Protein AF-A0A0L0BI64-F1 (afdb_monomer)

Radius of gyration: 36.75 Å; Cα contacts (8 Å, |Δi|>4): 1168; chains: 1; bounding box: 82×41×104 Å

Solvent-accessible surface area (backbone atoms only — not comparable to full-atom values): 25877 Å² total; per-residue (Å²): 132,86,77,89,73,83,81,54,39,31,22,36,47,49,46,62,90,55,60,77,76,64,42,64,60,37,42,75,74,53,34,49,32,36,36,30,37,22,27,33,44,87,80,46,66,37,90,41,30,67,65,52,49,52,42,38,41,74,74,68,26,31,36,26,23,26,28,46,62,48,74,76,83,50,56,23,42,57,34,29,52,44,35,63,76,62,40,56,80,84,47,58,80,37,40,26,40,58,48,30,41,34,52,62,68,48,89,46,74,92,55,41,47,61,50,37,72,49,52,29,67,57,43,47,51,32,53,49,38,18,37,52,40,33,22,76,75,68,53,26,39,34,28,39,31,33,34,37,64,51,44,32,62,38,32,63,42,47,48,90,58,51,61,44,50,32,31,38,50,33,79,51,92,65,56,71,73,71,63,33,50,47,45,94,69,70,54,29,32,34,39,36,70,77,41,97,80,51,43,34,29,30,35,30,74,56,54,67,68,56,52,30,50,56,12,34,48,48,65,47,60,74,75,74,74,75,63,73,50,56,73,40,52,51,35,38,53,58,39,53,79,73,41,86,75,28,73,59,70,76,48,69,76,49,49,72,43,84,87,71,9,26,35,34,39,28,75,40,29,36,32,38,18,31,91,90,42,39,44,18,51,40,37,72,63,46,39,61,45,43,49,78,52,48,37,62,82,18,78,36,33,51,47,56,41,52,69,50,68,78,39,84,84,70,14,34,36,32,41,28,75,38,29,35,34,38,28,30,85,92,52,41,39,24,50,45,42,69,67,42,39,84,57,57,50,55,72,81,39,102,46,48,74,31,58,56,45,63,39,56,68,47,68,76,42,78,85,69,10,34,36,32,43,29,76,39,30,34,36,40,19,32,77,99,56,46,36,22,52,42,38,65,58,50,37,54,40,40,52,77,49,50,38,58,81,18,78,37,32,50,52,65,40,56,69,49,70,76,43,80,85,68,11,34,35,31,44,25,78,40,30,33,34,39,31,34,75,100,57,44,41,24,52,40,38,67,58,54,38,51,42,40,50,78,51,49,37,59,83,18,79,38,31,50,52,65,36,54,68,46,61,88,45,101,61,36,36,37,31,39,27,76,29,24,37,36,40,32,32,88,89,74,42,41,45,80,44,70,64,132

Secondary structure (DSSP, 8-state):
------SSEEEEEE-GGGSS--HHHHHHTTEEEEEEEEEETTTEE-TTHHHHHHHHHHTT-EEEEEEE--TTTS-HHHHHHHHHHHS-----SSSBPPPEEE------GGG-STTTT--HHHHHHHHHHHHHHHHHHHSSPPEEEE-HHHHHHHTTS--TTTTS-EEEE---SS-S-SPPTT-SS-SEEEEESS-SSSSEEEEESS-HHHHHHHHH-SS--S--------HHHHHHHHHHHT-TT--SBSS--EEEEGGGEEEEEETTEEEEEETTTEEEEEETTHHHHHHHTTGGGSTT-SBSS--EEEETTTEEEEEETTEEEEEETTTEEEEEEGGGGGG---BTBTTTTS-SBSS--EE--GGG-EEEEETTEEEEEETTTEEEEEEHHHHHHHHHTTGGGSTT-SB-S--EEEEGGGEEEEEETTEEEEEETTTEEEEE-HHHHHHHHHTTGGGSTT-SB-S--EEEETTEEEEEETTEEEEEETTTEEEEEE--

Foldseek 3Di:
DLDFDDPFQKAFEDACVVVDAPLVVVVVNRHQAYEYEQEEDLPDGGPSQVVVQVVNVVNHHQYEYEYEYPPQPDALLSSLVSRVVGDQPADLPLRGAAYEYEDFFDPDVVQPGRLSPDALVSSVNRLVNNQVNSCVSRVEGHEYEYEQVRQCVNNVLDLPCLLHAYEYEDADNFDSPDHGRNYPDHQKYFHFQCDDRHGTMIGGNYHSVVSSVNSNDSNRDPNRPPPPCPQQLVLQVVVVVVDPPQAAWPDHWTFDPPQTKIKTHGPFFIWIDDPVQTTETDGDLQRVQCVVQVNLVGQQHHWNYYWDFDAPQGKIKTHGPFFIWIAHPVQTIETDGDQQHVVDDDCVPPNVQQAAWNYYWAFDPPQTKIKTHGPFFIWIQHVPQTIETDGDLQRVQCVVQVHLVGQQHHWRYYWDFDPPQTKIKTHGPFFIWIQHPPQTIETDGDQQVVQCVVQVNLVGQQHHWNYYWDDVDPAWIKTHGPFFIWIAGPVPTTDTDGDD

Structure (mmCIF, N/CA/C/O backbone):
data_AF-A0A0L0BI64-F1
#
_entry.id   AF-A0A0L0BI64-F1
#
loop_
_atom_site.group_PDB
_atom_site.id
_atom_site.type_symbol
_atom_site.label_atom_id
_atom_site.label_alt_id
_atom_site.label_comp_id
_atom_site.label_asym_id
_atom_site.label_entity_id
_atom_site.label_seq_id
_atom_site.pdbx_PDB_ins_code
_atom_site.Cartn_x
_atom_site.Cartn_y
_atom_site.Cartn_z
_atom_site.occupancy
_atom_site.B_iso_or_equiv
_atom_site.auth_seq_id
_atom_site.auth_comp_id
_atom_site.auth_asym_id
_atom_site.auth_atom_id
_atom_site.pdbx_PDB_model_num
ATOM 1 N N . MET A 1 1 ? -21.680 4.664 -5.453 1.00 36.62 1 MET A N 1
ATOM 2 C CA . MET A 1 1 ? -20.294 4.571 -4.941 1.00 36.62 1 MET A CA 1
ATOM 3 C C . MET A 1 1 ? -20.288 3.484 -3.882 1.00 36.62 1 MET A C 1
ATOM 5 O O . MET A 1 1 ? -21.203 3.490 -3.074 1.00 36.62 1 MET A O 1
ATOM 9 N N . ASN A 1 2 ? -19.376 2.511 -3.928 1.00 47.56 2 ASN A N 1
ATOM 10 C CA . ASN A 1 2 ? -19.332 1.455 -2.912 1.00 47.56 2 ASN A CA 1
ATOM 11 C C . ASN A 1 2 ? -18.459 1.960 -1.749 1.00 47.56 2 ASN A C 1
ATOM 13 O O . ASN A 1 2 ? -17.249 2.081 -1.956 1.00 47.56 2 ASN A O 1
ATOM 17 N N . PRO A 1 3 ? -19.030 2.348 -0.593 1.00 68.81 3 PRO A N 1
ATOM 18 C CA . PRO A 1 3 ? -18.229 2.822 0.526 1.00 68.81 3 PRO A CA 1
ATOM 19 C C . PRO A 1 3 ? -17.326 1.684 1.002 1.00 68.81 3 PRO A C 1
ATOM 21 O O . PRO A 1 3 ? -17.729 0.519 1.019 1.00 68.81 3 PRO A O 1
ATOM 24 N N . TRP A 1 4 ? -16.085 2.022 1.340 1.00 83.06 4 TRP A N 1
ATOM 25 C CA . TRP A 1 4 ? -15.125 1.093 1.925 1.00 83.06 4 TRP A CA 1
ATOM 26 C C . TRP A 1 4 ? -15.742 0.381 3.146 1.00 83.06 4 TRP A C 1
ATOM 28 O O . TRP A 1 4 ? -16.450 1.005 3.936 1.00 83.06 4 TRP A O 1
ATOM 38 N N . LYS A 1 5 ? -15.498 -0.928 3.284 1.00 85.81 5 LYS A N 1
ATOM 39 C CA . LYS A 1 5 ? -15.986 -1.753 4.400 1.00 85.81 5 LYS A CA 1
ATOM 40 C C . LYS A 1 5 ? -14.838 -2.616 4.933 1.00 85.81 5 LYS A C 1
ATOM 42 O O . LYS A 1 5 ? -14.173 -3.268 4.122 1.00 85.81 5 LYS A O 1
ATOM 47 N N . PRO A 1 6 ? -14.607 -2.664 6.255 1.00 86.06 6 PRO A N 1
ATOM 48 C CA . PRO A 1 6 ? -13.620 -3.567 6.836 1.00 86.06 6 PRO A CA 1
ATOM 49 C C . PRO A 1 6 ? -14.039 -5.037 6.665 1.00 86.06 6 PRO A C 1
ATOM 51 O O . PRO A 1 6 ? -15.223 -5.364 6.576 1.00 86.06 6 PRO A O 1
ATOM 54 N N . SER A 1 7 ? -13.062 -5.947 6.638 1.00 86.38 7 SER A N 1
ATOM 55 C CA . SER A 1 7 ? -13.320 -7.392 6.669 1.00 86.38 7 SER A CA 1
ATOM 56 C C . SER A 1 7 ? -13.820 -7.820 8.047 1.00 86.38 7 SER A C 1
ATOM 58 O O . SER A 1 7 ? -13.245 -7.400 9.046 1.00 86.38 7 SER A O 1
ATOM 60 N N . GLY A 1 8 ? -14.808 -8.706 8.118 1.00 90.88 8 GLY A N 1
ATOM 61 C CA . GLY A 1 8 ? -15.363 -9.195 9.381 1.00 90.88 8 GLY A CA 1
ATOM 62 C C . GLY A 1 8 ? -16.883 -9.241 9.332 1.00 90.88 8 GLY A C 1
ATOM 63 O O . GLY A 1 8 ? -17.484 -9.173 8.258 1.00 90.88 8 GLY A O 1
ATOM 64 N N . VAL A 1 9 ? -17.508 -9.362 10.498 1.00 95.06 9 VAL A N 1
ATOM 65 C CA . VAL A 1 9 ? -18.962 -9.257 10.626 1.00 95.06 9 VAL A CA 1
ATOM 66 C C . VAL A 1 9 ? -19.310 -7.788 10.819 1.00 95.06 9 VAL A C 1
ATOM 68 O O . VAL A 1 9 ? -18.838 -7.167 11.765 1.00 95.06 9 VAL A O 1
ATOM 71 N N . LEU A 1 10 ? -20.125 -7.225 9.931 1.00 97.50 10 LEU A N 1
ATOM 72 C CA . LEU A 1 10 ? -20.571 -5.840 10.060 1.00 97.50 10 LEU A CA 1
ATOM 73 C C . LEU A 1 10 ? -21.761 -5.744 11.012 1.00 97.50 10 LEU A C 1
ATOM 75 O O . LEU A 1 10 ? -22.568 -6.672 11.121 1.00 97.50 10 LEU A O 1
ATOM 79 N N . GLY A 1 11 ? -21.900 -4.595 11.648 1.00 97.69 11 GLY A N 1
ATOM 80 C CA . GLY A 1 11 ? -23.051 -4.239 12.456 1.00 97.69 11 GLY A CA 1
ATOM 81 C C . GLY A 1 11 ? -23.305 -2.747 12.411 1.00 97.69 11 GLY A C 1
ATOM 82 O O . GLY A 1 11 ? -22.594 -2.005 11.739 1.00 97.69 11 GLY A O 1
ATOM 83 N N . VAL A 1 12 ? -24.335 -2.322 13.120 1.00 97.81 12 VAL A N 1
ATOM 84 C CA . VAL A 1 12 ? -24.735 -0.917 13.215 1.00 97.81 12 VAL A CA 1
ATOM 85 C C . VAL A 1 12 ? -25.054 -0.577 14.656 1.00 97.81 12 VAL A C 1
ATOM 87 O O . VAL A 1 12 ? -25.335 -1.472 15.454 1.00 97.81 12 VAL A O 1
ATOM 90 N N . ASP A 1 13 ? -25.021 0.693 15.004 1.00 97.06 13 ASP A N 1
ATOM 91 C CA . ASP A 1 13 ? -25.660 1.165 16.220 1.00 97.06 13 ASP A CA 1
ATOM 92 C C . ASP A 1 13 ? -26.582 2.342 15.910 1.00 97.06 13 ASP A C 1
ATOM 94 O O . ASP A 1 13 ? -26.421 3.036 14.908 1.00 97.06 13 ASP A O 1
ATOM 98 N N . VAL A 1 14 ? -27.676 2.433 16.665 1.00 97.25 14 VAL A N 1
ATOM 99 C CA . VAL A 1 14 ? -28.764 3.376 16.394 1.00 97.25 14 VAL A CA 1
ATOM 100 C C . VAL A 1 14 ? -29.338 3.939 17.684 1.00 97.25 14 VAL A C 1
ATOM 102 O O . VAL A 1 14 ? -29.322 3.309 18.745 1.00 97.25 14 VAL A O 1
ATOM 105 N N . SER A 1 15 ? -29.936 5.115 17.565 1.00 96.38 15 SER A N 1
ATOM 106 C CA . SER A 1 15 ? -30.610 5.812 18.652 1.00 96.38 15 SER A CA 1
ATOM 107 C C . SER A 1 15 ? -31.928 6.426 18.172 1.00 96.38 15 SER A C 1
ATOM 109 O O . SER A 1 15 ? -32.406 6.166 17.063 1.00 96.38 15 SER A O 1
ATOM 111 N N . SER A 1 16 ? -32.535 7.278 18.998 1.00 95.88 16 SER A N 1
ATOM 112 C CA . SER A 1 16 ? -33.702 8.069 18.600 1.00 95.88 16 SER A CA 1
ATOM 113 C C . SER A 1 16 ? -33.420 9.016 17.430 1.00 95.88 16 SER A C 1
ATOM 115 O O . SER A 1 16 ? -34.369 9.414 16.762 1.00 95.88 16 SER A O 1
ATOM 117 N N . HIS A 1 17 ? -32.157 9.326 17.112 1.00 93.62 17 HIS A N 1
ATOM 118 C CA . HIS A 1 17 ? -31.813 10.134 15.938 1.00 93.62 17 HIS A CA 1
ATOM 119 C C . HIS A 1 17 ? -32.255 9.489 14.617 1.00 93.62 17 HIS A C 1
ATOM 121 O O . HIS A 1 17 ? -32.575 10.201 13.670 1.00 93.62 17 HIS A O 1
ATOM 127 N N . GLN A 1 18 ? -32.322 8.155 14.552 1.00 94.06 18 GLN A N 1
ATOM 128 C CA . GLN A 1 18 ? -32.735 7.434 13.346 1.00 94.06 18 GLN A CA 1
ATOM 129 C C . GLN A 1 18 ? -34.232 7.094 13.319 1.00 94.06 18 GLN A C 1
ATOM 131 O O . GLN A 1 18 ? -34.663 6.480 12.353 1.00 94.06 18 GLN A O 1
ATOM 136 N N . LEU A 1 19 ? -35.028 7.485 14.328 1.00 93.31 19 LEU A N 1
ATOM 137 C CA . LEU A 1 19 ? -36.474 7.215 14.440 1.00 93.31 19 LEU A CA 1
ATOM 138 C C . LEU A 1 19 ? -36.849 5.784 13.975 1.00 93.31 19 LEU A C 1
ATOM 140 O O . LEU A 1 19 ? -36.698 4.821 14.729 1.00 93.31 19 LEU A O 1
ATOM 144 N N . THR A 1 20 ? -37.285 5.638 12.715 1.00 91.44 20 THR A N 1
ATOM 145 C CA . THR A 1 20 ? -37.534 4.355 12.039 1.00 91.44 20 THR A CA 1
ATOM 146 C C . THR A 1 20 ? -36.310 3.889 11.250 1.00 91.44 20 THR A C 1
ATOM 148 O O . THR A 1 20 ? -35.807 4.604 10.389 1.00 91.44 20 THR A O 1
ATOM 151 N N . VAL A 1 21 ? -35.886 2.643 11.476 1.00 95.44 21 VAL A N 1
ATOM 152 C CA . VAL A 1 21 ? -34.710 2.045 10.827 1.00 95.44 21 VAL A CA 1
ATOM 153 C C . VAL A 1 21 ? -35.130 1.005 9.787 1.00 95.44 21 VAL A C 1
ATOM 155 O O . VAL A 1 21 ? -35.870 0.071 10.103 1.00 95.44 21 VAL A O 1
ATOM 158 N N . ASP A 1 22 ? -34.611 1.113 8.560 1.00 96.12 22 ASP A N 1
ATOM 159 C CA . ASP A 1 22 ? -34.751 0.067 7.538 1.00 96.12 22 ASP A CA 1
ATOM 160 C C . ASP A 1 22 ? -33.762 -1.083 7.796 1.00 96.12 22 ASP A C 1
ATOM 162 O O . ASP A 1 22 ? -32.665 -1.182 7.231 1.00 96.12 22 ASP A O 1
ATOM 166 N N . TRP A 1 23 ? -34.169 -1.986 8.688 1.00 97.56 23 TRP A N 1
ATOM 167 C CA . TRP A 1 23 ? -33.379 -3.153 9.076 1.00 97.56 23 TRP A CA 1
ATOM 168 C C . TRP A 1 23 ? -33.101 -4.108 7.916 1.00 97.56 23 TRP A C 1
ATOM 170 O O . TRP A 1 23 ? -32.049 -4.755 7.878 1.00 97.56 23 TRP A O 1
ATOM 180 N N . ARG A 1 24 ? -34.015 -4.196 6.943 1.00 97.38 24 ARG A N 1
ATOM 181 C CA . ARG A 1 24 ? -33.834 -5.065 5.780 1.00 97.38 24 ARG A CA 1
ATOM 182 C C . ARG A 1 24 ? -32.748 -4.506 4.867 1.00 97.38 24 ARG A C 1
ATOM 184 O O . ARG A 1 24 ? -31.904 -5.276 4.405 1.00 97.38 24 ARG A O 1
ATOM 191 N N . ALA A 1 25 ? -32.715 -3.192 4.657 1.00 96.19 25 ALA A N 1
ATOM 192 C CA . ALA A 1 25 ? -31.645 -2.532 3.919 1.00 96.19 25 ALA A CA 1
ATOM 193 C C . ALA A 1 25 ? -30.288 -2.659 4.631 1.00 96.19 25 ALA A C 1
ATOM 195 O O . ALA A 1 25 ? -29.287 -2.953 3.969 1.00 96.19 25 ALA A O 1
ATOM 196 N N . ALA A 1 26 ? -30.241 -2.532 5.963 1.00 96.19 26 ALA A N 1
ATOM 197 C CA . ALA A 1 26 ? -29.023 -2.771 6.748 1.00 96.19 26 ALA A CA 1
ATOM 198 C C . ALA A 1 26 ? -28.508 -4.211 6.585 1.00 96.19 26 ALA A C 1
ATOM 200 O O . ALA A 1 26 ? -27.331 -4.429 6.279 1.00 96.19 26 ALA A O 1
ATOM 201 N N . TRP A 1 27 ? -29.402 -5.199 6.691 1.00 96.88 27 TRP A N 1
ATOM 202 C CA . TRP A 1 27 ? -29.076 -6.608 6.465 1.00 96.88 27 TRP A CA 1
ATOM 203 C C . TRP A 1 27 ? -28.531 -6.862 5.057 1.00 96.88 27 TRP A C 1
ATOM 205 O O . TRP A 1 27 ? -27.505 -7.532 4.890 1.00 96.88 27 TRP A O 1
ATOM 215 N N . ASN A 1 28 ? -29.200 -6.314 4.039 1.00 95.56 28 ASN A N 1
ATOM 216 C CA . ASN A 1 28 ? -28.791 -6.440 2.640 1.00 95.56 28 ASN A CA 1
ATOM 217 C C . ASN A 1 28 ? -27.431 -5.773 2.377 1.00 95.56 28 ASN A C 1
ATOM 219 O O . ASN A 1 28 ? -26.684 -6.230 1.517 1.00 95.56 28 ASN A O 1
ATOM 223 N N . ASN A 1 29 ? -27.068 -4.757 3.165 1.00 93.31 29 ASN A N 1
ATOM 224 C CA . ASN A 1 29 ? -25.752 -4.119 3.132 1.00 93.31 29 ASN A CA 1
ATOM 225 C C . ASN A 1 29 ? -24.669 -4.840 3.952 1.00 93.31 29 ASN A C 1
ATOM 227 O O . ASN A 1 29 ? -23.519 -4.388 3.962 1.00 93.31 29 ASN A O 1
ATOM 231 N N . GLY A 1 30 ? -25.004 -5.971 4.576 1.00 94.44 30 GLY A N 1
ATOM 232 C CA . GLY A 1 30 ? -24.058 -6.873 5.231 1.00 94.44 30 GLY A CA 1
ATOM 233 C C . GLY A 1 30 ? -24.084 -6.848 6.758 1.00 94.44 30 GLY A C 1
ATOM 234 O O . GLY A 1 30 ? -23.396 -7.669 7.360 1.00 94.44 30 GLY A O 1
ATOM 235 N N . ALA A 1 31 ? -24.877 -5.978 7.392 1.00 97.19 31 ALA A N 1
ATOM 236 C CA . ALA A 1 31 ? -24.976 -5.940 8.850 1.00 97.19 31 ALA A CA 1
ATOM 237 C C . ALA A 1 31 ? -25.599 -7.237 9.401 1.00 97.19 31 ALA A C 1
ATOM 239 O O . ALA A 1 31 ? -26.543 -7.788 8.826 1.00 97.19 31 ALA A O 1
ATOM 240 N N . ARG A 1 32 ? -25.052 -7.753 10.502 1.00 98.25 32 ARG A N 1
ATOM 241 C CA . ARG A 1 32 ? -25.503 -8.974 11.198 1.00 98.25 32 ARG A CA 1
ATOM 242 C C . ARG A 1 32 ? -25.664 -8.780 12.701 1.00 98.25 32 ARG A C 1
ATOM 244 O O . ARG A 1 32 ? -26.130 -9.699 13.373 1.00 98.25 32 ARG A O 1
ATOM 251 N N . PHE A 1 33 ? -25.306 -7.613 13.222 1.00 98.56 33 PHE A N 1
ATOM 252 C CA . PHE A 1 33 ? -25.612 -7.233 14.590 1.00 98.56 33 PHE A CA 1
ATOM 253 C C . PHE A 1 33 ? -25.991 -5.759 14.709 1.00 98.56 33 PHE A C 1
ATOM 255 O O . PHE A 1 33 ? -25.631 -4.956 13.846 1.00 98.56 33 PHE A O 1
ATOM 262 N N . ALA A 1 34 ? -26.706 -5.420 15.779 1.00 98.19 34 ALA A N 1
ATOM 263 C CA . ALA A 1 34 ? -27.099 -4.058 16.099 1.00 98.19 34 ALA A CA 1
ATOM 264 C C . ALA A 1 34 ? -26.930 -3.750 17.593 1.00 98.19 34 ALA A C 1
ATOM 266 O O . ALA A 1 34 ? -27.221 -4.599 18.436 1.00 98.19 34 ALA A O 1
ATOM 267 N N . TYR A 1 35 ? -26.527 -2.526 17.926 1.00 98.25 35 TYR A N 1
ATOM 268 C CA . TYR A 1 35 ? -26.706 -1.946 19.259 1.00 98.25 35 TYR A CA 1
ATOM 269 C C . TYR A 1 35 ? -27.746 -0.823 19.203 1.00 98.25 35 TYR A C 1
ATOM 271 O O . TYR A 1 35 ? -27.761 -0.028 18.273 1.00 98.25 35 TYR A O 1
ATOM 279 N N . VAL A 1 36 ? -28.651 -0.766 20.178 1.00 98.44 36 VAL A N 1
ATOM 280 C CA . VAL A 1 36 ? -29.724 0.242 20.216 1.00 98.44 36 VAL A CA 1
ATOM 281 C C . VAL A 1 36 ? -29.643 1.026 21.517 1.00 98.44 36 VAL A C 1
ATOM 283 O O . VAL A 1 36 ? -29.600 0.418 22.590 1.00 98.44 36 VAL A O 1
ATOM 286 N N . LYS A 1 37 ? -29.660 2.362 21.451 1.00 98.38 37 LYS A N 1
ATOM 287 C CA . LYS A 1 37 ? -29.669 3.208 22.654 1.00 98.38 37 LYS A CA 1
ATOM 288 C C . LYS A 1 37 ? -30.916 2.890 23.454 1.00 98.38 37 LYS A C 1
ATOM 290 O O . LYS A 1 37 ? -32.018 3.116 22.959 1.00 98.38 37 LYS A O 1
ATOM 295 N N . ALA A 1 38 ? -30.764 2.372 24.665 1.00 98.62 38 ALA A N 1
ATOM 296 C CA . ALA A 1 38 ? -31.893 2.142 25.560 1.00 98.62 38 ALA A CA 1
ATOM 297 C C . ALA A 1 38 ? -32.139 3.369 26.426 1.00 98.62 38 ALA A C 1
ATOM 299 O O . ALA A 1 38 ? -33.272 3.837 26.532 1.00 98.62 38 ALA A O 1
ATOM 300 N N . THR A 1 39 ? -31.075 3.898 27.024 1.00 98.81 39 THR A N 1
ATOM 301 C CA . THR A 1 39 ? -31.186 4.932 28.046 1.00 98.81 39 THR A CA 1
ATOM 302 C C . THR A 1 39 ? -30.020 5.912 28.028 1.00 98.81 39 THR A C 1
ATOM 304 O O . THR A 1 39 ? -28.964 5.647 27.453 1.00 98.81 39 THR A O 1
ATOM 307 N N . GLU A 1 40 ? -30.229 7.052 28.675 1.00 98.56 40 GLU A N 1
ATOM 308 C CA . GLU A 1 40 ? -29.214 8.063 28.953 1.00 98.56 40 GLU A CA 1
ATOM 309 C C . GLU A 1 40 ? -29.463 8.655 30.341 1.00 98.56 40 GLU A C 1
ATOM 311 O O . GLU A 1 40 ? -30.611 8.937 30.706 1.00 98.56 40 GLU A O 1
ATOM 316 N N . ALA A 1 41 ? -28.390 8.817 31.120 1.00 98.12 41 ALA A N 1
ATOM 317 C CA . ALA A 1 41 ? -28.475 9.246 32.513 1.00 98.12 41 ALA A CA 1
ATOM 318 C C . ALA A 1 41 ? -29.519 8.427 33.312 1.00 98.12 41 ALA A C 1
ATOM 320 O O . ALA A 1 41 ? -29.624 7.210 33.193 1.00 98.12 41 ALA A O 1
ATOM 321 N N . THR A 1 42 ? -30.312 9.077 34.159 1.00 97.81 42 THR A N 1
ATOM 322 C CA . THR A 1 42 ? -31.372 8.427 34.954 1.00 97.81 42 THR A CA 1
ATOM 323 C C . THR A 1 42 ? -32.775 8.884 34.560 1.00 97.81 42 THR A C 1
ATOM 325 O O . THR A 1 42 ? -33.740 8.606 35.272 1.00 97.81 42 THR A O 1
ATOM 328 N N . SER A 1 43 ? -32.901 9.595 33.438 1.00 96.12 43 SER A N 1
ATOM 329 C CA . SER A 1 43 ? -34.131 10.297 33.058 1.00 96.12 43 SER A CA 1
ATOM 330 C C . SER A 1 43 ? -34.616 9.996 31.644 1.00 96.12 43 SER A C 1
ATOM 332 O O . SER A 1 43 ? -35.814 10.119 31.391 1.00 96.12 43 SER A O 1
ATOM 334 N N . TYR A 1 44 ? -33.733 9.602 30.725 1.00 98.50 44 TYR A N 1
ATOM 335 C CA . TYR A 1 44 ? -34.099 9.390 29.330 1.00 98.50 44 TYR A CA 1
ATOM 336 C C . TYR A 1 44 ? -34.184 7.904 28.979 1.00 98.50 44 TYR A C 1
ATOM 338 O O . TYR A 1 44 ? -33.200 7.170 29.084 1.00 98.50 44 TYR A O 1
ATOM 346 N N . VAL A 1 45 ? -35.341 7.489 28.462 1.00 98.56 45 VAL A N 1
ATOM 347 C CA . VAL A 1 45 ? -35.540 6.208 27.770 1.00 98.56 45 VAL A CA 1
ATOM 348 C C . VAL A 1 45 ? -35.789 6.502 26.298 1.00 98.56 45 VAL A C 1
ATOM 350 O O . VAL A 1 45 ? -36.602 7.366 25.973 1.00 98.56 45 VAL A O 1
ATOM 353 N N . ASN A 1 46 ? -35.122 5.777 25.399 1.00 98.19 46 ASN A N 1
ATOM 354 C CA . ASN A 1 46 ? -35.348 5.934 23.966 1.00 98.19 46 ASN A CA 1
ATOM 355 C C . ASN A 1 46 ? -36.785 5.502 23.600 1.00 98.19 46 ASN A C 1
ATOM 357 O O . ASN A 1 46 ? -37.100 4.311 23.695 1.00 98.19 46 ASN A O 1
ATOM 361 N N . PRO A 1 47 ? -37.653 6.418 23.122 1.00 98.06 47 PRO A N 1
ATOM 362 C CA . PRO A 1 47 ? -39.042 6.089 22.795 1.00 98.06 47 PRO A CA 1
ATOM 363 C C . PRO A 1 47 ? -39.164 5.128 21.602 1.00 98.06 47 PRO A C 1
ATOM 365 O O . PRO A 1 47 ? -40.188 4.468 21.440 1.00 98.06 47 PRO A O 1
ATOM 368 N N . TYR A 1 48 ? -38.107 4.999 20.795 1.00 97.81 48 TYR A N 1
ATOM 369 C CA . TYR A 1 48 ? -38.023 4.078 19.661 1.00 97.81 48 TYR A CA 1
ATOM 370 C C . TYR A 1 48 ? -37.283 2.776 19.999 1.00 97.81 48 TYR A C 1
ATOM 372 O O . TYR A 1 48 ? -37.100 1.941 19.113 1.00 97.81 48 TYR A O 1
ATOM 380 N N . PHE A 1 49 ? -36.887 2.554 21.262 1.00 97.88 49 PHE A N 1
ATOM 381 C CA . PHE A 1 49 ? -36.074 1.397 21.648 1.00 97.88 49 PHE A CA 1
ATOM 382 C C . PHE A 1 49 ? -36.708 0.070 21.224 1.00 97.88 49 PHE A C 1
ATOM 384 O O . PHE A 1 49 ? -36.085 -0.719 20.522 1.00 97.88 49 PHE A O 1
ATOM 391 N N . ASN A 1 50 ? -37.965 -0.171 21.605 1.00 96.75 50 ASN A N 1
ATOM 392 C CA . ASN A 1 50 ? -38.647 -1.435 21.320 1.00 96.75 50 ASN A CA 1
ATOM 393 C C . ASN A 1 50 ? -38.748 -1.758 19.816 1.00 96.75 50 ASN A C 1
ATOM 395 O O . ASN A 1 50 ? -38.347 -2.865 19.439 1.00 96.75 50 ASN A O 1
ATOM 399 N N . PRO A 1 51 ? -39.250 -0.859 18.943 1.00 97.12 51 PRO A N 1
ATOM 400 C CA . PRO A 1 51 ? -39.295 -1.139 17.509 1.00 97.12 51 PRO A CA 1
ATOM 401 C C . PRO A 1 51 ? -37.901 -1.260 16.877 1.00 97.12 51 PRO A C 1
ATOM 403 O O . PRO A 1 51 ? -37.719 -2.095 15.995 1.00 97.12 51 PRO A O 1
ATOM 406 N N . GLN A 1 52 ? -36.899 -0.505 17.335 1.00 97.69 52 GLN A N 1
ATOM 407 C CA . GLN A 1 52 ? -35.523 -0.636 16.841 1.00 97.69 52 GLN A CA 1
ATOM 408 C C . GLN A 1 52 ? -34.902 -1.983 17.251 1.00 97.69 52 GLN A C 1
ATOM 410 O O . GLN A 1 52 ? -34.432 -2.748 16.408 1.00 97.69 52 GLN A O 1
ATOM 415 N N . TYR A 1 53 ? -34.978 -2.328 18.535 1.00 97.69 53 TYR A N 1
ATOM 416 C CA . TYR A 1 53 ? -34.401 -3.546 19.095 1.00 97.69 53 TYR A CA 1
ATOM 417 C C . TYR A 1 53 ? -35.029 -4.808 18.484 1.00 97.69 53 TYR A C 1
ATOM 419 O O . TYR A 1 53 ? -34.315 -5.652 17.939 1.00 97.69 53 TYR A O 1
ATOM 427 N N . ARG A 1 54 ? -36.368 -4.904 18.467 1.00 96.88 54 ARG A N 1
ATOM 428 C CA . ARG A 1 54 ? -37.088 -6.037 17.850 1.00 96.88 54 ARG A CA 1
ATOM 429 C C . ARG A 1 54 ? -36.990 -6.044 16.326 1.00 96.88 54 ARG A C 1
ATOM 431 O O . ARG A 1 54 ? -36.979 -7.112 15.720 1.00 96.88 54 ARG A O 1
ATOM 438 N N . GLY A 1 55 ? -36.907 -4.872 15.700 1.00 97.81 55 GLY A N 1
ATOM 439 C CA . GLY A 1 55 ? -36.744 -4.754 14.255 1.00 97.81 55 GLY A CA 1
ATOM 440 C C . GLY A 1 55 ? -35.450 -5.416 13.779 1.00 97.81 55 GLY A C 1
ATOM 441 O O . GLY A 1 55 ? -35.493 -6.245 12.868 1.00 97.81 55 GLY A O 1
ATOM 442 N N . SER A 1 56 ? -34.331 -5.151 14.464 1.00 97.56 56 SER A N 1
ATOM 443 C CA . SER A 1 56 ? -33.041 -5.794 14.174 1.00 97.56 56 SER A CA 1
ATOM 444 C C . SER A 1 56 ? -33.095 -7.321 14.339 1.00 97.56 56 SER A C 1
ATOM 446 O O . SER A 1 56 ? -32.624 -8.067 13.477 1.00 97.56 56 SER A O 1
ATOM 448 N N . GLU A 1 57 ? -33.757 -7.804 15.394 1.00 96.94 57 GLU A N 1
ATOM 449 C CA . GLU A 1 57 ? -33.957 -9.234 15.637 1.00 96.94 57 GLU A CA 1
ATOM 450 C C . GLU A 1 57 ? -34.790 -9.899 14.536 1.00 96.94 57 GLU A C 1
ATOM 452 O O . GLU A 1 57 ? -34.455 -10.995 14.088 1.00 96.94 57 GLU A O 1
ATOM 457 N N . SER A 1 58 ? -35.856 -9.239 14.072 1.00 97.94 58 SER A N 1
ATOM 458 C CA . SER A 1 58 ? -36.792 -9.819 13.100 1.00 97.94 58 SER A CA 1
ATOM 459 C C . SER A 1 58 ? -36.165 -10.091 11.730 1.00 97.94 58 SER A C 1
ATOM 461 O O . SER A 1 58 ? -36.595 -11.006 11.030 1.00 97.94 58 SER A O 1
ATOM 463 N N . VAL A 1 59 ? -35.108 -9.357 11.364 1.00 97.94 59 VAL A N 1
ATOM 464 C CA . VAL A 1 59 ? -34.310 -9.629 10.155 1.00 97.94 59 VAL A CA 1
ATOM 465 C C . VAL A 1 59 ? -33.144 -10.594 10.406 1.00 97.94 59 VAL A C 1
ATOM 467 O O . VAL A 1 59 ? -32.397 -10.891 9.478 1.00 97.94 59 VAL A O 1
ATOM 470 N N . GLY A 1 60 ? -32.996 -11.105 11.633 1.00 97.12 60 GLY A N 1
ATOM 471 C CA . GLY A 1 60 ? -32.025 -12.132 12.012 1.00 97.12 60 GLY A CA 1
ATOM 472 C C . GLY A 1 60 ? -30.730 -11.617 12.642 1.00 97.12 60 GLY A C 1
ATOM 473 O O . GLY A 1 60 ? -29.786 -12.399 12.774 1.00 97.12 60 GLY A O 1
ATOM 474 N N . MET A 1 61 ? -30.637 -10.331 13.003 1.00 98.19 61 MET A N 1
ATOM 475 C CA . MET A 1 61 ? -29.424 -9.789 13.624 1.00 98.19 61 MET A CA 1
ATOM 476 C C . MET A 1 61 ? -29.293 -10.199 15.093 1.00 98.19 61 MET A C 1
ATOM 478 O O . MET A 1 61 ? -30.279 -10.353 15.816 1.00 98.19 61 MET A O 1
ATOM 482 N N . LEU A 1 62 ? -28.045 -10.311 15.549 1.00 98.12 62 LEU A N 1
ATOM 483 C CA . LEU A 1 62 ? -27.730 -10.236 16.975 1.00 98.12 62 LEU A CA 1
ATOM 484 C C . LEU A 1 62 ? -28.014 -8.809 17.455 1.00 98.12 62 LEU A C 1
ATOM 486 O O . LEU A 1 62 ? -27.808 -7.857 16.708 1.00 98.12 62 LEU A O 1
ATOM 490 N N . ARG A 1 63 ? -28.481 -8.640 18.688 1.00 97.25 63 ARG A N 1
ATOM 491 C CA . ARG A 1 63 ? -28.892 -7.329 19.194 1.00 97.25 63 ARG A CA 1
ATOM 492 C C . ARG A 1 63 ? -28.408 -7.076 20.611 1.00 97.25 63 ARG A C 1
ATOM 494 O O . ARG A 1 63 ? -28.443 -7.969 21.456 1.00 97.25 63 ARG A O 1
ATOM 501 N N . GLY A 1 64 ? -27.961 -5.855 20.854 1.00 97.12 64 GLY A N 1
ATOM 502 C CA . GLY A 1 64 ? -27.528 -5.340 22.143 1.00 97.12 64 GLY A CA 1
ATOM 503 C C . GLY A 1 64 ? -28.178 -3.994 22.435 1.00 97.12 64 GLY A C 1
ATOM 504 O O . GLY A 1 64 ? -28.764 -3.361 21.557 1.00 97.12 64 GLY A O 1
ATOM 505 N N . ALA A 1 65 ? -28.112 -3.576 23.691 1.00 98.38 65 ALA A N 1
ATOM 506 C CA . ALA A 1 65 ? -28.607 -2.278 24.118 1.00 98.38 65 ALA A CA 1
ATOM 507 C C . ALA A 1 65 ? -27.492 -1.505 24.816 1.00 98.38 65 ALA A C 1
ATOM 509 O O . ALA A 1 65 ? -26.697 -2.104 25.547 1.00 98.38 65 ALA A O 1
ATOM 510 N N . TYR A 1 66 ? -27.439 -0.197 24.573 1.00 98.62 66 TYR A N 1
ATOM 511 C CA . TYR A 1 66 ? -26.410 0.667 25.137 1.00 98.62 66 TYR A CA 1
ATOM 512 C C . TYR A 1 66 ? -26.978 1.804 25.979 1.00 98.62 66 TYR A C 1
ATOM 514 O O . TYR A 1 66 ? -28.138 2.204 25.823 1.00 98.62 66 TYR A O 1
ATOM 522 N N . HIS A 1 67 ? -26.144 2.283 26.896 1.00 98.81 67 HIS A N 1
ATOM 523 C CA . HIS A 1 67 ? -26.433 3.376 27.808 1.00 98.81 67 HIS A CA 1
ATOM 524 C C . HIS A 1 67 ? -25.445 4.513 27.605 1.00 98.81 67 HIS A C 1
ATOM 526 O O . HIS A 1 67 ? -24.260 4.308 27.853 1.00 98.81 67 HIS A O 1
ATOM 532 N N . PHE A 1 68 ? -25.938 5.690 27.222 1.00 98.69 68 PHE A N 1
ATOM 533 C CA . PHE A 1 68 ? -25.112 6.894 27.148 1.00 98.69 68 PHE A CA 1
ATOM 534 C C . PHE A 1 68 ? -24.900 7.457 28.551 1.00 98.69 68 PHE A C 1
ATOM 536 O O . PHE A 1 68 ? -25.851 7.899 29.208 1.00 98.69 68 PHE A O 1
ATOM 543 N N . ALA A 1 69 ? -23.660 7.393 29.022 1.00 98.62 69 ALA A N 1
ATOM 544 C CA . ALA A 1 69 ? -23.306 7.777 30.373 1.00 98.62 69 ALA A CA 1
ATOM 545 C C . ALA A 1 69 ? -23.289 9.295 30.539 1.00 98.62 69 ALA A C 1
ATOM 547 O O . ALA A 1 69 ? -22.672 10.006 29.754 1.00 98.62 69 ALA A O 1
ATOM 548 N N . ILE A 1 70 ? -23.860 9.773 31.645 1.00 98.44 70 ILE A N 1
ATOM 549 C CA . ILE A 1 70 ? -23.656 11.143 32.140 1.00 98.44 70 ILE A CA 1
ATOM 550 C C . ILE A 1 70 ? -23.074 11.048 33.556 1.00 98.44 70 ILE A C 1
ATOM 552 O O . ILE A 1 70 ? -23.819 11.061 34.539 1.00 98.44 70 ILE A O 1
ATOM 556 N N . PRO A 1 71 ? -21.754 10.865 33.713 1.00 98.31 71 PRO A N 1
ATOM 557 C CA . PRO A 1 71 ? -21.187 10.422 34.986 1.00 98.31 71 PRO A CA 1
ATOM 558 C C . PRO A 1 71 ? -21.344 11.396 36.164 1.00 98.31 71 PRO A C 1
ATOM 560 O O . PRO A 1 71 ? -21.329 10.976 37.319 1.00 98.31 71 PRO A O 1
ATOM 563 N N . ASN A 1 72 ? -21.523 12.694 35.906 1.00 97.19 72 ASN A N 1
ATOM 564 C CA . ASN A 1 72 ? -21.598 13.712 36.956 1.00 97.19 72 ASN A CA 1
ATOM 565 C C . ASN A 1 72 ? -23.011 13.997 37.496 1.00 97.19 72 ASN A C 1
ATOM 567 O O . ASN A 1 72 ? -23.133 14.799 38.420 1.00 97.19 72 ASN A O 1
ATOM 571 N N . VAL A 1 73 ? -24.065 13.360 36.968 1.00 97.38 73 VAL A N 1
ATOM 572 C CA . VAL A 1 73 ? -25.450 13.586 37.445 1.00 97.38 73 VAL A CA 1
ATOM 573 C C . VAL A 1 73 ? -25.971 12.499 38.389 1.00 97.38 73 VAL A C 1
ATOM 575 O O . VAL A 1 73 ? -26.986 12.698 39.050 1.00 97.38 73 VAL A O 1
ATOM 578 N N . SER A 1 74 ? -25.309 11.342 38.467 1.00 98.38 74 SER A N 1
ATOM 579 C CA . SER A 1 74 ? -25.687 10.231 39.355 1.00 98.38 74 SER A CA 1
ATOM 580 C C . SER A 1 74 ? -24.529 9.244 39.518 1.00 98.38 74 SER A C 1
ATOM 582 O O . SER A 1 74 ? -23.543 9.331 38.793 1.00 98.38 74 SER A O 1
ATOM 584 N N . THR A 1 75 ? -24.643 8.249 40.402 1.00 98.19 75 THR A N 1
ATOM 585 C CA . THR A 1 75 ? -23.636 7.175 40.492 1.00 98.19 75 THR A CA 1
ATOM 586 C C . THR A 1 75 ? -23.702 6.215 39.300 1.00 98.19 75 THR A C 1
ATOM 588 O O . THR A 1 75 ? -24.718 6.141 38.596 1.00 98.19 75 THR A O 1
ATOM 591 N N . GLY A 1 76 ? -22.628 5.442 39.102 1.00 98.44 76 GLY A N 1
ATOM 592 C CA . GLY A 1 76 ? -22.570 4.402 38.077 1.00 98.44 76 GLY A CA 1
ATOM 593 C C . GLY A 1 76 ? -23.619 3.320 38.317 1.00 98.44 76 GLY A C 1
ATOM 594 O O . GLY A 1 76 ? -24.307 2.910 37.386 1.00 98.44 76 GLY A O 1
ATOM 595 N N . ALA A 1 77 ? -23.834 2.922 39.574 1.00 96.25 77 ALA A N 1
ATOM 596 C CA . ALA A 1 77 ? -24.871 1.966 39.943 1.00 96.25 77 ALA A CA 1
ATOM 597 C C . ALA A 1 77 ? -26.285 2.451 39.589 1.00 96.25 77 ALA A C 1
ATOM 599 O O . ALA A 1 77 ? -27.109 1.660 39.126 1.00 96.25 77 ALA A O 1
ATOM 600 N N . GLN A 1 78 ? -26.593 3.738 39.781 1.00 98.38 78 GLN A N 1
ATOM 601 C CA . GLN A 1 78 ? -27.906 4.290 39.426 1.00 98.38 78 GLN A CA 1
ATOM 602 C C . GLN A 1 78 ? -28.158 4.199 37.915 1.00 98.38 78 GLN A C 1
ATOM 604 O O . GLN A 1 78 ? -29.212 3.716 37.503 1.00 98.38 78 GLN A O 1
ATOM 609 N N . GLN A 1 79 ? -27.174 4.577 37.096 1.00 98.75 79 GLN A N 1
ATOM 610 C CA . GLN A 1 79 ? -27.265 4.499 35.634 1.00 98.75 79 GLN A CA 1
ATOM 611 C C . GLN A 1 79 ? -27.276 3.059 35.110 1.00 98.75 79 GLN A C 1
ATOM 613 O O . GLN A 1 79 ? -28.083 2.725 34.243 1.00 98.75 79 GLN A O 1
ATOM 618 N N . ALA A 1 80 ? -26.483 2.164 35.704 1.00 98.56 80 ALA A N 1
ATOM 619 C CA . ALA A 1 80 ? -26.521 0.738 35.392 1.00 98.56 80 ALA A CA 1
ATOM 620 C C . ALA A 1 80 ? -27.910 0.148 35.659 1.00 98.56 80 ALA A C 1
ATOM 622 O O . ALA A 1 80 ? -28.497 -0.483 34.783 1.00 98.56 80 ALA A O 1
ATOM 623 N N . ASN A 1 81 ? -28.485 0.398 36.839 1.00 97.81 81 ASN A N 1
ATOM 624 C CA . ASN A 1 81 ? -29.841 -0.054 37.153 1.00 97.81 81 ASN A CA 1
ATOM 625 C C . ASN A 1 81 ? -30.872 0.517 36.172 1.00 97.81 81 ASN A C 1
ATOM 627 O O . ASN A 1 81 ? -31.791 -0.198 35.774 1.00 97.81 81 ASN A O 1
ATOM 631 N N . TYR A 1 82 ? -30.702 1.771 35.754 1.00 98.56 82 TYR A N 1
ATOM 632 C CA . TYR A 1 82 ? -31.584 2.413 34.791 1.00 98.56 82 TYR A CA 1
ATOM 633 C C . TYR A 1 82 ? -31.513 1.757 33.404 1.00 98.56 82 TYR A C 1
ATOM 635 O O . TYR A 1 82 ? -32.558 1.475 32.822 1.00 98.56 82 TYR A O 1
ATOM 643 N N . LEU A 1 83 ? -30.319 1.418 32.901 1.00 98.56 83 LEU A N 1
ATOM 644 C CA . LEU A 1 83 ? -30.158 0.601 31.690 1.00 98.56 83 LEU A CA 1
ATOM 645 C C . LEU A 1 83 ? -30.841 -0.761 31.833 1.00 98.56 83 LEU A C 1
ATOM 647 O O . LEU A 1 83 ? -31.667 -1.127 30.997 1.00 98.56 83 LEU A O 1
ATOM 651 N N . ILE A 1 84 ? -30.510 -1.510 32.888 1.00 97.44 84 ILE A N 1
ATOM 652 C CA . ILE A 1 84 ? -30.984 -2.889 33.034 1.00 97.44 84 ILE A CA 1
ATOM 653 C C . ILE A 1 84 ? -32.512 -2.953 33.153 1.00 97.44 84 ILE A C 1
ATOM 655 O O . ILE A 1 84 ? -33.118 -3.887 32.634 1.00 97.44 84 ILE A O 1
ATOM 659 N N . ASN A 1 85 ? -33.137 -1.963 33.794 1.00 97.00 85 ASN A N 1
ATOM 660 C CA . ASN A 1 85 ? -34.587 -1.919 33.974 1.00 97.00 85 ASN A CA 1
ATOM 661 C C . ASN A 1 85 ? -35.357 -1.486 32.713 1.00 97.00 85 ASN A C 1
ATOM 663 O O . ASN A 1 85 ? -36.558 -1.732 32.643 1.00 97.00 85 ASN A O 1
ATOM 667 N N . ASN A 1 86 ? -34.702 -0.849 31.737 1.00 96.81 86 ASN A N 1
ATOM 668 C CA . ASN A 1 86 ? -35.373 -0.226 30.588 1.00 96.81 86 ASN A CA 1
ATOM 669 C C . ASN A 1 86 ? -34.927 -0.779 29.223 1.00 96.81 86 ASN A C 1
ATOM 671 O O . ASN A 1 86 ? -35.344 -0.257 28.191 1.00 96.81 86 ASN A O 1
ATOM 675 N N . GLY A 1 87 ? -34.103 -1.830 29.172 1.00 91.88 87 GLY A N 1
ATOM 676 C CA . GLY A 1 87 ? -33.690 -2.401 27.892 1.00 91.88 87 GLY A CA 1
ATOM 677 C C . GLY A 1 87 ? -32.988 -3.753 27.958 1.00 91.88 87 GLY A C 1
ATOM 678 O O . GLY A 1 87 ? -32.725 -4.308 29.021 1.00 91.88 87 GLY A O 1
ATOM 679 N N . GLY A 1 88 ? -32.700 -4.284 26.769 1.00 87.31 88 GLY A N 1
ATOM 680 C CA . GLY A 1 88 ? -31.720 -5.344 26.518 1.00 87.31 88 GLY A CA 1
ATOM 681 C C . GLY A 1 88 ? -32.143 -6.796 26.737 1.00 87.31 88 GLY A C 1
ATOM 682 O O . GLY A 1 88 ? -31.512 -7.661 26.143 1.00 87.31 88 GLY A O 1
ATOM 683 N N . GLY A 1 89 ? -33.181 -7.096 27.529 1.00 87.25 89 GLY A N 1
ATOM 684 C CA . GLY A 1 89 ? -33.713 -8.470 27.651 1.00 87.25 89 GLY A CA 1
ATOM 685 C C . GLY A 1 89 ? -32.638 -9.525 27.967 1.00 87.25 89 GLY A C 1
ATOM 686 O O . GLY A 1 89 ? -32.599 -10.589 27.349 1.00 87.25 89 GLY A O 1
ATOM 687 N N . TRP A 1 90 ? -31.716 -9.172 28.866 1.00 89.94 90 TRP A N 1
ATOM 688 C CA . TRP A 1 90 ? -30.395 -9.784 29.017 1.00 89.94 90 TRP A CA 1
ATOM 689 C C . TRP A 1 90 ? -30.449 -11.299 29.216 1.00 89.94 90 TRP A C 1
ATOM 691 O O . TRP A 1 90 ? -30.899 -11.791 30.247 1.00 89.94 90 TRP A O 1
ATOM 701 N N . SER A 1 91 ? -29.948 -12.041 28.229 1.00 88.94 91 SER A N 1
ATOM 702 C CA . SER A 1 91 ? -29.884 -13.501 28.266 1.00 88.94 91 SER A CA 1
ATOM 703 C C . SER A 1 91 ? -28.673 -14.028 27.479 1.00 88.94 91 SER A C 1
ATOM 705 O O . SER A 1 91 ? -28.170 -13.337 26.597 1.00 88.94 91 SER A O 1
ATOM 707 N N . PRO A 1 92 ? -28.175 -15.241 27.762 1.00 86.06 92 PRO A N 1
ATOM 708 C CA . PRO A 1 92 ? -27.138 -15.904 26.964 1.00 86.06 92 PRO A CA 1
ATOM 709 C C . PRO A 1 92 ? -27.709 -16.738 25.808 1.00 86.06 92 PRO A C 1
ATOM 711 O O . PRO A 1 92 ? -27.215 -17.822 25.499 1.00 86.06 92 PRO A O 1
ATOM 714 N N . ASP A 1 93 ? -28.757 -16.257 25.145 1.00 90.44 93 ASP A N 1
ATOM 715 C CA . ASP A 1 93 ? -29.450 -16.959 24.051 1.00 90.44 93 ASP A CA 1
ATOM 716 C C . ASP A 1 93 ? -28.624 -17.065 22.747 1.00 90.44 93 ASP A C 1
ATOM 718 O O . ASP A 1 93 ? -29.068 -17.647 21.754 1.00 90.44 93 ASP A O 1
ATOM 722 N N . GLY A 1 94 ? -27.414 -16.496 22.721 1.00 90.25 94 GLY A N 1
ATOM 723 C CA . GLY A 1 94 ? -26.570 -16.403 21.528 1.00 90.25 94 GLY A CA 1
ATOM 724 C C . GLY A 1 94 ? -27.047 -15.376 20.503 1.00 90.25 94 GLY A C 1
ATOM 725 O O . GLY A 1 94 ? -26.492 -15.317 19.404 1.00 90.25 94 GLY A O 1
ATOM 726 N N . LYS A 1 95 ? -28.052 -14.569 20.860 1.00 93.38 95 LYS A N 1
ATOM 727 C CA . LYS A 1 95 ? -28.580 -13.450 20.072 1.00 93.38 95 LYS A CA 1
ATOM 728 C C . LYS A 1 95 ? -28.468 -12.114 20.807 1.00 93.38 95 LYS A C 1
ATOM 730 O O . LYS A 1 95 ? -28.424 -11.071 20.160 1.00 93.38 95 LYS A O 1
ATOM 735 N N . THR A 1 96 ? -28.395 -12.146 22.135 1.00 95.31 96 THR A N 1
ATOM 736 C CA . THR A 1 96 ? -28.326 -10.984 23.021 1.00 95.31 96 THR A CA 1
ATOM 737 C C . THR A 1 96 ? -26.881 -10.660 23.339 1.00 95.31 96 THR A C 1
ATOM 739 O O . THR A 1 96 ? -26.192 -11.399 24.050 1.00 95.31 96 THR A O 1
ATOM 742 N N . LEU A 1 97 ? -26.413 -9.540 22.804 1.00 95.56 97 LEU A N 1
ATOM 743 C CA . LEU A 1 97 ? -25.081 -9.031 23.092 1.00 95.56 97 LEU A CA 1
ATOM 744 C C . LEU A 1 97 ? -25.021 -8.449 24.518 1.00 95.56 97 LEU A C 1
ATOM 746 O O . LEU A 1 97 ? -26.065 -8.070 25.062 1.00 95.56 97 LEU A O 1
ATOM 750 N N . PRO A 1 98 ? -23.830 -8.383 25.145 1.00 93.88 98 PRO A N 1
ATOM 751 C CA . PRO A 1 98 ? -23.675 -7.784 26.467 1.00 93.88 98 PRO A CA 1
ATOM 752 C C . PRO A 1 98 ? -24.172 -6.332 26.510 1.00 93.88 98 PRO A C 1
ATOM 754 O O . PRO A 1 98 ? -24.121 -5.649 25.479 1.00 93.88 98 PRO A O 1
ATOM 757 N N . PRO A 1 99 ? -24.603 -5.840 27.688 1.00 96.50 99 PRO A N 1
ATOM 758 C CA . PRO A 1 99 ? -24.853 -4.417 27.899 1.00 96.50 99 PRO A CA 1
ATOM 759 C C . PRO A 1 99 ? -23.654 -3.584 27.439 1.00 96.50 99 PRO A C 1
ATOM 761 O O . PRO A 1 99 ? -22.514 -3.966 27.691 1.00 96.50 99 PRO A O 1
ATOM 764 N N . LEU A 1 100 ? -23.898 -2.465 26.763 1.00 98.06 100 LEU A N 1
ATOM 765 C CA . LEU A 1 100 ? -22.842 -1.559 26.316 1.00 98.06 100 LEU A CA 1
ATOM 766 C C . LEU A 1 100 ? -22.896 -0.269 27.136 1.00 98.06 100 LEU A C 1
ATOM 768 O O . LEU A 1 100 ? -23.923 0.410 27.173 1.00 98.06 100 LEU A O 1
ATOM 772 N N . LEU A 1 101 ? -21.800 0.042 27.821 1.00 98.75 101 LEU A N 1
ATOM 773 C CA . LEU A 1 101 ? -21.582 1.340 28.440 1.00 98.75 101 LEU A CA 1
ATOM 774 C C . LEU A 1 101 ? -20.974 2.266 27.395 1.00 98.75 101 LEU A C 1
ATOM 776 O O . LEU A 1 101 ? -19.842 2.043 26.984 1.00 98.75 101 LEU A O 1
ATOM 780 N N . ASP A 1 102 ? -21.704 3.296 27.005 1.00 98.75 102 ASP A N 1
ATOM 781 C CA . ASP A 1 102 ? -21.210 4.356 26.141 1.00 98.75 102 ASP A CA 1
ATOM 782 C C . ASP A 1 102 ? -20.683 5.497 27.012 1.00 98.75 102 ASP A C 1
ATOM 784 O O . ASP A 1 102 ? -21.432 6.130 27.762 1.00 98.75 102 ASP A O 1
ATOM 788 N N . VAL A 1 103 ? -19.359 5.667 26.995 1.00 98.19 103 VAL A N 1
ATOM 789 C CA . VAL A 1 103 ? -18.644 6.634 27.817 1.00 98.19 103 VAL A CA 1
ATOM 790 C C . VAL A 1 103 ? -17.666 7.440 26.956 1.00 98.19 103 VAL A C 1
ATOM 792 O O . VAL A 1 103 ? -16.580 6.992 26.565 1.00 98.19 103 VAL A O 1
ATOM 795 N N . GLU A 1 104 ? -18.075 8.672 26.671 1.00 96.88 104 GLU A N 1
ATOM 796 C CA . GLU A 1 104 ? -17.398 9.556 25.729 1.00 96.88 104 GLU A CA 1
ATOM 797 C C . GLU A 1 104 ? -17.506 11.046 26.103 1.00 96.88 104 GLU A C 1
ATOM 799 O O . GLU A 1 104 ? -17.921 11.402 27.213 1.00 96.88 104 GLU A O 1
ATOM 804 N N . TYR A 1 105 ? -17.051 11.922 25.196 1.00 98.12 105 TYR A N 1
ATOM 805 C CA . TYR A 1 105 ? -16.970 13.368 25.408 1.00 98.12 105 TYR A CA 1
ATOM 806 C C . TYR A 1 105 ? -18.317 13.934 25.845 1.00 98.12 105 TYR A C 1
ATOM 808 O O . TYR A 1 105 ? -19.333 13.671 25.214 1.00 98.12 105 TYR A O 1
ATOM 816 N N . ASN A 1 106 ? -18.307 14.763 26.891 1.00 97.75 106 ASN A N 1
ATOM 817 C CA . ASN A 1 106 ? -19.511 15.451 27.344 1.00 97.75 106 ASN A CA 1
ATOM 818 C C . ASN A 1 106 ? -20.103 16.332 26.223 1.00 97.75 106 ASN A C 1
ATOM 820 O O . ASN A 1 106 ? -19.468 17.328 25.855 1.00 97.75 106 ASN A O 1
ATOM 824 N N . PRO A 1 107 ? -21.319 16.037 25.722 1.00 96.56 107 PRO A N 1
ATOM 825 C CA . PRO A 1 107 ? -21.957 16.846 24.691 1.00 96.56 107 PRO A CA 1
ATOM 826 C C . PRO A 1 107 ? -22.744 18.028 25.280 1.00 96.56 107 PRO A C 1
ATOM 828 O O . PRO A 1 107 ? -23.283 18.838 24.529 1.00 96.56 107 PRO A O 1
ATOM 831 N N . TYR A 1 108 ? -22.830 18.141 26.611 1.00 96.88 108 TYR A N 1
ATOM 832 C CA . TYR A 1 108 ? -23.634 19.135 27.318 1.00 96.88 108 TYR A CA 1
ATOM 833 C C . TYR A 1 108 ? -22.747 20.158 28.036 1.00 96.88 108 TYR A C 1
ATOM 835 O O . TYR A 1 108 ? -22.289 19.902 29.153 1.00 96.88 108 TYR A O 1
ATOM 843 N N . PRO A 1 109 ? -22.549 21.365 27.470 1.00 94.88 109 PRO A N 1
ATOM 844 C CA . PRO A 1 109 ? -21.726 22.400 28.097 1.00 94.88 109 PRO A CA 1
ATOM 845 C C . PRO A 1 109 ? -22.184 22.785 29.514 1.00 94.88 109 PRO A C 1
ATOM 847 O O . PRO A 1 109 ? -21.369 23.160 30.354 1.00 94.88 109 PRO A O 1
ATOM 850 N N . SER A 1 110 ? -23.483 22.654 29.806 1.00 96.81 110 SER A N 1
ATOM 851 C CA . SER A 1 110 ? -24.059 22.889 31.139 1.00 96.81 110 SER A CA 1
ATOM 852 C C . SER A 1 110 ? -23.626 21.862 32.191 1.00 96.81 110 SER A C 1
ATOM 854 O O . SER A 1 110 ? -23.740 22.133 33.383 1.00 96.81 110 SER A O 1
ATOM 856 N N . LEU A 1 111 ? -23.114 20.704 31.769 1.00 96.31 111 LEU A N 1
ATOM 857 C CA . LEU A 1 111 ? -22.639 19.622 32.631 1.00 96.31 111 LEU A CA 1
ATOM 858 C C . LEU A 1 111 ? -21.104 19.581 32.723 1.00 96.31 111 LEU A C 1
ATOM 860 O O . LEU A 1 111 ? -20.534 18.580 33.144 1.00 96.31 111 LEU A O 1
ATOM 864 N N . GLY A 1 112 ? -20.420 20.675 32.382 1.00 96.94 112 GLY A N 1
ATOM 865 C CA . GLY A 1 112 ? -18.983 20.837 32.601 1.00 96.94 112 GLY A CA 1
ATOM 866 C C . GLY A 1 112 ? -18.120 20.592 31.365 1.00 96.94 112 GLY A C 1
ATOM 867 O O . GLY A 1 112 ? -18.582 20.677 30.231 1.00 96.94 112 GLY A O 1
ATOM 868 N N . ASN A 1 113 ? -16.831 20.334 31.587 1.00 97.62 113 ASN A N 1
ATOM 869 C CA . ASN A 1 113 ? -15.849 20.119 30.522 1.00 97.62 113 ASN A CA 1
ATOM 870 C C . ASN A 1 113 ? -16.033 18.764 29.807 1.00 97.62 113 ASN A C 1
ATOM 872 O O . ASN A 1 113 ? -16.937 17.994 30.130 1.00 97.62 113 ASN A O 1
ATOM 876 N N . SER A 1 114 ? -15.136 18.441 28.870 1.00 97.44 114 SER A N 1
ATOM 877 C CA . SER A 1 114 ? -15.135 17.184 28.101 1.00 97.44 114 SER A CA 1
ATOM 878 C C . SER A 1 114 ? -15.148 15.900 28.946 1.00 97.44 114 SER A C 1
ATOM 880 O O . SER A 1 114 ? -15.567 14.853 28.455 1.00 97.44 114 SER A O 1
ATOM 882 N N . CYS A 1 115 ? -14.712 15.982 30.207 1.00 98.19 115 CYS A N 1
ATOM 883 C CA . CYS A 1 115 ? -14.715 14.903 31.195 1.00 98.19 115 CYS A CA 1
ATOM 884 C C . CYS A 1 115 ? -15.740 15.153 32.322 1.00 98.19 115 CYS A C 1
ATOM 886 O O . CYS A 1 115 ? -15.534 14.708 33.451 1.00 98.19 115 CYS A O 1
ATOM 888 N N . TYR A 1 116 ? -16.822 15.893 32.051 1.00 98.25 116 TYR A N 1
ATOM 889 C CA . TYR A 1 116 ? -17.922 16.160 32.990 1.00 98.25 116 TYR A CA 1
ATOM 890 C C . TYR A 1 116 ? -17.501 16.891 34.284 1.00 98.25 116 TYR A C 1
ATOM 892 O O . TYR A 1 116 ? -18.150 16.761 35.323 1.00 98.25 116 TYR A O 1
ATOM 900 N N . ASN A 1 117 ? -16.390 17.644 34.245 1.00 97.94 117 ASN A N 1
ATOM 901 C CA . ASN A 1 117 ? -15.708 18.228 35.414 1.00 97.94 117 ASN A CA 1
ATOM 902 C C . ASN A 1 117 ? -15.258 17.202 36.475 1.00 97.94 117 ASN A C 1
ATOM 904 O O . ASN A 1 117 ? -15.032 17.559 37.632 1.00 97.94 117 ASN A O 1
ATOM 908 N N . MET A 1 118 ? -15.099 15.933 36.101 1.00 98.19 118 MET A N 1
ATOM 909 C CA . MET A 1 118 ? -14.620 14.884 36.998 1.00 98.19 118 MET A CA 1
ATOM 910 C C . MET A 1 118 ? -13.106 14.709 36.882 1.00 98.19 118 MET A C 1
ATOM 912 O O . MET A 1 118 ? -12.526 14.797 35.800 1.00 98.19 118 MET A O 1
ATOM 916 N N . SER A 1 119 ? -12.456 14.408 38.005 1.00 98.38 119 SER A N 1
ATOM 917 C CA . SER A 1 119 ? -11.083 13.896 37.987 1.00 98.38 119 SER A CA 1
ATOM 918 C C . SER A 1 119 ? -11.028 12.482 37.399 1.00 98.38 119 SER A C 1
ATOM 920 O O . SER A 1 119 ? -12.001 11.727 37.465 1.00 98.38 119 SER A O 1
ATOM 922 N N . ALA A 1 120 ? -9.847 12.082 36.920 1.00 98.25 120 ALA A N 1
ATOM 923 C CA . ALA A 1 120 ? -9.594 10.726 36.431 1.00 98.25 120 ALA A CA 1
ATOM 924 C C . ALA A 1 120 ? -10.006 9.641 37.441 1.00 98.25 120 ALA A C 1
ATOM 926 O O . ALA A 1 120 ? -10.671 8.671 37.083 1.00 98.25 120 ALA A O 1
ATOM 927 N N . THR A 1 121 ? -9.682 9.828 38.724 1.00 96.31 121 THR A N 1
ATOM 928 C CA . THR A 1 121 ? -10.049 8.888 39.793 1.00 96.31 121 THR A CA 1
ATOM 929 C C . THR A 1 121 ? -11.562 8.783 39.975 1.00 96.31 121 THR A C 1
ATOM 931 O O . THR A 1 121 ? -12.085 7.680 40.125 1.00 96.31 121 THR A O 1
ATOM 934 N N . GLN A 1 122 ? -12.283 9.909 39.947 1.00 97.69 122 GLN A N 1
ATOM 935 C CA . GLN A 1 122 ? -13.747 9.898 40.038 1.00 97.69 122 GLN A CA 1
ATOM 936 C C . GLN A 1 122 ? -14.365 9.172 38.842 1.00 97.69 122 GLN A C 1
ATOM 938 O O . GLN A 1 122 ? -15.243 8.336 39.041 1.00 97.69 122 GLN A O 1
ATOM 943 N N . MET A 1 123 ? -13.874 9.437 37.628 1.00 98.75 123 MET A N 1
ATOM 944 C CA . MET A 1 123 ? -14.352 8.783 36.409 1.00 98.75 123 MET A CA 1
ATOM 945 C C . MET A 1 123 ? -14.128 7.265 36.460 1.00 98.75 123 MET A C 1
ATOM 947 O O . MET A 1 123 ? -15.056 6.488 36.254 1.00 98.75 123 MET A O 1
ATOM 951 N N . VAL A 1 124 ? -12.920 6.823 36.829 1.00 98.44 124 VAL A N 1
ATOM 952 C CA . VAL A 1 124 ? -12.592 5.394 36.984 1.00 98.44 124 VAL A CA 1
ATOM 953 C C . VAL A 1 124 ? -13.479 4.724 38.035 1.00 98.44 124 VAL A C 1
ATOM 955 O O . VAL A 1 124 ? -13.988 3.629 37.799 1.00 98.44 124 VAL A O 1
ATOM 958 N N . ASN A 1 125 ? -13.704 5.366 39.184 1.00 90.50 125 ASN A N 1
ATOM 959 C CA . ASN A 1 125 ? -14.578 4.816 40.222 1.00 90.50 125 ASN A CA 1
ATOM 960 C C . ASN A 1 125 ? -16.034 4.717 39.755 1.00 90.50 125 ASN A C 1
ATOM 962 O O . ASN A 1 125 ? -16.698 3.726 40.056 1.00 90.50 125 ASN A O 1
ATOM 966 N N . TRP A 1 126 ? -16.511 5.700 38.991 1.00 98.75 126 TRP A N 1
ATOM 967 C CA . TRP A 1 126 ? -17.855 5.695 38.427 1.00 98.75 126 TRP A CA 1
ATOM 968 C C . TRP A 1 126 ? -18.058 4.544 37.433 1.00 98.75 126 TRP A C 1
ATOM 970 O O . TRP A 1 126 ? -19.009 3.776 37.572 1.00 98.75 126 TRP A O 1
ATOM 980 N N . ILE A 1 127 ? -17.122 4.357 36.491 1.00 98.75 127 ILE A N 1
ATOM 981 C CA . ILE A 1 127 ? -17.171 3.257 35.509 1.00 98.75 127 ILE A CA 1
ATOM 982 C C . ILE A 1 127 ? -17.133 1.906 36.237 1.00 98.75 127 ILE A C 1
ATOM 984 O O . ILE A 1 127 ? -17.893 0.997 35.912 1.00 98.75 127 ILE A O 1
ATOM 988 N N . LYS A 1 128 ? -16.312 1.777 37.287 1.00 95.88 128 LYS A N 1
ATOM 989 C CA . LYS A 1 128 ? -16.229 0.553 38.099 1.00 95.88 128 LYS A CA 1
ATOM 990 C C . LYS A 1 128 ? -17.539 0.238 38.824 1.00 95.88 128 LYS A C 1
ATOM 992 O O . LYS A 1 128 ? -17.923 -0.930 38.895 1.00 95.88 128 LYS A O 1
ATOM 997 N N . ASP A 1 129 ? -18.215 1.257 39.345 1.00 96.56 129 ASP A N 1
ATOM 998 C CA . ASP A 1 129 ? -19.517 1.128 40.003 1.00 96.56 129 ASP A CA 1
ATOM 999 C C . ASP A 1 129 ? -20.619 0.707 39.014 1.00 96.56 129 ASP A C 1
ATOM 1001 O O . ASP A 1 129 ? -21.387 -0.222 39.288 1.00 96.56 129 ASP A O 1
ATOM 1005 N N . PHE A 1 130 ? -20.631 1.306 37.816 1.00 98.56 130 PHE A N 1
ATOM 1006 C CA . PHE A 1 130 ? -21.514 0.900 36.719 1.00 98.56 130 PHE A CA 1
ATOM 1007 C C . PHE A 1 130 ? -21.270 -0.563 36.329 1.00 98.56 130 PHE A C 1
ATOM 1009 O O . PHE A 1 130 ? -22.188 -1.384 36.393 1.00 98.56 130 PHE A O 1
ATOM 1016 N N . SER A 1 131 ? -20.026 -0.918 35.995 1.00 96.50 131 SER A N 1
ATOM 1017 C CA . SER A 1 131 ? -19.659 -2.263 35.545 1.00 96.50 131 SER A CA 1
ATOM 1018 C C . SER A 1 131 ? -19.970 -3.344 36.570 1.00 96.50 131 SER A C 1
ATOM 1020 O O . SER A 1 131 ? -20.562 -4.368 36.226 1.00 96.50 131 SER A O 1
ATOM 1022 N N . ARG A 1 132 ? -19.633 -3.112 37.846 1.00 91.62 132 ARG A N 1
ATOM 1023 C CA . ARG A 1 132 ? -19.961 -4.045 38.932 1.00 91.62 132 ARG A CA 1
ATOM 1024 C C . ARG A 1 132 ? -21.470 -4.227 39.064 1.00 91.62 132 ARG A C 1
ATOM 1026 O O . ARG A 1 132 ? -21.930 -5.347 39.270 1.00 91.62 132 ARG A O 1
ATOM 1033 N N . THR A 1 133 ? -22.241 -3.150 38.949 1.00 94.06 133 THR A N 1
ATOM 1034 C CA . THR A 1 133 ? -23.702 -3.218 39.052 1.00 94.06 133 THR A CA 1
ATOM 1035 C C . THR A 1 133 ? -24.306 -3.989 37.883 1.00 94.06 133 THR A C 1
ATOM 1037 O O . THR A 1 133 ? -25.143 -4.862 38.106 1.00 94.06 133 THR A O 1
ATOM 1040 N N . VAL A 1 134 ? -23.843 -3.748 36.653 1.00 95.19 134 VAL A N 1
ATOM 1041 C CA . VAL A 1 134 ? -24.258 -4.525 35.476 1.00 95.19 134 VAL A CA 1
ATOM 1042 C C . VAL A 1 134 ? -23.929 -6.009 35.649 1.00 95.19 134 VAL A C 1
ATOM 1044 O O . VAL A 1 134 ? -24.813 -6.848 35.459 1.00 95.19 134 VAL A O 1
ATOM 1047 N N . TYR A 1 135 ? -22.708 -6.335 36.080 1.00 91.19 135 TYR A N 1
ATOM 1048 C CA . TYR A 1 135 ? -22.293 -7.716 36.332 1.00 91.19 135 TYR A CA 1
ATOM 1049 C C . TYR A 1 135 ? -23.170 -8.391 37.385 1.00 91.19 135 TYR A C 1
ATOM 1051 O O . TYR A 1 135 ? -23.709 -9.465 37.145 1.00 91.19 135 TYR A O 1
ATOM 1059 N N . ASN A 1 136 ? -23.411 -7.734 38.519 1.00 87.62 136 ASN A N 1
ATOM 1060 C CA . ASN A 1 136 ? -24.255 -8.283 39.582 1.00 87.62 136 ASN A CA 1
ATOM 1061 C C . ASN A 1 136 ? -25.712 -8.491 39.138 1.00 87.62 136 ASN A C 1
ATOM 1063 O O . ASN A 1 136 ? -26.380 -9.401 39.623 1.00 87.62 136 ASN A O 1
ATOM 1067 N N . ARG A 1 137 ? -26.223 -7.646 38.235 1.00 91.56 137 ARG A N 1
ATOM 1068 C CA . ARG A 1 137 ? -27.614 -7.692 37.758 1.00 91.56 137 ARG A CA 1
ATOM 1069 C C . ARG A 1 137 ? -27.839 -8.671 36.607 1.00 91.56 137 ARG A C 1
ATOM 1071 O O . ARG A 1 137 ? -28.962 -9.134 36.439 1.00 91.56 137 ARG A O 1
ATOM 1078 N N . THR A 1 138 ? -26.817 -8.935 35.796 1.00 90.06 138 THR A N 1
ATOM 1079 C CA . THR A 1 138 ? -26.958 -9.688 34.533 1.00 90.06 138 THR A CA 1
ATOM 1080 C C . THR A 1 138 ? -26.055 -10.913 34.439 1.00 90.06 138 THR A C 1
ATOM 1082 O O . THR A 1 138 ? -26.220 -11.725 33.534 1.00 90.06 138 THR A O 1
ATOM 1085 N N . GLY A 1 139 ? -25.082 -11.032 35.340 1.00 86.12 139 GLY A N 1
ATOM 1086 C CA . GLY A 1 139 ? -23.976 -11.978 35.259 1.00 86.12 139 GLY A CA 1
ATOM 1087 C C . GLY A 1 139 ? -22.847 -11.546 34.322 1.00 86.12 139 GLY A C 1
ATOM 1088 O O . GLY A 1 139 ? -21.798 -12.169 34.381 1.00 86.12 139 GLY A O 1
ATOM 1089 N N . ARG A 1 140 ? -23.027 -10.499 33.499 1.00 87.56 140 ARG A N 1
ATOM 1090 C CA . ARG A 1 140 ? -22.140 -10.131 32.379 1.00 87.56 140 ARG A CA 1
ATOM 1091 C C . ARG A 1 140 ? -21.418 -8.814 32.641 1.00 87.56 140 ARG A C 1
ATOM 1093 O O . ARG A 1 140 ? -22.051 -7.858 33.081 1.00 87.56 140 ARG A O 1
ATOM 1100 N N . LEU A 1 141 ? -20.125 -8.717 32.321 1.00 91.00 141 LEU A N 1
ATOM 1101 C CA . LEU A 1 141 ? -19.479 -7.399 32.238 1.00 91.00 141 LEU A CA 1
ATOM 1102 C C . LEU A 1 141 ? -20.084 -6.614 31.066 1.00 91.00 141 LEU A C 1
ATOM 1104 O O . LEU A 1 141 ? -20.366 -7.213 30.018 1.00 91.00 141 LEU A O 1
ATOM 1108 N N . PRO A 1 142 ? -20.277 -5.292 31.210 1.00 94.81 142 PRO A N 1
ATOM 1109 C CA . PRO A 1 142 ? -20.609 -4.478 30.062 1.00 94.81 142 PRO A CA 1
ATOM 1110 C C . PRO A 1 142 ? -19.413 -4.408 29.108 1.00 94.81 142 PRO A C 1
ATOM 1112 O O . PRO A 1 142 ? -18.261 -4.343 29.537 1.00 94.81 142 PRO A O 1
ATOM 1115 N N . MET A 1 143 ? -19.692 -4.374 27.809 1.00 96.56 143 MET A N 1
ATOM 1116 C CA . MET A 1 143 ? -18.726 -3.859 26.843 1.00 96.56 143 MET A CA 1
ATOM 1117 C C . MET A 1 143 ? -18.615 -2.343 27.036 1.00 96.56 143 MET A C 1
ATOM 1119 O O . MET A 1 143 ? -19.600 -1.699 27.398 1.00 96.56 143 MET A O 1
ATOM 1123 N N . ILE A 1 144 ? -17.432 -1.773 26.825 1.00 98.38 144 ILE A N 1
ATOM 1124 C CA . ILE A 1 144 ? -17.195 -0.333 26.969 1.00 98.38 144 ILE A CA 1
ATOM 1125 C C . ILE A 1 144 ? -17.017 0.274 25.582 1.00 98.38 144 ILE A C 1
ATOM 1127 O O . ILE A 1 144 ? -16.086 -0.095 24.868 1.00 98.38 144 ILE A O 1
ATOM 1131 N N . TYR A 1 145 ? -17.895 1.206 25.222 1.00 98.56 145 TYR A N 1
ATOM 1132 C CA . TYR A 1 145 ? -17.723 2.095 24.087 1.00 98.56 145 TYR A CA 1
ATOM 1133 C C . TYR A 1 145 ? -16.973 3.356 24.502 1.00 98.56 145 TYR A C 1
ATOM 1135 O O . TYR A 1 145 ? -17.315 3.980 25.506 1.00 98.56 145 TYR A O 1
ATOM 1143 N N . THR A 1 146 ? -15.933 3.711 23.745 1.00 98.38 146 THR A N 1
ATOM 1144 C CA . THR A 1 146 ? -15.155 4.936 23.967 1.00 98.38 146 THR A CA 1
ATOM 1145 C C . THR A 1 146 ? -14.256 5.270 22.769 1.00 98.38 146 THR A C 1
ATOM 1147 O O . THR A 1 146 ? -14.128 4.482 21.829 1.00 98.38 146 THR A O 1
ATOM 1150 N N . THR A 1 147 ? -13.549 6.402 22.833 1.00 97.56 147 THR A N 1
ATOM 1151 C CA . THR A 1 147 ? -12.389 6.695 21.975 1.00 97.56 147 THR A CA 1
ATOM 1152 C C . THR A 1 147 ? -11.086 6.552 22.767 1.00 97.56 147 THR A C 1
ATOM 1154 O O . THR A 1 147 ? -11.041 6.749 23.984 1.00 97.56 147 THR A O 1
ATOM 1157 N N . ALA A 1 148 ? -9.978 6.247 22.085 1.00 95.56 148 ALA A N 1
ATOM 1158 C CA . ALA A 1 148 ? -8.674 6.148 22.747 1.00 95.56 148 ALA A CA 1
ATOM 1159 C C . ALA A 1 148 ? -8.213 7.477 23.364 1.00 95.56 148 ALA A C 1
ATOM 1161 O O . ALA A 1 148 ? -7.530 7.470 24.389 1.00 95.56 148 ALA A O 1
ATOM 1162 N N . ASP A 1 149 ? -8.569 8.604 22.750 1.00 96.50 149 ASP A N 1
ATOM 1163 C CA . ASP A 1 149 ? -8.227 9.930 23.260 1.00 96.50 149 ASP A CA 1
ATOM 1164 C C . ASP A 1 149 ? -9.031 10.274 24.518 1.00 96.50 149 ASP A C 1
ATOM 1166 O O . ASP A 1 149 ? -8.433 10.563 25.560 1.00 96.50 149 ASP A O 1
ATOM 1170 N N . TRP A 1 150 ? -10.362 10.137 24.462 1.00 98.00 150 TRP A N 1
ATOM 1171 C CA . TRP A 1 150 ? -11.224 10.396 25.614 1.00 98.00 150 TRP A CA 1
ATOM 1172 C C . TRP A 1 150 ? -10.829 9.528 26.802 1.00 98.00 150 TRP A C 1
ATOM 1174 O O . TRP A 1 150 ? -10.621 10.041 27.900 1.00 98.00 150 TRP A O 1
ATOM 1184 N N . TRP A 1 151 ? -10.639 8.223 26.586 1.00 98.38 151 TRP A N 1
ATOM 1185 C CA . TRP A 1 151 ? -10.292 7.309 27.667 1.00 98.38 151 TRP A CA 1
ATOM 1186 C C . TRP A 1 151 ? -8.976 7.690 28.335 1.00 98.38 151 TRP A C 1
ATOM 1188 O O . TRP A 1 151 ? -8.901 7.805 29.559 1.00 98.38 151 TRP A O 1
ATOM 1198 N N . ASN A 1 152 ? -7.921 7.911 27.547 1.00 95.81 152 ASN A N 1
ATOM 1199 C CA . ASN A 1 152 ? -6.606 8.224 28.097 1.00 95.81 152 ASN A CA 1
ATOM 1200 C C . ASN A 1 152 ? -6.603 9.568 28.837 1.00 95.81 152 ASN A C 1
ATOM 1202 O O . ASN A 1 152 ? -5.926 9.682 29.860 1.00 95.81 152 ASN A O 1
ATOM 1206 N N . THR A 1 153 ? -7.392 10.533 28.364 1.00 96.44 153 THR A N 1
ATOM 1207 C CA . THR A 1 153 ? -7.548 11.854 28.977 1.00 96.44 153 THR A CA 1
ATOM 1208 C C . THR A 1 153 ? -8.399 11.793 30.246 1.00 96.44 153 THR A C 1
ATOM 1210 O O . THR A 1 153 ? -7.925 12.127 31.331 1.00 96.44 153 THR A O 1
ATOM 1213 N N . CYS A 1 154 ? -9.639 11.317 30.146 1.00 98.19 154 CYS A N 1
ATOM 1214 C CA . CYS A 1 154 ? -10.633 11.402 31.213 1.00 98.19 154 CYS A CA 1
ATOM 1215 C C . CYS A 1 154 ? -10.509 10.302 32.275 1.00 98.19 154 CYS A C 1
ATOM 1217 O O . CYS A 1 154 ? -11.067 10.451 33.358 1.00 98.19 154 CYS A O 1
ATOM 1219 N N . THR A 1 155 ? -9.760 9.223 32.016 1.00 98.12 155 THR A N 1
ATOM 1220 C CA . THR A 1 155 ? -9.472 8.175 33.019 1.00 98.12 155 THR A CA 1
ATOM 1221 C C . THR A 1 155 ? -8.025 8.187 33.512 1.00 98.12 155 THR A C 1
ATOM 1223 O O . THR A 1 155 ? -7.657 7.363 34.349 1.00 98.12 155 THR A O 1
ATOM 1226 N N . GLY A 1 156 ? -7.183 9.096 33.002 1.00 95.69 156 GLY A N 1
ATOM 1227 C CA . GLY A 1 156 ? -5.751 9.110 33.312 1.00 95.69 156 GLY A CA 1
ATOM 1228 C C . GLY A 1 156 ? -5.026 7.865 32.796 1.00 95.69 156 GLY A C 1
ATOM 1229 O O . GLY A 1 156 ? -4.136 7.343 33.463 1.00 95.69 156 GLY A O 1
ATOM 1230 N N . SER A 1 157 ? -5.424 7.367 31.619 1.00 95.19 157 SER A N 1
ATOM 1231 C CA . SER A 1 157 ? -4.886 6.137 31.016 1.00 95.19 157 SER A CA 1
ATOM 1232 C C . SER A 1 157 ? -5.028 4.905 31.925 1.00 95.19 157 SER A C 1
ATOM 1234 O O . SER A 1 157 ? -4.116 4.076 32.023 1.00 95.19 157 SER A O 1
ATOM 1236 N N . SER A 1 158 ? -6.174 4.781 32.601 1.00 93.50 158 SER A N 1
ATOM 1237 C CA . SER A 1 158 ? -6.444 3.669 33.512 1.00 93.50 158 SER A CA 1
ATOM 1238 C C . SER A 1 158 ? -6.410 2.327 32.786 1.00 93.50 158 SER A C 1
ATOM 1240 O O . SER A 1 158 ? -7.011 2.168 31.729 1.00 93.50 158 SER A O 1
ATOM 1242 N N . ARG A 1 159 ? -5.748 1.337 33.396 1.00 93.75 159 ARG A N 1
ATOM 1243 C CA . ARG A 1 159 ? -5.698 -0.059 32.922 1.00 93.75 159 ARG A CA 1
ATOM 1244 C C . ARG A 1 159 ? -6.654 -0.985 33.680 1.00 93.75 159 ARG A C 1
ATOM 1246 O O . ARG A 1 159 ? -6.575 -2.198 33.533 1.00 93.75 159 ARG A O 1
ATOM 1253 N N . ALA A 1 160 ? -7.521 -0.424 34.524 1.00 88.44 160 ALA A N 1
ATOM 1254 C CA . ALA A 1 160 ? -8.345 -1.184 35.465 1.00 88.44 160 ALA A CA 1
ATOM 1255 C C . ALA A 1 160 ? -9.458 -2.027 34.812 1.00 88.44 160 ALA A C 1
ATOM 1257 O O . ALA A 1 160 ? -10.080 -2.816 35.513 1.00 88.44 160 ALA A O 1
ATOM 1258 N N . PHE A 1 161 ? -9.700 -1.849 33.511 1.00 93.19 161 PHE A N 1
ATOM 1259 C CA . PHE A 1 161 ? -10.810 -2.450 32.764 1.00 93.19 161 PHE A CA 1
ATOM 1260 C C . PHE A 1 161 ? -10.330 -3.351 31.617 1.00 93.19 161 PHE A C 1
ATOM 1262 O O . PHE A 1 161 ? -11.068 -3.602 30.673 1.00 93.19 161 PHE A O 1
ATOM 1269 N N . ALA A 1 162 ? -9.085 -3.836 31.683 1.00 87.38 162 ALA A N 1
ATOM 1270 C CA . ALA A 1 162 ? -8.488 -4.711 30.666 1.00 87.38 162 ALA A CA 1
ATOM 1271 C C . ALA A 1 162 ? -9.243 -6.044 30.456 1.00 87.38 162 ALA A C 1
ATOM 1273 O O . ALA A 1 162 ? -8.996 -6.749 29.481 1.00 87.38 162 ALA A O 1
ATOM 1274 N N . ASP A 1 163 ? -10.128 -6.403 31.385 1.00 83.62 163 ASP A N 1
ATOM 1275 C CA . ASP A 1 163 ? -11.023 -7.558 31.347 1.00 83.62 163 ASP A CA 1
ATOM 1276 C C . ASP A 1 163 ? -12.354 -7.287 30.623 1.00 83.62 163 ASP A C 1
ATOM 1278 O O . ASP A 1 163 ? -13.042 -8.239 30.251 1.00 83.62 163 ASP A O 1
ATOM 1282 N N . HIS A 1 164 ? -12.710 -6.019 30.392 1.00 92.31 164 HIS A N 1
ATOM 1283 C CA . HIS A 1 164 ? -13.943 -5.639 29.706 1.00 92.31 164 HIS A CA 1
ATOM 1284 C C . HIS A 1 164 ? -13.781 -5.754 28.186 1.00 92.31 164 HIS A C 1
ATOM 1286 O O . HIS A 1 164 ? -12.732 -5.377 27.659 1.00 92.31 164 HIS A O 1
ATOM 1292 N N . PRO A 1 165 ? -14.817 -6.192 27.451 1.00 94.12 165 PRO A N 1
ATOM 1293 C CA . PRO A 1 165 ? -14.824 -6.072 26.000 1.00 94.12 165 PRO A CA 1
ATOM 1294 C C . PRO A 1 165 ? -14.778 -4.600 25.572 1.00 94.12 165 PRO A C 1
ATOM 1296 O O . PRO A 1 165 ? -15.360 -3.738 26.241 1.00 94.12 165 PRO A O 1
ATOM 1299 N N . LEU A 1 166 ? -14.126 -4.312 24.446 1.00 96.75 166 LEU A N 1
ATOM 1300 C CA . LEU A 1 166 ? -13.949 -2.951 23.937 1.00 96.75 166 LEU A CA 1
ATOM 1301 C C . LEU A 1 166 ? -14.705 -2.728 22.625 1.00 96.75 166 LEU A C 1
ATOM 1303 O O . LEU A 1 166 ? -14.460 -3.406 21.625 1.00 96.75 166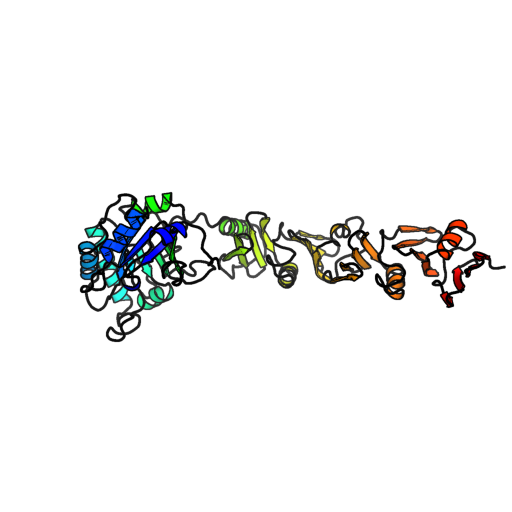 LEU A O 1
ATOM 1307 N N . HIS A 1 167 ? -15.544 -1.694 22.616 1.00 97.94 167 HIS A N 1
ATOM 1308 C CA . HIS A 1 167 ? -16.123 -1.089 21.422 1.00 97.94 167 HIS A CA 1
ATOM 1309 C C . HIS A 1 167 ? -15.412 0.239 21.144 1.00 97.94 167 HIS A C 1
ATOM 1311 O O . HIS A 1 167 ? -15.691 1.264 21.748 1.00 97.94 167 HIS A O 1
ATOM 1317 N N . ILE A 1 168 ? -14.428 0.233 20.254 1.00 97.69 168 ILE A N 1
ATOM 1318 C CA . ILE A 1 168 ? -13.607 1.418 19.987 1.00 97.69 168 ILE A CA 1
ATOM 1319 C C . ILE A 1 168 ? -14.193 2.238 18.839 1.00 97.69 168 ILE A C 1
ATOM 1321 O O . ILE A 1 168 ? -14.426 1.703 17.754 1.00 97.69 168 ILE A O 1
ATOM 1325 N N . ALA A 1 169 ? -14.372 3.541 19.045 1.00 97.06 169 ALA A N 1
ATOM 1326 C CA . ALA A 1 169 ? -14.655 4.482 17.968 1.00 97.06 169 ALA A CA 1
ATOM 1327 C C . ALA A 1 169 ? -13.355 5.035 17.373 1.00 97.06 169 ALA A C 1
ATOM 1329 O O . ALA A 1 169 ? -12.499 5.593 18.069 1.00 97.06 169 ALA A O 1
ATOM 1330 N N . SER A 1 170 ? -13.187 4.844 16.062 1.00 93.50 170 SER A N 1
ATOM 1331 C CA . SER A 1 170 ? -12.083 5.418 15.292 1.00 93.50 170 SER A CA 1
ATOM 1332 C C . SER A 1 170 ? -12.462 5.495 13.813 1.00 93.50 170 SER A C 1
ATOM 1334 O O . SER A 1 170 ? -12.410 4.493 13.100 1.00 93.50 170 SER A O 1
ATOM 1336 N N . TYR A 1 171 ? -12.842 6.680 13.337 1.00 91.38 171 TYR A N 1
ATOM 1337 C CA . TYR A 1 171 ? -13.379 6.854 11.985 1.00 91.38 171 TYR A CA 1
ATOM 1338 C C . TYR A 1 171 ? -12.273 6.941 10.938 1.00 91.38 171 TYR A C 1
ATOM 1340 O O . TYR A 1 171 ? -11.746 8.011 10.634 1.00 91.38 171 TYR A O 1
ATOM 1348 N N . ASN A 1 172 ? -11.879 5.791 10.399 1.00 81.94 172 ASN A N 1
ATOM 1349 C CA . ASN A 1 172 ? -10.856 5.708 9.367 1.00 81.94 172 ASN A CA 1
ATOM 1350 C C . ASN A 1 172 ? -10.995 4.420 8.535 1.00 81.94 172 ASN A C 1
ATOM 1352 O O . ASN A 1 172 ? -11.744 3.510 8.878 1.00 81.94 172 ASN A O 1
ATOM 1356 N N . ASN A 1 173 ? -10.236 4.340 7.440 1.00 82.94 173 ASN A N 1
ATOM 1357 C CA . ASN A 1 173 ? -10.232 3.204 6.514 1.00 82.94 173 ASN A CA 1
ATOM 1358 C C . ASN A 1 173 ? -8.956 2.336 6.578 1.00 82.94 173 ASN A C 1
ATOM 1360 O O . ASN A 1 173 ? -8.689 1.566 5.654 1.00 82.94 173 ASN A O 1
ATOM 1364 N N . SER A 1 174 ? -8.152 2.468 7.639 1.00 76.69 174 SER A N 1
ATOM 1365 C CA . SER A 1 174 ? -6.847 1.801 7.792 1.00 76.69 174 SER A CA 1
ATOM 1366 C C . SER A 1 174 ? -6.743 0.884 9.021 1.00 76.69 174 SER A C 1
ATOM 1368 O O . SER A 1 174 ? -5.812 0.082 9.106 1.00 76.69 174 SER A O 1
ATOM 1370 N N . GLY A 1 175 ? -7.711 0.935 9.939 1.00 83.94 175 GLY A N 1
ATOM 1371 C CA . GLY A 1 175 ? -7.838 0.047 11.099 1.00 83.94 175 GLY A CA 1
ATOM 1372 C C . GLY A 1 175 ? -8.247 0.801 12.366 1.00 83.94 175 GLY A C 1
ATOM 1373 O O . GLY A 1 175 ? -8.193 2.020 12.417 1.00 83.94 175 GLY A O 1
ATOM 1374 N N . ALA A 1 176 ? -8.577 0.095 13.446 1.00 85.31 176 ALA A N 1
ATOM 1375 C CA . ALA A 1 176 ? -9.079 0.708 14.687 1.00 85.31 176 ALA A CA 1
ATOM 1376 C C . ALA A 1 176 ? -8.091 1.633 15.444 1.00 85.31 176 ALA A C 1
ATOM 1378 O O . ALA A 1 176 ? -8.411 2.146 16.514 1.00 85.31 176 ALA A O 1
ATOM 1379 N N . GLY A 1 177 ? -6.887 1.857 14.911 1.00 87.06 177 GLY A N 1
ATOM 1380 C CA . GLY A 1 177 ? -5.910 2.786 15.470 1.00 87.06 177 GLY A CA 1
ATOM 1381 C C . GLY A 1 177 ? -5.288 2.314 16.786 1.00 87.06 177 GLY A C 1
ATOM 1382 O O . GLY A 1 177 ? -5.151 1.120 17.055 1.00 87.06 177 GLY A O 1
ATOM 1383 N N . ARG A 1 178 ? -4.837 3.278 17.595 1.00 87.25 178 ARG A N 1
ATOM 1384 C CA . ARG A 1 178 ? -4.245 3.017 18.913 1.00 87.25 178 ARG A CA 1
ATOM 1385 C C . ARG A 1 178 ? -5.349 2.654 19.903 1.00 87.25 178 ARG A C 1
ATOM 1387 O O . ARG A 1 178 ? -6.328 3.380 20.006 1.00 87.25 178 ARG A O 1
ATOM 1394 N N . MET A 1 179 ? -5.151 1.587 20.673 1.00 93.62 179 MET A N 1
ATOM 1395 C CA . MET A 1 179 ? -6.089 1.201 21.729 1.00 93.62 179 MET A CA 1
ATOM 1396 C C . MET A 1 179 ? -5.983 2.121 22.958 1.00 93.62 179 MET A C 1
ATOM 1398 O O . MET A 1 179 ? -4.888 2.622 23.257 1.00 93.62 179 MET A O 1
ATOM 1402 N N . PRO A 1 180 ? -7.091 2.335 23.693 1.00 93.12 180 PRO A N 1
ATOM 1403 C CA . PRO A 1 180 ? -7.041 2.941 25.015 1.00 93.12 180 PRO A CA 1
ATOM 1404 C C . PRO A 1 180 ? -6.124 2.149 25.955 1.00 93.12 180 PRO A C 1
ATOM 1406 O O . PRO A 1 180 ? -5.943 0.937 25.803 1.00 93.12 180 PRO A O 1
ATOM 1409 N N . ALA A 1 181 ? -5.534 2.820 26.944 1.00 82.56 181 ALA A N 1
ATOM 1410 C CA . ALA A 1 181 ? -4.717 2.137 27.940 1.00 82.56 181 ALA A CA 1
ATOM 1411 C C . ALA A 1 181 ? -5.511 1.017 28.637 1.00 82.56 181 ALA A C 1
ATOM 1413 O O . ALA A 1 181 ? -6.655 1.211 29.027 1.00 82.56 181 ALA A O 1
ATOM 1414 N N . GLY A 1 182 ? -4.889 -0.155 28.789 1.00 84.44 182 GLY A N 1
ATOM 1415 C CA . GLY A 1 182 ? -5.521 -1.349 29.362 1.00 84.44 182 GLY A CA 1
ATOM 1416 C C . GLY A 1 182 ? -5.854 -2.412 28.320 1.00 84.44 182 GLY A C 1
ATOM 1417 O O . GLY A 1 182 ? -5.706 -3.592 28.616 1.00 84.44 182 GLY A O 1
ATOM 1418 N N . TRP A 1 183 ? -6.172 -2.011 27.087 1.00 91.56 183 TRP A N 1
ATOM 1419 C CA . TRP A 1 183 ? -6.476 -2.942 26.001 1.00 91.56 183 TRP A CA 1
ATOM 1420 C C . TRP A 1 183 ? -5.312 -3.123 25.033 1.00 91.56 183 TRP A C 1
ATOM 1422 O O . TRP A 1 183 ? -4.566 -2.195 24.718 1.00 91.56 183 TRP A O 1
ATOM 1432 N N . THR A 1 184 ? -5.180 -4.346 24.528 1.00 86.38 184 THR A N 1
ATOM 1433 C CA . THR A 1 184 ? -4.238 -4.717 23.460 1.00 86.38 184 THR A CA 1
ATOM 1434 C C . THR A 1 184 ? -4.934 -4.957 22.117 1.00 86.38 184 THR A C 1
ATOM 1436 O O . THR A 1 184 ? -4.257 -5.110 21.103 1.00 86.38 184 THR A O 1
ATOM 1439 N N . GLY A 1 185 ? -6.268 -4.953 22.098 1.00 87.62 185 GLY A N 1
ATOM 1440 C CA . GLY A 1 185 ? -7.120 -5.124 20.923 1.00 87.62 185 GLY A CA 1
ATOM 1441 C C . GLY A 1 185 ? -8.542 -4.631 21.199 1.00 87.62 185 GLY A C 1
ATOM 1442 O O . GLY A 1 185 ? -8.796 -4.060 22.257 1.00 87.62 185 GLY A O 1
ATOM 1443 N N . TYR A 1 186 ? -9.449 -4.856 20.251 1.00 92.88 186 TYR A N 1
ATOM 1444 C CA . TYR A 1 186 ? -10.862 -4.481 20.337 1.00 92.88 186 TYR A CA 1
ATOM 1445 C C . TYR A 1 186 ? -11.764 -5.669 19.994 1.00 92.88 186 TYR A C 1
ATOM 1447 O O . TYR A 1 186 ? -11.348 -6.586 19.281 1.00 92.88 186 TYR A O 1
ATOM 1455 N N . ASP A 1 187 ? -13.010 -5.612 20.454 1.00 94.19 187 ASP A N 1
ATOM 1456 C CA . ASP A 1 187 ? -14.061 -6.579 20.131 1.00 94.19 187 ASP A CA 1
ATOM 1457 C C . ASP A 1 187 ? -14.972 -6.036 19.029 1.00 94.19 187 ASP A C 1
ATOM 1459 O O . ASP A 1 187 ? -15.298 -6.738 18.072 1.00 94.19 187 ASP A O 1
ATOM 1463 N N . VAL A 1 188 ? -15.332 -4.755 19.127 1.00 97.12 188 VAL A N 1
ATOM 1464 C CA . VAL A 1 188 ? -16.100 -4.036 18.110 1.00 97.12 188 VAL A CA 1
ATOM 1465 C C . VAL A 1 188 ? -15.370 -2.750 17.737 1.00 97.12 188 VAL A C 1
ATOM 1467 O O . VAL A 1 188 ? -14.897 -2.017 18.598 1.00 97.12 188 VAL A O 1
ATOM 1470 N N . TRP A 1 189 ? -15.269 -2.466 16.446 1.00 97.56 189 TRP A N 1
ATOM 1471 C CA . TRP A 1 189 ? -14.742 -1.208 15.932 1.00 97.56 189 TRP A CA 1
ATOM 1472 C C . TRP A 1 189 ? -15.845 -0.431 15.218 1.00 97.56 189 TRP A C 1
ATOM 1474 O O . TRP A 1 189 ? -16.353 -0.894 14.197 1.00 97.56 189 TRP A O 1
ATOM 1484 N N . GLN A 1 190 ? -16.188 0.754 15.725 1.00 97.44 190 GLN A N 1
ATOM 1485 C CA . GLN A 1 190 ? -17.015 1.722 15.008 1.00 97.44 190 GLN A CA 1
ATOM 1486 C C . GLN A 1 190 ? -16.123 2.506 14.042 1.00 97.44 190 GLN A C 1
ATOM 1488 O O . GLN A 1 190 ? -15.284 3.320 14.446 1.00 97.44 190 GLN A O 1
ATOM 1493 N N . TYR A 1 191 ? -16.248 2.191 12.754 1.00 94.31 191 TYR A N 1
ATOM 1494 C CA . TYR A 1 191 ? -15.318 2.648 11.719 1.00 94.31 191 TYR A CA 1
ATOM 1495 C C . TYR A 1 191 ? -15.845 3.842 10.917 1.00 94.31 191 TYR A C 1
ATOM 1497 O O . TYR A 1 191 ? -15.074 4.484 10.203 1.00 94.31 191 TYR A O 1
ATOM 1505 N N . THR A 1 192 ? -17.143 4.147 11.005 1.00 92.56 192 THR A N 1
ATOM 1506 C CA . THR A 1 192 ? -17.750 5.313 10.353 1.00 92.56 192 THR A CA 1
ATOM 1507 C C . THR A 1 192 ? -19.076 5.700 11.003 1.00 92.56 192 THR A C 1
ATOM 1509 O O . THR A 1 192 ? -19.841 4.825 11.394 1.00 92.56 192 THR A O 1
ATOM 1512 N N . GLU A 1 193 ? -19.345 7.004 11.027 1.00 91.00 193 GLU A N 1
ATOM 1513 C CA . GLU A 1 193 ? -20.627 7.637 11.387 1.00 91.00 193 GLU A CA 1
ATOM 1514 C C . GLU A 1 193 ? -21.522 7.940 10.158 1.00 91.00 193 GLU A C 1
ATOM 1516 O O . GLU A 1 193 ? -22.591 8.551 10.246 1.00 91.00 193 GLU A O 1
ATOM 1521 N N . HIS A 1 194 ? -21.071 7.545 8.961 1.00 86.94 194 HIS A N 1
ATOM 1522 C CA . HIS A 1 194 ? -21.717 7.842 7.677 1.00 86.94 194 HIS A CA 1
ATOM 1523 C C . HIS A 1 194 ? -21.907 6.585 6.827 1.00 86.94 194 HIS A C 1
ATOM 1525 O O . HIS A 1 194 ? -21.502 6.506 5.662 1.00 86.94 194 HIS A O 1
ATOM 1531 N N . GLY A 1 195 ? -22.507 5.562 7.419 1.00 82.38 195 GLY A N 1
ATOM 1532 C CA . GLY A 1 195 ? -22.780 4.325 6.719 1.00 82.38 195 GLY A CA 1
ATOM 1533 C C . GLY A 1 195 ? -23.905 4.407 5.681 1.00 82.38 195 GLY A C 1
ATOM 1534 O O . GLY A 1 195 ? -24.678 5.361 5.626 1.00 82.38 195 GLY A O 1
ATOM 1535 N N . PRO A 1 196 ? -24.025 3.378 4.823 1.00 81.69 196 PRO A N 1
ATOM 1536 C CA . PRO A 1 196 ? -24.862 3.428 3.623 1.00 81.69 196 PRO A CA 1
ATOM 1537 C C . PRO A 1 196 ? -26.376 3.479 3.870 1.00 81.69 196 PRO A C 1
ATOM 1539 O O . PRO A 1 196 ? -27.105 3.840 2.950 1.00 81.69 196 PRO A O 1
ATOM 1542 N N . VAL A 1 197 ? -26.863 3.068 5.049 1.00 86.06 197 VAL A N 1
ATOM 1543 C CA . VAL A 1 197 ? -28.314 3.046 5.359 1.00 86.06 197 VAL A CA 1
ATOM 1544 C C . VAL A 1 197 ? -28.688 3.600 6.737 1.00 86.06 197 VAL A C 1
ATOM 1546 O O . VAL A 1 197 ? -29.832 3.979 6.948 1.00 86.06 197 VAL A O 1
ATOM 1549 N N . VAL A 1 198 ? -27.735 3.645 7.665 1.00 84.81 198 VAL A N 1
ATOM 1550 C CA . VAL A 1 198 ? -27.834 4.259 8.998 1.00 84.81 198 VAL A CA 1
ATOM 1551 C C . VAL A 1 198 ? -26.466 4.849 9.325 1.00 84.81 198 VAL A C 1
ATOM 1553 O O . VAL A 1 198 ? -25.484 4.388 8.738 1.00 84.81 198 VAL A O 1
ATOM 1556 N N . GLY A 1 199 ? -26.424 5.852 10.209 1.00 80.81 199 GLY A N 1
ATOM 1557 C CA . GLY A 1 199 ? -25.212 6.613 10.535 1.00 80.81 199 GLY A CA 1
ATOM 15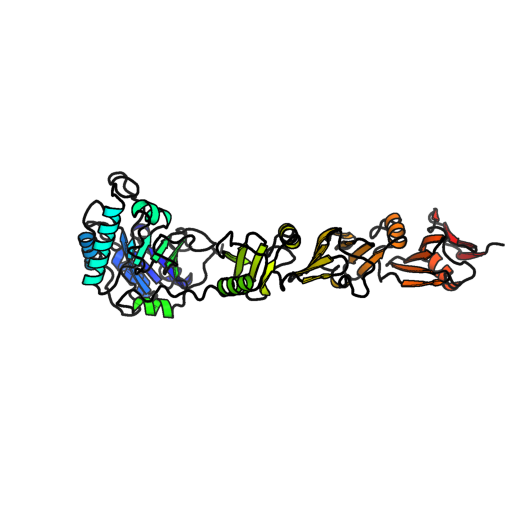58 C C . GLY A 1 199 ? -24.059 5.712 10.963 1.00 80.81 199 GLY A C 1
ATOM 1559 O O . GLY A 1 199 ? -23.137 5.478 10.182 1.00 80.81 199 GLY A O 1
ATOM 1560 N N . ASP A 1 200 ? -24.156 5.130 12.152 1.00 93.31 200 ASP A N 1
ATOM 1561 C CA . ASP A 1 200 ? -23.012 4.475 12.780 1.00 93.31 200 ASP A CA 1
ATOM 1562 C C . ASP A 1 200 ? -22.868 3.007 12.369 1.00 93.31 200 ASP A C 1
ATOM 1564 O O . ASP A 1 200 ? -23.802 2.199 12.456 1.00 93.31 200 ASP A O 1
ATOM 1568 N N . TRP A 1 201 ? -21.678 2.660 11.867 1.00 96.06 201 TRP A N 1
ATOM 1569 C CA . TRP A 1 201 ? -21.339 1.311 11.420 1.00 96.06 201 TRP A CA 1
ATOM 1570 C C . TRP A 1 201 ? -20.142 0.739 12.152 1.00 96.06 201 TRP A C 1
ATOM 1572 O O . TRP A 1 201 ? -19.095 1.364 12.338 1.00 96.06 201 TRP A O 1
ATOM 1582 N N . ASN A 1 202 ? -20.312 -0.535 12.472 1.00 97.31 202 ASN A N 1
ATOM 1583 C CA . ASN A 1 202 ? -19.449 -1.311 13.327 1.00 97.31 202 ASN A CA 1
ATOM 1584 C C . ASN A 1 202 ? -18.896 -2.526 12.601 1.00 97.31 202 ASN A C 1
ATOM 1586 O O . ASN A 1 202 ? -19.492 -3.058 11.660 1.00 97.31 202 ASN A O 1
ATOM 1590 N N . GLN A 1 203 ? -17.775 -3.019 13.102 1.00 96.25 203 GLN A N 1
ATOM 1591 C CA . GLN A 1 203 ? -17.178 -4.261 12.667 1.00 96.25 203 GLN A CA 1
ATOM 1592 C C . GLN A 1 203 ? -16.735 -5.091 13.867 1.00 96.25 203 GLN A C 1
ATOM 1594 O O . GLN A 1 203 ? -16.093 -4.609 14.791 1.00 96.25 203 GLN A O 1
ATOM 1599 N N . TRP A 1 204 ? -17.096 -6.366 13.821 1.00 95.31 204 TRP A N 1
ATOM 1600 C CA . TRP A 1 204 ? -16.552 -7.423 14.653 1.00 95.31 204 TRP A CA 1
ATOM 1601 C C . TRP A 1 204 ? -15.499 -8.186 13.829 1.00 95.31 204 TRP A C 1
ATOM 1603 O O . TRP A 1 204 ? -15.817 -8.657 12.727 1.00 95.31 204 TRP A O 1
ATOM 1613 N N . PRO A 1 205 ? -14.252 -8.333 14.313 1.00 88.12 205 PRO A N 1
ATOM 1614 C CA . PRO A 1 205 ? -13.136 -8.789 13.486 1.00 88.12 205 PRO A CA 1
ATOM 1615 C C . PRO A 1 205 ? -13.076 -10.295 13.246 1.00 88.12 205 PRO A C 1
ATOM 1617 O O . PRO A 1 205 ? -12.341 -10.738 12.363 1.00 88.12 205 PRO A O 1
ATOM 1620 N N . ALA A 1 206 ? -13.846 -11.088 13.990 1.00 85.69 206 ALA A N 1
ATOM 1621 C CA . ALA A 1 206 ? -13.866 -12.541 13.855 1.00 85.69 206 ALA A CA 1
ATOM 1622 C C . ALA A 1 206 ? -15.110 -13.045 13.094 1.00 85.69 206 ALA A C 1
ATOM 1624 O O . ALA A 1 206 ? -15.826 -12.292 12.436 1.00 85.69 206 ALA A O 1
ATOM 1625 N N . SER A 1 207 ? -15.356 -14.356 13.141 1.00 86.62 207 SER A N 1
ATOM 1626 C CA . SER A 1 207 ? -16.489 -14.986 12.454 1.00 86.62 207 SER A CA 1
ATOM 1627 C C . SER A 1 207 ? -17.826 -14.721 13.157 1.00 86.62 207 SER A C 1
ATOM 1629 O O . SER A 1 207 ? -17.873 -14.413 14.349 1.00 86.62 207 SER A O 1
ATOM 1631 N N . ILE A 1 208 ? -18.935 -14.929 12.438 1.00 89.50 208 ILE A N 1
ATOM 1632 C CA . ILE A 1 208 ? -20.288 -14.857 13.018 1.00 89.50 208 ILE A CA 1
ATOM 1633 C C . ILE A 1 208 ? -20.491 -15.873 14.151 1.00 89.50 208 ILE A C 1
ATOM 1635 O O . ILE A 1 208 ? -21.153 -15.565 15.136 1.00 89.50 208 ILE A O 1
ATOM 1639 N N . ASN A 1 209 ? -19.857 -17.047 14.068 1.00 86.56 209 ASN A N 1
ATOM 1640 C CA . ASN A 1 209 ? -19.898 -18.046 15.137 1.00 86.56 209 ASN A CA 1
ATOM 1641 C C . ASN A 1 209 ? -19.190 -17.541 16.400 1.00 86.56 209 ASN A C 1
ATOM 1643 O O . ASN A 1 209 ? -19.675 -17.784 17.503 1.00 86.56 209 ASN A O 1
ATOM 1647 N N . ALA A 1 210 ? -18.077 -16.814 16.250 1.00 88.38 210 ALA A N 1
ATOM 1648 C CA . ALA A 1 210 ? -17.393 -16.184 17.377 1.00 88.38 210 ALA A CA 1
ATOM 1649 C C . ALA A 1 210 ? -18.251 -15.073 18.002 1.00 88.38 210 ALA A C 1
ATOM 1651 O O . ALA A 1 210 ? -18.353 -15.009 19.223 1.00 88.38 210 ALA A O 1
ATOM 1652 N N . LEU A 1 211 ? -18.940 -14.266 17.187 1.00 92.62 211 LEU A N 1
ATOM 1653 C CA . LEU A 1 211 ? -19.869 -13.249 17.690 1.00 92.62 211 LEU A CA 1
ATOM 1654 C C . LEU A 1 211 ? -21.067 -13.876 18.430 1.00 92.62 211 LEU A C 1
ATOM 1656 O O . LEU A 1 211 ? -21.463 -13.412 19.495 1.00 92.62 211 LEU A O 1
ATOM 1660 N N . GLN A 1 212 ? -21.624 -14.975 17.919 1.00 92.56 212 GLN A N 1
ATOM 1661 C CA . GLN A 1 212 ? -22.663 -15.734 18.625 1.00 92.56 212 GLN A CA 1
ATOM 1662 C C . GLN A 1 212 ? -22.142 -16.360 19.922 1.00 92.56 212 GLN A C 1
ATOM 1664 O O . GLN A 1 212 ? -22.864 -16.401 20.914 1.00 92.56 212 GLN A O 1
ATOM 1669 N N . ALA A 1 213 ? -20.894 -16.837 19.947 1.00 89.38 213 ALA A N 1
ATOM 1670 C CA . ALA A 1 213 ? -20.268 -17.334 21.170 1.00 89.38 213 ALA A CA 1
ATOM 1671 C C . ALA A 1 213 ? -20.094 -16.210 22.203 1.00 89.38 213 ALA A C 1
ATOM 1673 O O . ALA A 1 213 ? -20.394 -16.413 23.377 1.00 89.38 213 ALA A O 1
ATOM 1674 N N . PHE A 1 214 ? -19.700 -15.013 21.762 1.00 90.69 214 PHE A N 1
ATOM 1675 C CA . PHE A 1 214 ? -19.653 -13.813 22.595 1.00 90.69 214 PHE A CA 1
ATOM 1676 C C . PHE A 1 214 ? -21.035 -13.464 23.171 1.00 90.69 214 PHE A C 1
ATOM 1678 O O . PHE A 1 214 ? -21.169 -13.232 24.372 1.00 90.69 214 PHE A O 1
ATOM 1685 N N . ALA A 1 215 ? -22.091 -13.550 22.357 1.00 92.31 215 ALA A N 1
ATOM 1686 C CA . ALA A 1 215 ? -23.467 -13.361 22.813 1.00 92.31 215 ALA A CA 1
ATOM 1687 C C . ALA A 1 215 ? -23.930 -14.420 23.840 1.00 92.31 215 ALA A C 1
ATOM 1689 O O . ALA A 1 215 ? -24.748 -14.103 24.699 1.00 92.31 215 ALA A O 1
ATOM 1690 N N . ARG A 1 216 ? -23.405 -15.655 23.798 1.00 88.75 216 ARG A N 1
ATOM 1691 C CA . ARG A 1 216 ? -23.685 -16.707 24.802 1.00 88.75 216 ARG A CA 1
ATOM 1692 C C . ARG A 1 216 ? -22.857 -16.575 26.077 1.00 88.75 216 ARG A C 1
ATOM 1694 O O . ARG A 1 216 ? -23.206 -17.184 27.084 1.00 88.75 216 ARG A O 1
ATOM 1701 N N . ASN A 1 217 ? -21.734 -15.861 26.038 1.00 76.88 217 ASN A N 1
ATOM 1702 C CA . ASN A 1 217 ? -20.824 -15.848 27.170 1.00 76.88 217 ASN A CA 1
ATOM 1703 C C . ASN A 1 217 ? -21.397 -15.004 28.314 1.00 76.88 217 ASN A C 1
ATOM 1705 O O . ASN A 1 217 ? -21.538 -13.783 28.203 1.00 76.88 217 ASN A O 1
ATOM 1709 N N . ASN A 1 218 ? -21.698 -15.685 29.420 1.00 61.72 218 ASN A N 1
ATOM 1710 C CA . ASN A 1 218 ? -22.193 -15.062 30.635 1.00 61.72 218 ASN A CA 1
ATOM 1711 C C . ASN A 1 218 ? -21.109 -14.305 31.398 1.00 61.72 218 ASN A C 1
ATOM 1713 O O . ASN A 1 218 ? -21.455 -13.345 32.049 1.00 61.72 218 ASN A O 1
ATOM 1717 N N . ALA A 1 219 ? -19.829 -14.675 31.319 1.00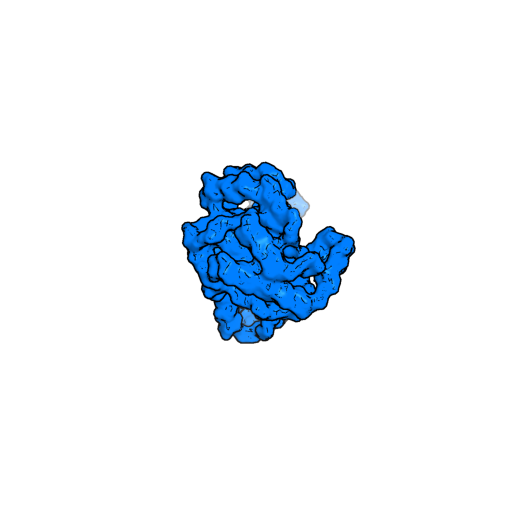 56.94 219 ALA A N 1
ATOM 1718 C CA . ALA A 1 219 ? -18.806 -14.119 32.207 1.00 56.94 219 ALA A CA 1
ATOM 1719 C C . ALA A 1 219 ? -18.102 -12.861 31.675 1.00 56.94 219 ALA A C 1
ATOM 1721 O O . ALA A 1 219 ? -17.475 -12.177 32.472 1.00 56.94 219 ALA A O 1
ATOM 1722 N N . ALA A 1 220 ? -18.167 -12.583 30.362 1.00 51.59 220 ALA A N 1
ATOM 1723 C CA . ALA A 1 220 ? -17.350 -11.572 29.668 1.00 51.59 220 ALA A CA 1
ATOM 1724 C C . ALA A 1 220 ? -15.949 -11.435 30.302 1.00 51.59 220 ALA A C 1
ATOM 1726 O O . ALA A 1 220 ? -15.650 -10.473 30.982 1.00 51.59 220 ALA A O 1
ATOM 1727 N N . SER A 1 221 ? -15.127 -12.479 30.240 1.00 45.78 221 SER A N 1
ATOM 1728 C CA . SER A 1 221 ? -13.978 -12.434 29.334 1.00 45.78 221 SER A CA 1
ATOM 1729 C C . SER A 1 221 ? -13.547 -13.866 28.975 1.00 45.78 221 SER A C 1
ATOM 1731 O O . SER A 1 221 ? -13.030 -14.582 29.832 1.00 45.78 221 SER A O 1
ATOM 1733 N N . PRO A 1 222 ? -13.691 -14.353 27.730 1.00 43.78 222 PRO A N 1
ATOM 1734 C CA . PRO A 1 222 ? -12.514 -14.926 27.102 1.00 43.78 222 PRO A CA 1
ATOM 1735 C C . PRO A 1 222 ? -11.583 -13.740 26.833 1.00 43.78 222 PRO A C 1
ATOM 1737 O O . PRO A 1 222 ? -12.065 -12.697 26.394 1.00 43.78 222 PRO A O 1
ATOM 1740 N N . ALA A 1 223 ? -10.278 -13.874 27.085 1.00 44.72 223 ALA A N 1
ATOM 1741 C CA . ALA A 1 223 ? -9.307 -12.895 26.593 1.00 44.72 223 ALA A CA 1
ATOM 1742 C C . ALA A 1 223 ? -9.725 -12.461 25.176 1.00 44.72 223 ALA A C 1
ATOM 1744 O O . ALA A 1 223 ? -10.128 -13.368 24.423 1.00 44.72 223 ALA A O 1
ATOM 1745 N N . PRO A 1 224 ? -9.691 -11.148 24.832 1.00 43.59 224 PRO A N 1
ATOM 1746 C CA . PRO A 1 224 ? -10.034 -10.698 23.485 1.00 43.59 224 PRO A CA 1
ATOM 1747 C C . PRO A 1 224 ? -9.352 -11.688 22.563 1.00 43.59 224 PRO A C 1
ATOM 1749 O O . PRO A 1 224 ? -8.170 -11.965 22.835 1.00 43.59 224 PRO A O 1
ATOM 1752 N N . PRO A 1 225 ? -10.085 -12.346 21.632 1.00 40.41 225 PRO A N 1
ATOM 1753 C CA . PRO A 1 225 ? -9.494 -13.390 20.819 1.00 40.41 225 PRO A CA 1
ATOM 1754 C C . PRO A 1 225 ? -8.177 -12.800 20.386 1.00 40.41 225 PRO A C 1
ATOM 1756 O O . PRO A 1 225 ? -8.171 -11.691 19.843 1.00 40.41 225 PRO A O 1
ATOM 1759 N N . THR A 1 226 ? -7.062 -13.434 20.778 1.00 39.47 226 THR A N 1
ATOM 1760 C CA . THR A 1 226 ? -5.787 -13.046 20.206 1.00 39.47 226 THR A CA 1
ATOM 1761 C C . THR A 1 226 ? -6.094 -13.208 18.745 1.00 39.47 226 THR A C 1
ATOM 1763 O O . THR A 1 226 ? -6.301 -14.331 18.284 1.00 39.47 226 THR A O 1
ATOM 1766 N N . THR A 1 227 ? -6.330 -12.088 18.051 1.00 39.44 227 THR A N 1
ATOM 1767 C CA . THR A 1 227 ? -6.459 -12.095 16.609 1.00 39.44 227 THR A CA 1
ATOM 1768 C C . THR A 1 227 ? -5.266 -12.944 16.244 1.00 39.44 227 THR A C 1
ATOM 1770 O O . THR A 1 227 ? -4.166 -12.567 16.679 1.00 39.44 227 THR A O 1
ATOM 1773 N N . PRO A 1 228 ? -5.433 -14.118 15.595 1.00 41.59 228 PRO A N 1
ATOM 1774 C CA . PRO A 1 228 ? -4.295 -14.732 14.951 1.00 41.59 228 PRO A CA 1
ATOM 1775 C C . PRO A 1 228 ? -3.762 -13.565 14.160 1.00 41.59 228 PRO A C 1
ATOM 1777 O O . PRO A 1 228 ? -4.518 -13.002 13.355 1.00 41.59 228 PRO A O 1
ATOM 1780 N N . ALA A 1 229 ? -2.605 -13.053 14.593 1.00 50.81 229 ALA A N 1
ATOM 1781 C CA . ALA A 1 229 ? -2.150 -11.758 14.139 1.00 50.81 229 ALA A CA 1
ATOM 1782 C C . ALA A 1 229 ? -2.260 -11.870 12.628 1.00 50.81 229 ALA A C 1
ATOM 1784 O O . ALA A 1 229 ? -1.871 -12.936 12.129 1.00 50.81 229 ALA A O 1
ATOM 1785 N N . SER A 1 230 ? -2.954 -10.921 11.961 1.00 57.84 230 SER A N 1
ATOM 1786 C CA . SER A 1 230 ? -3.352 -11.108 10.552 1.00 57.84 230 SER A CA 1
ATOM 1787 C C . SER A 1 230 ? -2.183 -11.780 9.839 1.00 57.84 230 SER A C 1
ATOM 1789 O O . SER A 1 230 ? -1.061 -11.413 10.183 1.00 57.84 230 SER A O 1
ATOM 1791 N N . PRO A 1 231 ? -2.342 -12.793 8.973 1.00 72.12 231 PRO A N 1
ATOM 1792 C CA . PRO A 1 231 ? -1.206 -13.626 8.566 1.00 72.12 231 PRO A CA 1
ATOM 1793 C C . PRO A 1 231 ? 0.069 -12.834 8.190 1.00 72.12 231 PRO A C 1
ATOM 1795 O O . PRO A 1 231 ? 1.179 -13.301 8.436 1.00 72.12 231 PRO A O 1
ATOM 1798 N N . GLY A 1 232 ? -0.086 -11.585 7.728 1.00 74.25 232 GLY A N 1
ATOM 1799 C CA . GLY A 1 232 ? 0.973 -10.580 7.646 1.00 74.25 232 GLY A CA 1
ATOM 1800 C C . GLY A 1 232 ? 1.671 -10.141 8.933 1.00 74.25 232 GLY A C 1
ATOM 1801 O O . GLY A 1 232 ? 2.890 -10.119 8.929 1.00 74.25 232 GLY A O 1
ATOM 1802 N N . VAL A 1 233 ? 0.990 -9.814 10.029 1.00 75.31 233 VAL A N 1
ATOM 1803 C CA . VAL A 1 233 ? 1.608 -9.490 11.328 1.00 75.31 233 VAL A CA 1
ATOM 1804 C C . VAL A 1 233 ? 2.520 -10.623 11.815 1.00 75.31 233 VAL A C 1
ATOM 1806 O O . VAL A 1 233 ? 3.689 -10.374 12.114 1.00 75.31 233 VAL A O 1
ATOM 1809 N N . SER A 1 234 ? 2.038 -11.873 11.844 1.00 79.88 234 SER A N 1
ATOM 1810 C CA . SER A 1 234 ? 2.864 -13.020 12.259 1.00 79.88 234 SER A CA 1
ATOM 1811 C C . SER A 1 234 ? 4.017 -13.277 11.289 1.00 79.88 234 SER A C 1
ATOM 1813 O O . SER A 1 234 ? 5.146 -13.521 11.719 1.00 79.88 234 SER A O 1
ATOM 1815 N N . ALA A 1 235 ? 3.769 -13.186 9.979 1.00 87.38 235 ALA A N 1
ATOM 1816 C CA . ALA A 1 235 ? 4.812 -13.369 8.978 1.00 87.38 235 ALA A CA 1
ATOM 1817 C C . ALA A 1 235 ? 5.878 -12.264 9.042 1.00 87.38 235 ALA A C 1
ATOM 1819 O O . ALA A 1 235 ? 7.064 -12.560 8.907 1.00 87.38 235 ALA A O 1
ATOM 1820 N N . ILE A 1 236 ? 5.478 -11.013 9.290 1.00 89.81 236 ILE A N 1
ATOM 1821 C CA . ILE A 1 236 ? 6.382 -9.873 9.460 1.00 89.81 236 ILE A CA 1
ATOM 1822 C C . ILE A 1 236 ? 7.263 -10.080 10.690 1.00 89.81 236 ILE A C 1
ATOM 1824 O O . ILE A 1 236 ? 8.480 -9.959 10.576 1.00 89.81 236 ILE A O 1
ATOM 1828 N N . ALA A 1 237 ? 6.690 -10.472 11.832 1.00 85.75 237 ALA A N 1
ATOM 1829 C CA . ALA A 1 237 ? 7.466 -10.775 13.034 1.00 85.75 237 ALA A CA 1
ATOM 1830 C C . ALA A 1 237 ? 8.470 -11.922 12.793 1.00 85.75 237 ALA A C 1
ATOM 1832 O O . ALA A 1 237 ? 9.653 -11.814 13.130 1.00 85.75 237 ALA A O 1
ATOM 1833 N N . ALA A 1 238 ? 8.033 -12.998 12.129 1.00 88.19 238 ALA A N 1
ATOM 1834 C CA . ALA A 1 238 ? 8.893 -14.129 11.791 1.00 88.19 238 ALA A CA 1
ATOM 1835 C C . ALA A 1 238 ? 10.008 -13.755 10.797 1.00 88.19 238 ALA A C 1
ATOM 1837 O O . ALA A 1 238 ? 11.126 -14.262 10.903 1.00 88.19 238 ALA A O 1
ATOM 1838 N N . ALA A 1 239 ? 9.735 -12.891 9.818 1.00 94.56 239 ALA A N 1
ATOM 1839 C CA . ALA A 1 239 ? 10.746 -12.379 8.895 1.00 94.56 239 ALA A CA 1
ATOM 1840 C C . ALA A 1 239 ? 11.732 -11.434 9.602 1.00 94.56 239 ALA A C 1
ATOM 1842 O O . ALA A 1 239 ? 12.938 -11.542 9.376 1.00 94.56 239 ALA A O 1
ATOM 1843 N N . ALA A 1 240 ? 11.254 -10.579 10.511 1.00 93.12 240 ALA A N 1
ATOM 1844 C CA . ALA A 1 240 ? 12.092 -9.668 11.290 1.00 93.12 240 ALA A CA 1
ATOM 1845 C C . ALA A 1 240 ? 13.128 -10.426 12.125 1.00 93.12 240 ALA A C 1
ATOM 1847 O O . ALA A 1 240 ? 14.312 -10.105 12.063 1.00 93.12 240 ALA A O 1
ATOM 1848 N N . SER A 1 241 ? 12.709 -11.495 12.813 1.00 91.50 241 SER A N 1
ATOM 1849 C CA . SER A 1 241 ? 13.609 -12.330 13.628 1.00 91.50 241 SER A CA 1
ATOM 1850 C C . SER A 1 241 ? 14.750 -12.982 12.833 1.00 91.50 241 SER A C 1
ATOM 1852 O O . SER A 1 241 ? 15.798 -13.291 13.392 1.00 91.50 241 SER A O 1
ATOM 1854 N N . ARG A 1 242 ? 14.565 -13.165 11.519 1.00 92.62 242 ARG A N 1
ATOM 1855 C CA . ARG A 1 242 ? 15.530 -13.800 10.608 1.00 92.62 242 ARG A CA 1
ATOM 1856 C C . ARG A 1 242 ? 16.289 -12.804 9.737 1.00 92.62 242 ARG A C 1
ATOM 1858 O O . ARG A 1 242 ? 17.062 -13.227 8.884 1.00 92.62 242 ARG A O 1
ATOM 1865 N N . THR A 1 243 ? 16.069 -11.501 9.917 1.00 91.31 243 THR A N 1
ATOM 1866 C CA . THR A 1 243 ? 16.675 -10.468 9.071 1.00 91.31 243 THR A CA 1
ATOM 1867 C C . THR A 1 243 ? 17.642 -9.604 9.881 1.00 91.31 243 THR A C 1
ATOM 1869 O O . THR A 1 243 ? 17.229 -8.619 10.499 1.00 91.31 243 THR A O 1
ATOM 1872 N N . PRO A 1 244 ? 18.953 -9.904 9.841 1.00 88.69 244 PRO A N 1
ATOM 1873 C CA . PRO A 1 244 ? 19.965 -9.068 10.470 1.00 88.69 244 PRO A CA 1
ATOM 1874 C C . PRO A 1 244 ? 19.973 -7.639 9.911 1.00 88.69 244 PRO A C 1
ATOM 1876 O O . PRO A 1 244 ? 19.725 -7.408 8.720 1.00 88.69 244 PRO A O 1
ATOM 1879 N N . GLY A 1 245 ? 20.301 -6.675 10.773 1.00 87.00 245 GLY A N 1
ATOM 1880 C CA . GLY A 1 245 ? 20.516 -5.279 10.382 1.00 87.00 245 GLY A CA 1
ATOM 1881 C C . GLY A 1 245 ? 19.251 -4.443 10.153 1.00 87.00 245 GLY A C 1
ATOM 1882 O O . GLY A 1 245 ? 19.366 -3.331 9.652 1.00 87.00 245 GLY A O 1
ATOM 1883 N N . LEU A 1 246 ? 18.055 -4.933 10.508 1.00 90.25 246 LEU A N 1
ATOM 1884 C CA . LEU A 1 246 ? 16.836 -4.108 10.489 1.00 90.25 246 LEU A CA 1
ATOM 1885 C C . LEU A 1 246 ? 16.770 -3.104 11.653 1.00 90.25 246 LEU A C 1
ATOM 1887 O O . LEU A 1 246 ? 16.226 -2.019 11.478 1.00 90.25 246 LEU A O 1
ATOM 1891 N N . GLY A 1 247 ? 17.332 -3.429 12.819 1.00 90.69 247 GLY A N 1
ATOM 1892 C CA . GLY A 1 247 ? 17.247 -2.574 14.010 1.00 90.69 247 GLY A CA 1
ATOM 1893 C C . GLY A 1 247 ? 15.843 -2.530 14.627 1.00 90.69 247 GLY A C 1
ATOM 1894 O O . GLY A 1 247 ? 15.015 -3.407 14.376 1.00 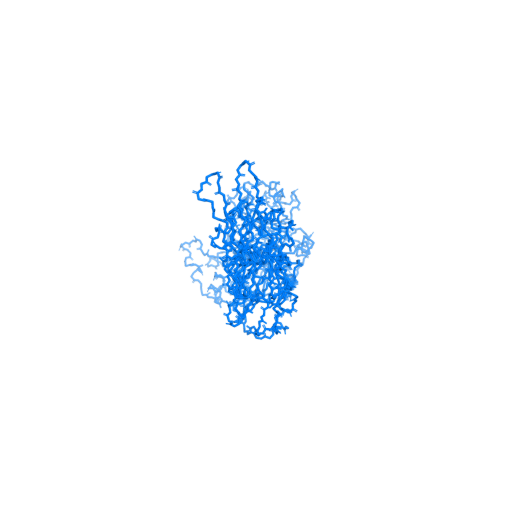90.69 247 GLY A O 1
ATOM 1895 N N . ALA A 1 248 ? 15.577 -1.519 15.459 1.00 86.25 248 ALA A N 1
ATOM 1896 C CA . ALA A 1 248 ? 14.298 -1.380 16.156 1.00 86.25 248 ALA A CA 1
ATOM 1897 C C . ALA A 1 248 ? 13.149 -1.020 15.199 1.00 86.25 248 ALA A C 1
ATOM 1899 O O . ALA A 1 248 ? 13.345 -0.346 14.183 1.00 86.25 248 ALA A O 1
ATOM 1900 N N . THR A 1 249 ? 11.929 -1.437 15.542 1.00 85.19 249 THR A N 1
ATOM 1901 C CA . THR A 1 249 ? 10.711 -1.059 14.814 1.00 85.19 249 THR A CA 1
ATOM 1902 C C . THR A 1 249 ? 10.455 0.439 14.958 1.00 85.19 249 THR A C 1
ATOM 1904 O O . THR A 1 249 ? 10.477 0.961 16.070 1.00 85.19 249 THR A O 1
ATOM 1907 N N . THR A 1 250 ? 10.153 1.125 13.859 1.00 84.00 250 THR A N 1
ATOM 1908 C CA . THR A 1 250 ? 9.767 2.548 13.862 1.00 84.00 250 THR A CA 1
ATOM 1909 C C . THR A 1 250 ? 8.261 2.746 13.702 1.00 84.00 250 THR A C 1
ATOM 1911 O O . THR A 1 250 ? 7.754 3.841 13.930 1.00 84.00 250 THR A O 1
ATOM 1914 N N . THR A 1 251 ? 7.527 1.688 13.343 1.00 72.69 251 THR A N 1
ATOM 1915 C CA . THR A 1 251 ? 6.060 1.660 13.296 1.00 72.69 251 THR A CA 1
ATOM 1916 C C . THR A 1 251 ? 5.519 0.358 13.889 1.00 72.69 251 THR A C 1
ATOM 1918 O O . THR A 1 251 ? 6.221 -0.656 13.945 1.00 72.69 251 THR A O 1
ATOM 1921 N N . GLY A 1 252 ? 4.233 0.353 14.253 1.00 76.50 252 GLY A N 1
ATOM 1922 C CA . GLY A 1 252 ? 3.464 -0.893 14.327 1.00 76.50 252 GLY A CA 1
ATOM 1923 C C . GLY A 1 252 ? 3.304 -1.537 12.941 1.00 76.50 252 GLY A C 1
ATOM 1924 O O . GLY A 1 252 ? 3.682 -0.940 11.924 1.00 76.50 252 GLY A O 1
ATOM 1925 N N . VAL A 1 253 ? 2.748 -2.750 12.895 1.00 81.81 253 VAL A N 1
ATOM 1926 C CA . VAL A 1 253 ? 2.336 -3.360 11.622 1.00 81.81 253 VAL A CA 1
ATOM 1927 C C . VAL A 1 253 ? 1.109 -2.619 11.099 1.00 81.81 253 VAL A C 1
ATOM 1929 O O . VAL A 1 253 ? 0.113 -2.486 11.806 1.00 81.81 253 VAL A O 1
ATOM 1932 N N . VAL A 1 254 ? 1.182 -2.151 9.859 1.00 78.62 254 VAL A N 1
ATOM 1933 C CA . VAL A 1 254 ? 0.092 -1.474 9.155 1.00 78.62 254 VAL A CA 1
ATOM 1934 C C . VAL A 1 254 ? -0.417 -2.409 8.067 1.00 78.62 254 VAL A C 1
ATOM 1936 O O . VAL A 1 254 ? 0.356 -2.839 7.213 1.00 78.62 254 VAL A O 1
ATOM 1939 N N . CYS A 1 255 ? -1.704 -2.736 8.100 1.00 78.12 255 CYS A N 1
ATOM 1940 C CA . CYS A 1 255 ? -2.373 -3.598 7.125 1.00 78.12 255 CYS A CA 1
ATOM 1941 C C . CYS A 1 255 ? -3.414 -2.808 6.320 1.00 78.12 255 CYS A C 1
ATOM 1943 O O . CYS A 1 255 ? -3.700 -1.658 6.635 1.00 78.12 255 CYS A O 1
ATOM 1945 N N . GLY A 1 256 ? -3.967 -3.421 5.271 1.00 72.81 256 GLY A N 1
ATOM 1946 C CA . GLY A 1 256 ? -4.908 -2.751 4.363 1.00 72.81 256 GLY A CA 1
ATOM 1947 C C . GLY A 1 256 ? -4.236 -2.139 3.133 1.00 72.81 256 GLY A C 1
ATOM 1948 O O . GLY A 1 256 ? -4.837 -1.321 2.442 1.00 72.81 256 GLY A O 1
ATOM 1949 N N . LEU A 1 257 ? -2.999 -2.550 2.838 1.00 81.62 257 LEU A N 1
ATOM 1950 C CA . LEU A 1 257 ? -2.362 -2.244 1.562 1.00 81.62 257 LEU A CA 1
ATOM 1951 C C . LEU A 1 257 ? -3.088 -2.948 0.402 1.00 81.62 257 LEU A C 1
ATOM 1953 O O . LEU A 1 257 ? -3.916 -3.844 0.602 1.00 81.62 257 LEU A O 1
ATOM 1957 N N . VAL A 1 258 ? -2.729 -2.580 -0.831 1.00 78.75 258 VAL A N 1
ATOM 1958 C CA . VAL A 1 258 ? -3.238 -3.218 -2.052 1.00 78.75 258 VAL A CA 1
ATOM 1959 C C . VAL A 1 258 ? -3.137 -4.749 -1.967 1.00 78.75 258 VAL A C 1
ATOM 1961 O O . VAL A 1 258 ? -2.158 -5.303 -1.472 1.00 78.75 258 VAL A O 1
ATOM 1964 N N . ARG A 1 259 ? -4.186 -5.451 -2.416 1.00 82.06 259 ARG A N 1
ATOM 1965 C CA . ARG A 1 259 ? -4.317 -6.921 -2.303 1.00 82.06 259 ARG A CA 1
ATOM 1966 C C . ARG A 1 259 ? -4.183 -7.458 -0.868 1.00 82.06 259 ARG A C 1
ATOM 1968 O O . ARG A 1 259 ? -3.697 -8.567 -0.656 1.00 82.06 259 ARG A O 1
ATOM 1975 N N . GLY A 1 260 ? -4.640 -6.677 0.111 1.00 77.06 260 GLY A N 1
ATOM 1976 C CA . GLY A 1 260 ? -4.729 -7.093 1.511 1.00 77.06 260 GLY A CA 1
ATOM 1977 C C . GLY A 1 260 ? -3.377 -7.222 2.206 1.00 77.06 260 GLY A C 1
ATOM 1978 O O . GLY A 1 260 ? -3.271 -7.948 3.192 1.00 77.06 260 GLY A O 1
ATOM 1979 N N . GLY A 1 261 ? -2.335 -6.570 1.689 1.00 85.19 261 GLY A N 1
ATOM 1980 C CA . GLY A 1 261 ? -1.009 -6.668 2.276 1.00 85.19 261 GLY A CA 1
ATOM 1981 C C . GLY A 1 261 ? -0.824 -5.845 3.552 1.00 85.19 261 GLY A C 1
ATOM 1982 O O . GLY A 1 261 ? -1.659 -5.020 3.941 1.00 85.19 261 GLY A O 1
ATOM 1983 N N . CYS A 1 262 ? 0.323 -6.066 4.184 1.00 85.81 262 CYS A N 1
ATOM 1984 C CA . CYS A 1 262 ? 0.760 -5.394 5.399 1.00 85.81 262 CYS A CA 1
ATOM 1985 C C . CYS A 1 262 ? 2.224 -4.961 5.287 1.00 85.81 262 CYS A C 1
ATOM 1987 O O . CYS A 1 262 ? 2.987 -5.518 4.494 1.00 85.81 262 CYS A O 1
ATOM 1989 N N . TYR A 1 263 ? 2.639 -4.002 6.110 1.00 93.56 263 TYR A N 1
ATOM 1990 C CA . TYR A 1 263 ? 4.038 -3.625 6.257 1.00 93.56 263 TYR A CA 1
ATOM 1991 C C . TYR A 1 263 ? 4.407 -3.262 7.691 1.00 93.56 263 TYR A C 1
ATOM 1993 O O . TYR A 1 263 ? 3.556 -2.875 8.489 1.00 93.56 263 TYR A O 1
ATOM 2001 N N . GLN A 1 264 ? 5.700 -3.320 7.996 1.00 93.81 264 GLN A N 1
ATOM 2002 C CA . GLN A 1 264 ? 6.273 -2.716 9.196 1.00 93.81 264 GLN A CA 1
ATOM 2003 C C . GLN A 1 264 ? 7.618 -2.078 8.875 1.00 93.81 264 GLN A C 1
ATOM 2005 O O . GLN A 1 264 ? 8.437 -2.675 8.175 1.00 93.81 264 GLN A O 1
ATOM 2010 N N . LYS A 1 265 ? 7.848 -0.865 9.385 1.00 91.38 265 LYS A N 1
ATOM 2011 C CA . LYS A 1 265 ? 9.121 -0.160 9.230 1.00 91.38 265 LYS A CA 1
ATOM 2012 C C . LYS A 1 265 ? 10.041 -0.429 10.418 1.00 91.38 265 LYS A C 1
ATOM 2014 O O . LYS A 1 265 ? 9.606 -0.503 11.568 1.00 91.38 265 LYS A O 1
ATOM 2019 N N . PHE A 1 266 ? 11.324 -0.507 10.109 1.00 94.19 266 PHE A N 1
ATOM 2020 C CA . PHE A 1 266 ? 12.440 -0.645 11.031 1.00 94.19 266 PHE A CA 1
ATOM 2021 C C . PHE A 1 266 ? 13.470 0.453 10.730 1.00 94.19 266 PHE A C 1
ATOM 2023 O O . PHE A 1 266 ? 13.390 1.129 9.702 1.00 94.19 266 PHE A O 1
ATOM 2030 N N . GLN A 1 267 ? 14.441 0.659 11.617 1.00 92.56 267 GLN A N 1
ATOM 2031 C CA . GLN A 1 267 ? 15.505 1.653 11.416 1.00 92.56 267 GLN A CA 1
ATOM 2032 C C . GLN A 1 267 ? 16.301 1.413 10.118 1.00 92.56 267 GLN A C 1
ATOM 2034 O O . GLN A 1 267 ? 16.617 2.359 9.402 1.00 92.56 267 GLN A O 1
ATOM 2039 N N . GLY A 1 268 ? 16.589 0.149 9.800 1.00 90.06 268 GLY A N 1
ATOM 2040 C CA . GLY A 1 268 ? 17.407 -0.284 8.663 1.00 90.06 268 GLY A CA 1
ATOM 2041 C C . GLY A 1 268 ? 16.628 -0.762 7.433 1.00 90.06 268 GLY A C 1
ATOM 2042 O O . GLY A 1 268 ? 17.243 -1.211 6.466 1.00 90.06 268 GLY A O 1
ATOM 2043 N N . GLY A 1 269 ? 15.292 -0.699 7.439 1.00 93.69 269 GLY A N 1
ATOM 2044 C CA . GLY A 1 269 ? 14.479 -1.159 6.309 1.00 93.69 269 GLY A CA 1
ATOM 2045 C C . GLY A 1 269 ? 12.989 -1.281 6.609 1.00 93.69 269 GLY A C 1
ATOM 2046 O O . GLY A 1 269 ? 12.491 -0.748 7.596 1.00 93.69 269 GLY A O 1
ATOM 2047 N N . ASP A 1 270 ? 12.260 -1.993 5.761 1.00 94.69 270 ASP A N 1
ATOM 2048 C CA . ASP A 1 270 ? 10.878 -2.396 6.020 1.00 94.69 270 ASP A CA 1
ATOM 2049 C C . ASP A 1 270 ? 10.633 -3.842 5.598 1.00 94.69 270 ASP A C 1
ATOM 2051 O O . ASP A 1 270 ? 11.353 -4.395 4.772 1.00 94.69 270 ASP A O 1
ATOM 2055 N N . ILE A 1 271 ? 9.625 -4.466 6.199 1.00 97.19 271 ILE A N 1
ATOM 2056 C CA . ILE A 1 271 ? 9.139 -5.782 5.788 1.00 97.19 271 ILE A CA 1
ATOM 2057 C C . ILE A 1 271 ? 7.747 -5.604 5.213 1.00 97.19 271 ILE A C 1
ATOM 2059 O O . ILE A 1 271 ? 6.896 -4.965 5.835 1.00 97.19 271 ILE A O 1
ATOM 2063 N N . ARG A 1 272 ? 7.523 -6.196 4.042 1.00 95.94 272 ARG A N 1
ATOM 2064 C CA . ARG A 1 272 ? 6.253 -6.167 3.315 1.00 95.94 272 ARG A CA 1
ATOM 2065 C C . ARG A 1 272 ? 5.700 -7.563 3.205 1.00 95.94 272 ARG A C 1
ATOM 2067 O O . ARG A 1 272 ? 6.446 -8.496 2.936 1.00 95.94 272 ARG A O 1
ATOM 2074 N N . TRP A 1 273 ? 4.397 -7.691 3.382 1.00 94.88 273 TRP A N 1
ATOM 2075 C CA . TRP A 1 273 ? 3.702 -8.959 3.278 1.00 94.88 273 TRP A CA 1
ATOM 2076 C C . TRP A 1 273 ? 2.465 -8.841 2.400 1.00 94.88 273 TRP A C 1
ATOM 2078 O O . TRP A 1 273 ? 1.699 -7.889 2.522 1.00 94.88 273 TRP A O 1
ATOM 2088 N N . THR A 1 274 ? 2.239 -9.857 1.578 1.00 93.31 274 THR A N 1
ATOM 2089 C CA . THR A 1 274 ? 0.921 -10.227 1.054 1.00 93.31 274 THR A CA 1
ATOM 2090 C C . THR A 1 274 ? 0.811 -11.752 1.076 1.00 93.31 274 THR A C 1
ATOM 2092 O O . THR A 1 274 ? 1.826 -12.453 1.134 1.00 93.31 274 THR A O 1
ATOM 2095 N N . SER A 1 275 ? -0.407 -12.289 1.024 1.00 86.38 275 SER A N 1
ATOM 2096 C CA . SER A 1 275 ? -0.640 -13.737 0.990 1.00 86.38 275 SER A CA 1
ATOM 2097 C C . SER A 1 275 ? 0.044 -14.423 -0.199 1.00 86.38 275 SER A C 1
ATOM 2099 O O . SER A 1 275 ? 0.408 -15.589 -0.093 1.00 86.38 275 SER A O 1
ATOM 2101 N N . ALA A 1 276 ? 0.265 -13.697 -1.301 1.00 91.06 276 ALA A N 1
ATOM 2102 C CA . ALA A 1 276 ? 0.908 -14.221 -2.503 1.00 91.06 276 ALA A CA 1
ATOM 2103 C C . ALA A 1 276 ? 2.443 -14.317 -2.403 1.00 91.06 276 ALA A C 1
ATOM 2105 O O . ALA A 1 276 ? 3.030 -15.245 -2.954 1.00 91.06 276 ALA A O 1
ATOM 2106 N N . THR A 1 277 ? 3.105 -13.374 -1.725 1.00 94.75 277 THR A N 1
ATOM 2107 C CA . THR A 1 277 ? 4.578 -13.264 -1.728 1.00 94.75 277 THR A CA 1
ATOM 2108 C C . THR A 1 277 ? 5.228 -13.587 -0.384 1.00 94.75 277 THR A C 1
ATOM 2110 O O . THR A 1 277 ? 6.450 -13.742 -0.305 1.00 94.75 277 THR A O 1
ATOM 2113 N N . GLY A 1 278 ? 4.431 -13.713 0.681 1.00 95.25 278 GLY A N 1
ATOM 2114 C CA . GLY A 1 278 ? 4.942 -13.835 2.041 1.00 95.25 278 GLY A CA 1
ATOM 2115 C C . GLY A 1 278 ? 5.603 -12.543 2.531 1.00 95.25 278 GLY A C 1
ATOM 2116 O O . GLY A 1 278 ? 5.502 -11.494 1.903 1.00 95.25 278 GLY A O 1
ATOM 2117 N N . ALA A 1 279 ? 6.250 -12.609 3.697 1.00 95.94 279 ALA A N 1
ATOM 2118 C CA . ALA A 1 279 ? 6.896 -11.452 4.311 1.00 95.94 279 ALA A CA 1
ATOM 2119 C C . ALA A 1 279 ? 8.337 -11.333 3.814 1.00 95.94 279 ALA A C 1
ATOM 2121 O O . ALA A 1 279 ? 9.154 -12.212 4.090 1.00 95.94 279 ALA A O 1
ATOM 2122 N N . GLN A 1 280 ? 8.644 -10.247 3.112 1.00 97.62 280 GLN A N 1
ATOM 2123 C CA . GLN A 1 280 ? 9.959 -10.003 2.532 1.00 97.62 280 GLN A CA 1
ATOM 2124 C C . GLN A 1 280 ? 10.563 -8.710 3.092 1.00 97.62 280 GLN A C 1
ATOM 2126 O O . GLN A 1 280 ? 9.899 -7.668 3.059 1.00 97.62 280 GLN A O 1
ATOM 2131 N N . PRO A 1 281 ? 11.800 -8.756 3.616 1.00 96.38 281 PRO A N 1
ATOM 2132 C CA . PRO A 1 281 ? 12.531 -7.567 4.020 1.00 96.38 281 PRO A CA 1
ATOM 2133 C C . PRO A 1 281 ? 13.120 -6.837 2.807 1.00 96.38 281 PRO A C 1
ATOM 2135 O O . PRO A 1 281 ? 13.639 -7.462 1.883 1.00 96.38 281 PRO A O 1
ATOM 2138 N N . THR A 1 282 ? 13.113 -5.511 2.864 1.00 95.06 282 THR A N 1
ATOM 2139 C CA . THR A 1 282 ? 13.720 -4.607 1.881 1.00 95.06 282 THR A CA 1
ATOM 2140 C C . THR A 1 282 ? 14.515 -3.536 2.634 1.00 95.06 282 THR A C 1
ATOM 2142 O O . THR A 1 282 ? 14.011 -2.920 3.578 1.00 95.06 282 THR A O 1
ATOM 2145 N N . LYS A 1 283 ? 15.792 -3.351 2.284 1.00 92.94 283 LYS A N 1
ATOM 2146 C CA . LYS A 1 283 ? 16.783 -2.580 3.052 1.00 92.94 283 LYS A CA 1
ATOM 2147 C C . LYS A 1 283 ? 17.667 -1.737 2.115 1.00 92.94 283 LYS A C 1
ATOM 2149 O O . LYS A 1 283 ? 17.421 -1.610 0.916 1.00 92.94 283 LYS A O 1
ATOM 2154 N N . GLY A 1 284 ? 18.670 -1.075 2.694 1.00 89.56 284 GLY A N 1
ATOM 2155 C CA . GLY A 1 284 ? 19.751 -0.418 1.953 1.00 89.56 284 GLY A CA 1
ATOM 2156 C C . GLY A 1 284 ? 19.287 0.541 0.850 1.00 89.56 284 GLY A C 1
ATOM 2157 O O . GLY A 1 284 ? 18.270 1.220 0.983 1.00 89.56 284 GLY A O 1
ATOM 2158 N N . GLY A 1 285 ? 20.053 0.606 -0.244 1.00 91.19 285 GLY A N 1
ATOM 2159 C CA . GLY A 1 285 ? 19.752 1.464 -1.396 1.00 91.19 285 GLY A CA 1
ATOM 2160 C C . GLY A 1 285 ? 18.579 0.984 -2.261 1.00 91.19 285 GLY A C 1
ATOM 2161 O O . GLY A 1 285 ? 18.003 1.788 -2.990 1.00 91.19 285 GLY A O 1
ATOM 2162 N N . ILE A 1 286 ? 18.183 -0.289 -2.165 1.00 94.88 286 ILE A N 1
ATOM 2163 C CA . ILE A 1 286 ? 17.074 -0.862 -2.946 1.00 94.88 286 ILE A CA 1
ATOM 2164 C C . ILE A 1 286 ? 15.729 -0.327 -2.450 1.00 94.88 286 ILE A C 1
ATOM 2166 O O . ILE A 1 286 ? 14.890 0.070 -3.256 1.00 94.88 286 ILE A O 1
ATOM 2170 N N . ARG A 1 287 ? 15.540 -0.237 -1.131 1.00 93.88 287 ARG A N 1
ATOM 2171 C CA . ARG A 1 287 ? 14.318 0.293 -0.517 1.00 93.88 287 ARG A CA 1
ATOM 2172 C C . ARG A 1 287 ? 13.888 1.682 -1.018 1.00 93.88 287 ARG A C 1
ATOM 2174 O O . ARG A 1 287 ? 12.730 1.823 -1.417 1.00 93.88 287 ARG A O 1
ATOM 2181 N N . PRO A 1 288 ? 14.736 2.730 -0.981 1.00 93.25 288 PRO A N 1
ATOM 2182 C CA . PRO A 1 288 ? 14.345 4.044 -1.477 1.00 93.25 288 PRO A CA 1
ATOM 2183 C C . PRO A 1 288 ? 14.085 4.031 -2.988 1.00 93.25 288 PRO A C 1
ATOM 2185 O O . PRO A 1 288 ? 13.138 4.680 -3.423 1.00 93.25 288 PRO A O 1
ATOM 2188 N N . ALA A 1 289 ? 14.836 3.248 -3.774 1.00 94.25 289 ALA A N 1
ATOM 2189 C CA . ALA A 1 289 ? 14.573 3.090 -5.206 1.00 94.25 289 ALA A CA 1
ATOM 2190 C C . ALA A 1 289 ? 13.226 2.406 -5.482 1.00 94.25 289 ALA A C 1
ATOM 2192 O O . ALA A 1 289 ? 12.503 2.815 -6.380 1.00 94.25 289 ALA A O 1
ATOM 2193 N N . TRP A 1 290 ? 12.823 1.417 -4.684 1.00 95.00 290 TRP A N 1
ATOM 2194 C CA . TRP A 1 290 ? 11.475 0.856 -4.788 1.00 95.00 290 TRP A CA 1
ATOM 2195 C C . TRP A 1 290 ? 10.400 1.900 -4.452 1.00 95.00 290 TRP A C 1
ATOM 2197 O O . TRP A 1 290 ? 9.373 1.985 -5.129 1.00 95.00 290 TRP A O 1
ATOM 2207 N N . GLY A 1 291 ? 10.672 2.766 -3.472 1.00 93.38 291 GLY A N 1
ATOM 2208 C CA . GLY A 1 291 ? 9.800 3.886 -3.122 1.00 93.38 291 GLY A CA 1
ATOM 2209 C C . GLY A 1 291 ? 9.542 4.858 -4.272 1.00 93.38 291 GLY A C 1
ATOM 2210 O O . GLY A 1 291 ? 8.397 5.265 -4.462 1.00 93.38 291 GLY A O 1
ATOM 2211 N N . THR A 1 292 ? 10.548 5.169 -5.100 1.00 92.25 292 THR A N 1
ATOM 2212 C CA . THR A 1 292 ? 10.359 6.047 -6.275 1.00 92.25 292 THR A CA 1
ATOM 2213 C C . THR A 1 292 ? 9.484 5.416 -7.358 1.00 92.25 292 THR A C 1
ATOM 2215 O O . THR A 1 292 ? 8.913 6.133 -8.175 1.00 92.25 292 THR A O 1
ATOM 2218 N N . THR A 1 293 ? 9.317 4.089 -7.343 1.00 89.25 293 THR A N 1
ATOM 2219 C CA . THR A 1 293 ? 8.400 3.381 -8.250 1.00 89.25 293 THR A CA 1
ATOM 2220 C C . THR A 1 293 ? 6.958 3.307 -7.739 1.00 89.25 293 THR A C 1
ATOM 2222 O O . THR A 1 293 ? 6.099 2.800 -8.456 1.00 89.25 293 THR A O 1
ATOM 2225 N N . GLY A 1 294 ? 6.673 3.811 -6.530 1.00 92.56 294 GLY A N 1
ATOM 2226 C CA . GLY A 1 294 ? 5.344 3.759 -5.907 1.00 92.56 294 GLY A CA 1
ATOM 2227 C C . GLY A 1 294 ? 5.113 2.559 -4.979 1.00 92.56 294 GLY A C 1
ATOM 2228 O O . GLY A 1 294 ? 3.961 2.251 -4.665 1.00 92.56 294 GLY A O 1
ATOM 2229 N N . TYR A 1 295 ? 6.181 1.888 -4.528 1.00 94.06 295 TYR A N 1
ATOM 2230 C CA . TYR A 1 295 ? 6.109 0.693 -3.678 1.00 94.06 295 TYR A CA 1
ATOM 2231 C C . TYR A 1 295 ? 5.190 -0.397 -4.273 1.00 94.06 295 TYR A C 1
ATOM 2233 O O . TYR A 1 295 ? 5.224 -0.653 -5.477 1.00 94.06 295 TYR A O 1
ATOM 2241 N N . GLU A 1 296 ? 4.355 -1.044 -3.453 1.00 94.06 296 GLU A N 1
ATOM 2242 C CA . GLU A 1 296 ? 3.408 -2.077 -3.883 1.00 94.06 296 GLU A CA 1
ATOM 2243 C C . GLU A 1 296 ? 2.314 -1.582 -4.839 1.00 94.06 296 GLU A C 1
ATOM 2245 O O . GLU A 1 296 ? 1.702 -2.395 -5.529 1.00 94.06 296 GLU A O 1
ATOM 2250 N N . ASN A 1 297 ? 2.070 -0.267 -4.890 1.00 90.56 297 ASN A N 1
ATOM 2251 C CA . ASN A 1 297 ? 1.125 0.344 -5.831 1.00 90.56 297 ASN A CA 1
ATOM 2252 C C . ASN A 1 297 ? 1.767 0.591 -7.206 1.00 90.56 297 ASN A C 1
ATOM 2254 O O . ASN A 1 297 ? 1.073 0.883 -8.180 1.00 90.56 297 ASN A O 1
ATOM 2258 N N . GLY A 1 298 ? 3.095 0.496 -7.276 1.00 89.81 298 GLY A N 1
ATOM 2259 C CA . GLY A 1 298 ? 3.885 0.651 -8.483 1.00 89.81 298 GLY A CA 1
ATOM 2260 C C . GLY A 1 298 ? 3.860 -0.570 -9.394 1.00 89.81 298 GLY A C 1
ATOM 2261 O O . GLY A 1 298 ? 3.429 -1.659 -9.021 1.00 89.81 298 GLY A O 1
ATOM 2262 N N . ARG A 1 299 ? 4.432 -0.412 -10.593 1.00 88.19 299 ARG A N 1
ATOM 2263 C CA . ARG A 1 299 ? 4.551 -1.493 -11.591 1.00 88.19 299 ARG A CA 1
ATOM 2264 C C . ARG A 1 299 ? 5.333 -2.714 -11.103 1.00 88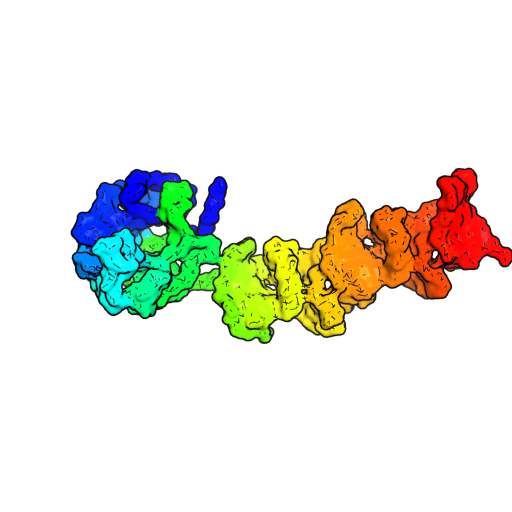.19 299 ARG A C 1
ATOM 2266 O O . ARG A 1 299 ? 5.156 -3.794 -11.654 1.00 88.19 299 ARG A O 1
ATOM 2273 N N . LEU A 1 300 ? 6.206 -2.545 -10.109 1.00 91.88 300 LEU A N 1
ATOM 2274 C CA . LEU A 1 300 ? 6.972 -3.648 -9.532 1.00 91.88 300 LEU A CA 1
ATOM 2275 C C . LEU A 1 300 ? 6.127 -4.534 -8.608 1.00 91.88 300 LEU A C 1
ATOM 2277 O O . LEU A 1 300 ? 6.389 -5.732 -8.547 1.00 91.88 300 LEU A O 1
ATOM 2281 N N . GLY A 1 301 ? 5.112 -3.991 -7.931 1.00 94.75 301 GLY A N 1
ATOM 2282 C CA . GLY A 1 301 ? 4.324 -4.739 -6.951 1.00 94.75 301 GLY A CA 1
ATOM 2283 C C . GLY A 1 301 ? 5.118 -5.098 -5.690 1.00 94.75 301 GLY A C 1
ATOM 2284 O O . GLY A 1 301 ? 6.043 -4.383 -5.298 1.00 94.75 301 GLY A O 1
ATOM 2285 N N . TYR A 1 302 ? 4.735 -6.193 -5.031 1.00 96.75 302 TYR A N 1
ATOM 2286 C CA . TYR A 1 302 ? 5.383 -6.653 -3.802 1.00 96.75 302 TYR A CA 1
ATOM 2287 C C . TYR A 1 302 ? 6.739 -7.315 -4.084 1.00 96.75 302 TYR A C 1
ATOM 2289 O O . TYR A 1 302 ? 6.909 -7.982 -5.112 1.00 96.75 302 TYR A O 1
ATOM 2297 N N . PRO A 1 303 ? 7.700 -7.204 -3.148 1.00 97.25 303 PRO A N 1
ATOM 2298 C CA . PRO A 1 303 ? 8.870 -8.069 -3.148 1.00 97.25 303 PRO A CA 1
ATOM 2299 C C . PRO A 1 303 ? 8.437 -9.536 -3.031 1.00 97.25 303 PRO A C 1
ATOM 2301 O O . PRO A 1 303 ? 7.534 -9.883 -2.268 1.00 97.25 303 PRO A O 1
ATOM 2304 N N . THR A 1 304 ? 9.100 -10.399 -3.795 1.00 96.06 304 THR A N 1
ATOM 2305 C CA . THR A 1 304 ? 8.845 -11.852 -3.843 1.00 96.06 304 THR A CA 1
ATOM 2306 C C . THR A 1 304 ? 9.907 -12.660 -3.104 1.00 96.06 304 THR A C 1
ATOM 2308 O O . THR A 1 304 ? 9.666 -13.812 -2.748 1.00 96.06 304 THR A O 1
ATOM 2311 N N . ARG A 1 305 ? 11.079 -12.058 -2.865 1.00 93.69 305 ARG A N 1
ATOM 2312 C CA . ARG A 1 305 ? 12.200 -12.605 -2.091 1.00 93.69 305 ARG A CA 1
ATOM 2313 C C . ARG A 1 305 ? 12.921 -11.478 -1.350 1.00 93.69 305 ARG A C 1
ATOM 2315 O O . ARG A 1 305 ? 12.765 -10.304 -1.698 1.00 93.69 305 ARG A O 1
ATOM 2322 N N . ALA A 1 306 ? 13.702 -11.840 -0.338 1.00 93.00 306 ALA A N 1
ATOM 2323 C CA . ALA A 1 306 ? 14.627 -10.934 0.330 1.00 93.00 306 ALA A CA 1
ATOM 2324 C C . ALA A 1 306 ? 15.730 -10.461 -0.636 1.00 93.00 306 ALA A C 1
ATOM 2326 O O . ALA A 1 306 ? 15.931 -11.049 -1.697 1.00 93.00 306 ALA A O 1
ATOM 2327 N N . GLU A 1 307 ? 16.441 -9.400 -0.258 1.00 92.31 307 GLU A N 1
ATOM 2328 C CA . GLU A 1 307 ? 17.643 -8.959 -0.973 1.00 92.31 307 GLU A CA 1
ATOM 2329 C C . GLU A 1 307 ? 18.714 -10.054 -1.012 1.00 92.31 307 GLU A C 1
ATOM 2331 O O . GLU A 1 307 ? 19.075 -10.630 0.016 1.00 92.31 307 GLU A O 1
ATOM 2336 N N . GLU A 1 308 ? 19.255 -10.291 -2.202 1.00 90.50 308 GLU A N 1
ATOM 2337 C CA . GLU A 1 308 ? 20.362 -11.204 -2.459 1.00 90.50 308 GLU A CA 1
ATOM 2338 C C . GLU A 1 308 ? 21.599 -10.378 -2.834 1.00 90.50 308 GLU A C 1
ATOM 2340 O O . GLU A 1 308 ? 21.600 -9.633 -3.815 1.00 90.50 308 GLU A O 1
ATOM 2345 N N . CYS A 1 309 ? 22.651 -10.489 -2.025 1.00 88.31 309 CYS A N 1
ATOM 2346 C CA . CYS A 1 309 ? 23.905 -9.752 -2.170 1.00 88.31 309 CYS A CA 1
ATOM 2347 C C . CYS A 1 309 ? 25.075 -10.697 -2.464 1.00 88.31 309 CYS A C 1
ATOM 2349 O O . CYS A 1 309 ? 24.983 -11.902 -2.243 1.00 88.31 309 CYS A O 1
ATOM 2351 N N . GLY A 1 310 ? 26.196 -10.133 -2.919 1.00 85.44 310 GLY A N 1
ATOM 2352 C CA . GLY A 1 310 ? 27.387 -10.899 -3.306 1.00 85.44 310 GLY A CA 1
ATOM 2353 C C . GLY A 1 310 ? 27.542 -11.051 -4.818 1.00 85.44 310 GLY A C 1
ATOM 2354 O O . GLY A 1 310 ? 28.340 -11.862 -5.282 1.00 85.44 310 GLY A O 1
ATOM 2355 N N . LEU A 1 311 ? 26.799 -10.257 -5.595 1.00 83.88 311 LEU A N 1
ATOM 2356 C CA . LEU A 1 311 ? 26.993 -10.160 -7.035 1.00 83.88 311 LEU A CA 1
ATOM 2357 C C . LEU A 1 311 ? 28.361 -9.529 -7.349 1.00 83.88 311 LEU A C 1
ATOM 2359 O O . LEU A 1 311 ? 28.921 -8.774 -6.545 1.00 83.88 311 LEU A O 1
ATOM 2363 N N . THR A 1 312 ? 28.889 -9.792 -8.548 1.00 81.38 312 THR A N 1
ATOM 2364 C CA . THR A 1 312 ? 30.163 -9.226 -9.025 1.00 81.38 312 THR A CA 1
ATOM 2365 C C . THR A 1 312 ? 30.217 -7.712 -8.808 1.00 81.38 312 THR A C 1
ATOM 2367 O O . THR A 1 312 ? 29.262 -7.003 -9.119 1.00 81.38 312 THR A O 1
ATOM 2370 N N . GLY A 1 313 ? 31.332 -7.206 -8.272 1.00 80.25 313 GLY A N 1
ATOM 2371 C CA . GLY A 1 313 ? 31.484 -5.781 -7.953 1.00 80.25 313 GLY A CA 1
ATOM 2372 C C . GLY A 1 313 ? 30.749 -5.328 -6.683 1.00 80.25 313 GLY A C 1
ATOM 2373 O O . GLY A 1 313 ? 30.550 -4.130 -6.503 1.00 80.25 313 GLY A O 1
ATOM 2374 N N . GLY A 1 314 ? 30.341 -6.262 -5.815 1.00 85.38 314 GLY A N 1
ATOM 2375 C CA . GLY A 1 314 ? 29.695 -5.961 -4.532 1.00 85.38 314 GLY A CA 1
ATOM 2376 C C . GLY A 1 314 ? 28.218 -5.588 -4.653 1.00 85.38 314 GLY A C 1
ATOM 2377 O O . GLY A 1 314 ? 27.701 -4.866 -3.804 1.00 85.38 314 GLY A O 1
ATOM 2378 N N . GLY A 1 315 ? 27.550 -6.026 -5.721 1.00 89.31 315 GLY A N 1
ATOM 2379 C CA . GLY A 1 315 ? 26.150 -5.695 -5.958 1.00 89.31 315 GLY A CA 1
ATOM 2380 C C . GLY A 1 315 ? 25.169 -6.557 -5.167 1.00 89.31 315 GLY A C 1
ATOM 2381 O O . GLY A 1 315 ? 25.483 -7.654 -4.689 1.00 89.31 315 GLY A O 1
ATOM 2382 N N . CYS A 1 316 ? 23.949 -6.043 -5.085 1.00 90.88 316 CYS A N 1
ATOM 2383 C CA . CYS A 1 316 ? 22.781 -6.705 -4.531 1.00 90.88 316 CYS A CA 1
ATOM 2384 C C . CYS A 1 316 ? 21.609 -6.567 -5.499 1.00 90.88 316 CYS A C 1
ATOM 2386 O O . CYS A 1 316 ? 21.550 -5.619 -6.285 1.00 90.88 316 CYS A O 1
ATOM 2388 N N . TYR A 1 317 ? 20.639 -7.465 -5.409 1.00 91.50 317 TYR A N 1
ATOM 2389 C CA . TYR A 1 317 ? 19.371 -7.302 -6.099 1.00 91.50 317 TYR A CA 1
ATOM 2390 C C . TYR A 1 317 ? 18.204 -7.788 -5.250 1.00 91.50 317 TYR A C 1
ATOM 2392 O O . TYR A 1 317 ? 18.372 -8.551 -4.300 1.00 91.50 317 TYR A O 1
ATOM 2400 N N . GLN A 1 318 ? 17.006 -7.339 -5.601 1.00 94.69 318 GLN A N 1
ATOM 2401 C CA . GLN A 1 318 ? 15.769 -7.858 -5.042 1.00 94.69 318 GLN A CA 1
ATOM 2402 C C . GLN A 1 318 ? 14.740 -8.062 -6.141 1.00 94.69 318 GLN A C 1
ATOM 2404 O O . GLN A 1 318 ? 14.562 -7.206 -7.011 1.00 94.69 318 GLN A O 1
ATOM 2409 N N . ARG A 1 319 ? 14.039 -9.194 -6.068 1.00 93.31 319 ARG A N 1
ATOM 2410 C CA . ARG A 1 319 ? 12.991 -9.553 -7.017 1.00 93.31 319 ARG A CA 1
ATOM 2411 C C . ARG A 1 319 ? 11.617 -9.122 -6.533 1.00 93.31 319 ARG A C 1
ATOM 2413 O O . ARG A 1 319 ? 11.207 -9.438 -5.415 1.00 93.31 319 ARG A O 1
ATOM 2420 N N . TYR A 1 320 ? 10.872 -8.516 -7.439 1.00 94.50 320 TYR A N 1
ATOM 2421 C CA . TYR A 1 320 ? 9.490 -8.093 -7.284 1.00 94.50 320 TYR A CA 1
ATOM 2422 C C . TYR A 1 320 ? 8.610 -8.832 -8.298 1.00 94.50 320 TYR A C 1
ATOM 2424 O O . TYR A 1 320 ? 9.108 -9.472 -9.230 1.00 94.50 320 TYR A O 1
ATOM 2432 N N . GLU A 1 321 ? 7.294 -8.763 -8.127 1.00 93.25 321 GLU A N 1
ATOM 2433 C CA . GLU A 1 321 ? 6.343 -9.406 -9.043 1.00 93.25 321 GLU A CA 1
ATOM 2434 C C . GLU A 1 321 ? 6.530 -8.915 -10.491 1.00 93.25 321 GLU A C 1
ATOM 2436 O O . GLU A 1 321 ? 6.586 -9.716 -11.424 1.00 93.25 321 GLU A O 1
ATOM 2441 N N . GLY A 1 322 ? 6.701 -7.603 -10.673 1.00 88.88 322 GLY A N 1
ATOM 2442 C CA . GLY A 1 322 ? 6.815 -6.946 -11.978 1.00 88.88 322 GLY A CA 1
ATOM 2443 C C . GLY A 1 322 ? 8.240 -6.679 -12.475 1.00 88.88 322 GLY A C 1
ATOM 2444 O O . GLY A 1 322 ? 8.407 -6.081 -13.540 1.00 88.88 322 GLY A O 1
ATOM 2445 N N . GLY A 1 323 ? 9.279 -7.086 -11.741 1.00 89.38 323 GLY A N 1
ATOM 2446 C CA . GLY A 1 323 ? 10.662 -6.789 -12.121 1.00 89.38 323 GLY A CA 1
ATOM 2447 C C . GLY A 1 323 ? 11.687 -7.090 -11.037 1.00 89.38 323 GLY A C 1
ATOM 2448 O O . GLY A 1 323 ? 11.421 -7.828 -10.094 1.00 89.38 323 GLY A O 1
ATOM 2449 N N . ASP A 1 324 ? 12.871 -6.516 -11.179 1.00 90.62 324 ASP A N 1
ATOM 2450 C CA . ASP A 1 324 ? 13.969 -6.640 -10.226 1.00 90.62 324 ASP A CA 1
ATOM 2451 C C . ASP A 1 324 ? 14.563 -5.247 -9.973 1.00 90.62 324 ASP A C 1
ATOM 2453 O O . ASP A 1 324 ? 14.605 -4.423 -10.881 1.00 90.62 324 ASP A O 1
ATOM 2457 N N . ILE A 1 325 ? 15.048 -4.965 -8.766 1.00 93.06 325 ILE A N 1
ATOM 2458 C CA . ILE A 1 325 ? 15.858 -3.768 -8.494 1.00 93.06 325 ILE A CA 1
ATOM 2459 C C . ILE A 1 325 ? 17.268 -4.230 -8.194 1.00 93.06 325 ILE A C 1
ATOM 2461 O O . ILE A 1 325 ? 17.457 -5.070 -7.318 1.00 93.06 325 ILE A O 1
ATOM 2465 N N . HIS A 1 326 ? 18.245 -3.670 -8.901 1.00 91.62 326 HIS A N 1
ATOM 2466 C CA . HIS A 1 326 ? 19.655 -3.967 -8.679 1.00 91.62 326 HIS A CA 1
ATOM 2467 C C . HIS A 1 326 ? 20.366 -2.748 -8.139 1.00 91.62 326 HIS A C 1
ATOM 2469 O O . HIS A 1 326 ? 20.165 -1.644 -8.637 1.00 91.62 326 HIS A O 1
ATOM 2475 N N . TRP A 1 327 ? 21.221 -2.971 -7.153 1.00 93.12 327 TRP A N 1
ATOM 2476 C CA . TRP A 1 327 ? 22.082 -1.973 -6.551 1.00 93.12 327 TRP A CA 1
ATOM 2477 C C . TRP A 1 327 ? 23.539 -2.398 -6.687 1.00 93.12 327 TRP A C 1
ATOM 2479 O O . TRP A 1 327 ? 23.880 -3.551 -6.432 1.00 93.12 327 TRP A O 1
ATOM 2489 N N . ALA A 1 328 ? 24.408 -1.458 -7.043 1.00 91.12 328 ALA A N 1
ATOM 2490 C CA . ALA A 1 328 ? 25.851 -1.628 -6.938 1.00 91.12 328 ALA A CA 1
ATOM 2491 C C . ALA A 1 328 ? 26.500 -0.319 -6.472 1.00 91.12 328 ALA A C 1
ATOM 2493 O O . ALA A 1 328 ? 25.962 0.753 -6.770 1.00 91.12 328 ALA A O 1
ATOM 2494 N N . PRO A 1 329 ? 27.674 -0.367 -5.812 1.00 89.12 329 PRO A N 1
ATOM 2495 C CA . PRO A 1 329 ? 28.350 0.835 -5.320 1.00 89.12 329 PRO A CA 1
ATOM 2496 C C . PRO A 1 329 ? 28.577 1.900 -6.402 1.00 89.12 329 PRO A C 1
ATOM 2498 O O . PRO A 1 329 ? 28.433 3.089 -6.141 1.00 89.12 329 PRO A O 1
ATOM 2501 N N . ALA A 1 330 ? 28.889 1.472 -7.629 1.00 86.81 330 ALA A N 1
ATOM 2502 C CA . ALA A 1 330 ? 29.208 2.369 -8.738 1.00 86.81 330 ALA A CA 1
ATOM 2503 C C . ALA A 1 330 ? 27.981 2.978 -9.443 1.00 86.81 330 ALA A C 1
ATOM 2505 O O . ALA A 1 330 ? 28.122 3.993 -10.118 1.00 86.81 330 ALA A O 1
ATOM 2506 N N . SER A 1 331 ? 26.801 2.357 -9.347 1.00 87.38 331 SER A N 1
ATOM 2507 C CA . SER A 1 331 ? 25.615 2.768 -10.118 1.00 87.38 331 SER A CA 1
ATOM 2508 C C . SER A 1 331 ? 24.419 3.168 -9.259 1.00 87.38 331 SER A C 1
ATOM 2510 O O . SER A 1 331 ? 23.507 3.813 -9.766 1.00 87.38 331 SER A O 1
ATOM 2512 N N . GLY A 1 332 ? 24.399 2.817 -7.972 1.00 92.75 332 GLY A N 1
ATOM 2513 C CA . GLY A 1 332 ? 23.207 2.944 -7.137 1.00 92.75 332 GLY A CA 1
ATOM 2514 C C . GLY A 1 332 ? 22.134 1.911 -7.496 1.00 92.75 332 GLY A C 1
ATOM 2515 O O . GLY A 1 332 ? 22.406 0.951 -8.220 1.00 92.75 332 GLY A O 1
ATOM 2516 N N . ALA A 1 333 ? 20.930 2.093 -6.944 1.00 93.50 333 ALA A N 1
ATOM 2517 C CA . ALA A 1 333 ? 19.803 1.181 -7.126 1.00 93.50 333 ALA A CA 1
ATOM 2518 C C . ALA A 1 333 ? 18.905 1.616 -8.285 1.00 93.50 333 ALA A C 1
ATOM 2520 O O . ALA A 1 333 ? 18.389 2.732 -8.266 1.00 93.50 333 ALA A O 1
ATOM 2521 N N . HIS A 1 334 ? 18.655 0.715 -9.237 1.00 92.19 334 HIS A N 1
ATOM 2522 C CA . HIS A 1 334 ? 17.761 0.972 -10.365 1.00 92.19 334 HIS A CA 1
ATOM 2523 C C . HIS A 1 334 ? 16.826 -0.210 -10.632 1.00 92.19 334 HIS A C 1
ATOM 2525 O O . HIS A 1 334 ? 17.270 -1.364 -10.605 1.00 92.19 334 HIS A O 1
ATOM 2531 N N . PRO A 1 335 ? 15.537 0.062 -10.898 1.00 90.50 335 PRO A N 1
ATOM 2532 C CA . PRO A 1 335 ? 14.581 -0.955 -11.294 1.00 90.50 335 PRO A CA 1
ATOM 2533 C C . PRO A 1 335 ? 14.789 -1.365 -12.753 1.00 90.50 335 PRO A C 1
ATOM 2535 O O . PRO A 1 335 ? 14.941 -0.524 -13.639 1.00 90.50 335 PRO A O 1
ATOM 2538 N N . THR A 1 336 ? 14.716 -2.662 -13.010 1.00 86.38 336 THR A N 1
ATOM 2539 C CA . THR A 1 336 ? 14.582 -3.252 -14.340 1.00 86.38 336 THR A CA 1
ATOM 2540 C C . THR A 1 336 ? 13.259 -4.005 -14.387 1.00 86.38 336 THR A C 1
ATOM 2542 O O . THR A 1 336 ? 13.051 -4.996 -13.682 1.00 86.38 336 THR A O 1
ATOM 2545 N N . SER A 1 337 ? 12.337 -3.499 -15.199 1.00 79.44 337 SER A N 1
ATOM 2546 C CA . SER A 1 337 ? 10.966 -3.994 -15.331 1.00 79.44 337 SER A CA 1
ATOM 2547 C C . SER A 1 337 ? 10.612 -4.272 -16.791 1.00 79.44 337 SER A C 1
ATOM 2549 O O . SER A 1 337 ? 11.426 -4.071 -17.690 1.00 79.44 337 SER A O 1
ATOM 2551 N N . GLY A 1 338 ? 9.386 -4.746 -17.020 1.00 74.69 338 GLY A N 1
ATOM 2552 C CA . GLY A 1 338 ? 8.784 -4.731 -18.350 1.00 74.69 338 GLY A CA 1
ATOM 2553 C C . GLY A 1 338 ? 9.486 -5.619 -19.379 1.00 74.69 338 GLY A C 1
ATOM 2554 O O . GLY A 1 338 ? 10.020 -6.685 -19.064 1.00 74.69 338 GLY A O 1
ATOM 2555 N N . GLY A 1 339 ? 9.434 -5.180 -20.637 1.00 69.69 339 GLY A N 1
ATOM 2556 C CA . GLY A 1 339 ? 9.919 -5.935 -21.790 1.00 69.69 339 GLY A CA 1
ATOM 2557 C C . GLY A 1 339 ? 11.440 -6.052 -21.871 1.00 69.69 339 GLY A C 1
ATOM 2558 O O . GLY A 1 339 ? 11.929 -6.966 -22.526 1.00 69.69 339 GLY A O 1
ATOM 2559 N N . SER A 1 340 ? 12.187 -5.186 -21.178 1.00 69.44 340 SER A N 1
ATOM 2560 C CA . SER A 1 340 ? 13.657 -5.213 -21.146 1.00 69.44 340 SER A CA 1
ATOM 2561 C C . SER A 1 340 ? 14.215 -6.342 -20.267 1.00 69.44 340 SER A C 1
ATOM 2563 O O . SER A 1 340 ? 15.330 -6.816 -20.491 1.00 69.44 340 SER A O 1
ATOM 2565 N N . ARG A 1 341 ? 13.425 -6.821 -19.294 1.00 72.88 341 ARG A N 1
ATOM 2566 C CA . ARG A 1 341 ? 13.831 -7.825 -18.296 1.00 72.88 341 ARG A CA 1
ATOM 2567 C C . ARG A 1 341 ? 14.301 -9.164 -18.888 1.00 72.88 341 ARG A C 1
ATOM 2569 O O . ARG A 1 341 ? 15.350 -9.628 -18.457 1.00 72.88 341 ARG A O 1
ATOM 2576 N N . PRO A 1 342 ? 13.613 -9.800 -19.860 1.00 68.38 342 PRO A N 1
ATOM 2577 C CA . PRO A 1 342 ? 14.044 -11.095 -20.394 1.00 68.38 342 PRO A CA 1
ATOM 2578 C C . PRO A 1 342 ? 15.411 -11.059 -21.088 1.00 68.38 342 PRO A C 1
ATOM 2580 O O . PRO A 1 342 ? 16.095 -12.076 -21.130 1.00 68.38 342 PRO A O 1
ATOM 2583 N N . ALA A 1 343 ? 15.813 -9.906 -21.634 1.00 66.94 343 ALA A N 1
ATOM 2584 C CA . ALA A 1 343 ? 17.103 -9.754 -22.307 1.00 66.94 343 ALA A CA 1
ATOM 2585 C C . ALA A 1 343 ? 18.248 -9.427 -21.347 1.00 66.94 343 ALA A C 1
ATOM 2587 O O . ALA A 1 343 ? 19.412 -9.679 -21.665 1.00 66.94 343 ALA A O 1
ATOM 2588 N N . TRP A 1 344 ? 17.938 -8.876 -20.173 1.00 68.94 344 TRP A N 1
ATOM 2589 C CA . TRP A 1 344 ? 18.931 -8.632 -19.143 1.00 68.94 344 TRP A CA 1
ATOM 2590 C C . TRP A 1 344 ? 19.046 -9.848 -18.224 1.00 68.94 344 TRP A C 1
ATOM 2592 O O . TRP A 1 344 ? 18.448 -9.922 -17.153 1.00 68.94 344 TRP A O 1
ATOM 2602 N N . GLY A 1 345 ? 19.824 -10.837 -18.667 1.00 58.53 345 GLY A N 1
ATOM 2603 C CA . GLY A 1 345 ? 20.350 -11.857 -17.767 1.00 58.53 345 GLY A CA 1
ATOM 2604 C C . GLY A 1 345 ? 21.187 -11.189 -16.672 1.00 58.53 345 GLY A C 1
ATOM 2605 O O . GLY A 1 345 ? 21.911 -10.228 -16.945 1.00 58.53 345 GLY A O 1
ATOM 2606 N N . HIS A 1 346 ? 21.080 -11.673 -15.438 1.00 57.28 346 HIS A N 1
ATOM 2607 C CA . HIS A 1 346 ? 21.774 -11.133 -14.266 1.00 57.28 346 HIS A CA 1
ATOM 2608 C C . HIS A 1 346 ? 23.282 -10.912 -14.486 1.00 57.28 346 HIS A C 1
ATOM 2610 O O . HIS A 1 346 ? 23.896 -11.664 -15.258 1.00 57.28 346 HIS A O 1
ATOM 2616 N N . PRO A 1 347 ? 23.915 -9.964 -13.766 1.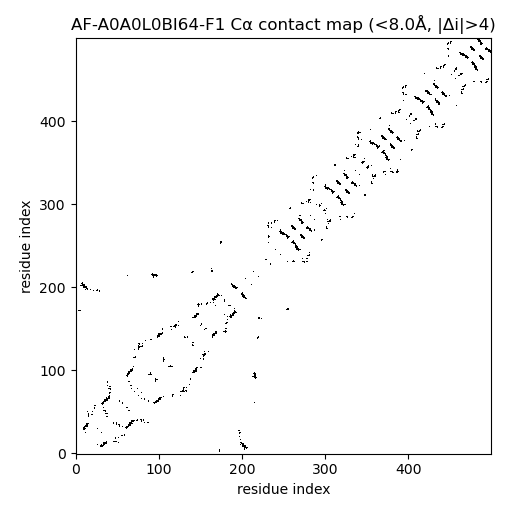00 51.34 347 PRO A N 1
ATOM 2617 C CA . PRO A 1 347 ? 25.371 -9.859 -13.694 1.00 51.34 347 PRO A CA 1
ATOM 2618 C C . PRO A 1 347 ? 25.983 -11.216 -13.303 1.00 51.34 347 PRO A C 1
ATOM 2620 O O . PRO A 1 347 ? 25.707 -11.734 -12.225 1.00 51.34 347 PRO A O 1
ATOM 2623 N N . GLY A 1 348 ? 26.772 -11.818 -14.199 1.00 48.59 348 GLY A N 1
ATOM 2624 C CA . GLY A 1 348 ? 27.359 -13.157 -14.014 1.00 48.59 348 GLY A CA 1
ATOM 2625 C C . GLY A 1 348 ? 26.722 -14.274 -14.854 1.00 48.59 348 GLY A C 1
ATOM 2626 O O . GLY A 1 348 ? 27.307 -15.345 -14.975 1.00 48.59 348 GLY A O 1
ATOM 2627 N N . SER A 1 349 ? 25.584 -14.021 -15.507 1.00 43.91 349 SER A N 1
ATOM 2628 C CA . SER A 1 349 ? 25.130 -14.814 -16.661 1.00 43.91 349 SER A CA 1
ATOM 2629 C C . SER A 1 349 ? 25.733 -14.250 -17.961 1.00 43.91 349 SER A C 1
ATOM 2631 O O . SER A 1 349 ? 26.356 -13.188 -17.938 1.00 43.91 349 SER A O 1
ATOM 2633 N N . GLY A 1 350 ? 25.604 -14.943 -19.101 1.00 43.09 350 GLY A N 1
ATOM 2634 C CA . GLY A 1 350 ? 26.277 -14.631 -20.384 1.00 43.09 350 GLY A CA 1
ATOM 2635 C C . GLY A 1 350 ? 26.124 -13.199 -20.950 1.00 43.09 350 GLY A C 1
ATOM 2636 O O . GLY A 1 350 ? 26.773 -12.854 -21.933 1.00 43.09 350 GLY A O 1
ATOM 2637 N N . THR A 1 351 ? 25.326 -12.341 -20.312 1.00 51.00 351 THR A N 1
ATOM 2638 C CA . THR A 1 351 ? 25.163 -10.887 -20.508 1.00 51.00 351 THR A CA 1
ATOM 2639 C C . THR A 1 351 ? 26.138 -10.017 -19.695 1.00 51.00 351 THR A C 1
ATOM 2641 O O . THR A 1 351 ? 26.061 -8.789 -19.776 1.00 51.00 351 THR A O 1
ATOM 2644 N N . GLY A 1 352 ? 27.084 -10.605 -18.949 1.00 57.97 352 GLY A N 1
ATOM 2645 C CA . GLY A 1 352 ? 28.011 -9.927 -18.022 1.00 57.97 352 GLY A CA 1
ATOM 2646 C C . GLY A 1 352 ? 28.831 -8.751 -18.582 1.00 57.97 352 GLY A C 1
ATOM 2647 O O . GLY A 1 352 ? 29.468 -8.032 -17.821 1.00 57.97 352 GLY A O 1
ATOM 2648 N N . ARG A 1 353 ? 28.783 -8.495 -19.894 1.00 69.69 353 ARG A N 1
ATOM 2649 C CA . ARG A 1 353 ? 29.406 -7.336 -20.548 1.00 69.69 353 ARG A CA 1
ATOM 2650 C C . ARG A 1 353 ? 28.582 -6.037 -20.490 1.00 69.69 353 ARG A C 1
ATOM 2652 O O . ARG A 1 353 ? 29.116 -4.998 -20.865 1.00 69.69 353 ARG A O 1
ATOM 2659 N N . LEU A 1 354 ? 27.308 -6.070 -20.082 1.00 80.81 354 LEU A N 1
ATOM 2660 C CA . LEU A 1 354 ? 26.504 -4.850 -19.883 1.00 80.81 354 LEU A CA 1
ATOM 2661 C C . LEU A 1 354 ? 26.704 -4.209 -18.503 1.00 80.81 354 LEU A C 1
ATOM 2663 O O . LEU A 1 354 ? 26.559 -2.995 -18.380 1.00 80.81 354 LEU A O 1
ATOM 2667 N N . GLY A 1 355 ? 27.049 -4.995 -17.482 1.00 83.50 355 GLY A N 1
ATOM 2668 C CA . GLY A 1 355 ? 27.129 -4.517 -16.100 1.00 83.50 355 GLY A CA 1
ATOM 2669 C C . GLY A 1 355 ? 25.762 -4.169 -15.498 1.00 83.50 355 GLY A C 1
ATOM 2670 O O . GLY A 1 355 ? 24.729 -4.706 -15.910 1.00 83.50 355 GLY A O 1
ATOM 2671 N N . TYR A 1 356 ? 25.771 -3.286 -14.499 1.00 87.12 356 TYR A N 1
ATOM 2672 C CA . TYR A 1 356 ? 24.577 -2.852 -13.767 1.00 87.12 356 TYR A CA 1
ATOM 2673 C C . TYR A 1 356 ? 23.801 -1.746 -14.498 1.00 87.12 356 TYR A C 1
ATOM 2675 O O . TYR A 1 356 ? 24.396 -0.986 -15.272 1.00 87.12 356 TYR A O 1
ATOM 2683 N N . PRO A 1 357 ? 22.483 -1.624 -14.248 1.00 90.25 357 PRO A N 1
ATOM 2684 C CA . PRO A 1 357 ? 21.679 -0.516 -14.739 1.00 90.25 357 PRO A CA 1
ATOM 2685 C C . PRO A 1 357 ? 22.175 0.800 -14.142 1.00 90.25 357 PRO A C 1
ATOM 2687 O O . PRO A 1 357 ? 22.548 0.869 -12.971 1.00 90.25 357 PRO A O 1
ATOM 2690 N N . THR A 1 358 ? 22.169 1.850 -14.957 1.00 91.38 358 THR A N 1
ATOM 2691 C CA . THR A 1 358 ? 22.577 3.213 -14.569 1.00 91.38 358 THR A CA 1
ATOM 2692 C C . THR A 1 358 ? 21.404 4.194 -14.558 1.00 91.38 358 THR A C 1
ATOM 2694 O O . THR A 1 358 ? 21.576 5.371 -14.248 1.00 91.38 358 THR A O 1
ATOM 2697 N N . GLY A 1 359 ? 20.207 3.712 -14.887 1.00 89.25 359 GLY A N 1
ATOM 2698 C CA . GLY A 1 359 ? 18.960 4.463 -14.860 1.00 89.25 359 GLY A CA 1
ATOM 2699 C C . GLY A 1 359 ? 17.754 3.530 -14.898 1.00 89.25 359 GLY A C 1
ATOM 2700 O O . GLY A 1 359 ? 17.881 2.341 -15.199 1.00 89.25 359 GLY A O 1
ATOM 2701 N N . SER A 1 360 ? 16.574 4.080 -14.614 1.00 86.62 360 SER A N 1
ATOM 2702 C CA . SER A 1 360 ? 15.299 3.371 -14.776 1.00 86.62 360 SER A CA 1
ATOM 2703 C C . SER A 1 360 ? 14.937 3.192 -16.255 1.00 86.62 360 SER A C 1
ATOM 2705 O O . SER A 1 360 ? 15.430 3.921 -17.118 1.00 86.62 360 SER A O 1
ATOM 2707 N N . GLU A 1 361 ? 14.063 2.229 -16.544 1.00 88.06 361 GLU A N 1
ATOM 2708 C CA . GLU A 1 361 ? 13.485 2.040 -17.877 1.00 88.06 361 GLU A CA 1
ATOM 2709 C C . GLU A 1 361 ? 12.676 3.278 -18.311 1.00 88.06 361 GLU A C 1
ATOM 2711 O O . GLU A 1 361 ? 11.845 3.792 -17.560 1.00 88.06 361 GLU A O 1
ATOM 2716 N N . VAL A 1 362 ? 12.912 3.750 -19.536 1.00 90.12 362 VAL A N 1
ATOM 2717 C CA . VAL A 1 362 ? 12.209 4.875 -20.161 1.00 90.12 362 VAL A CA 1
ATOM 2718 C C . VAL A 1 362 ? 11.382 4.344 -21.325 1.00 90.12 362 VAL A C 1
ATOM 2720 O O . VAL A 1 362 ? 11.920 3.791 -22.283 1.00 90.12 362 VAL A O 1
ATOM 2723 N N . CYS A 1 363 ? 10.066 4.520 -21.243 1.00 88.50 363 CYS A N 1
ATOM 2724 C CA . CYS A 1 363 ? 9.101 4.066 -22.244 1.00 88.50 363 CYS A CA 1
ATOM 2725 C C . CYS A 1 363 ? 8.499 5.232 -23.038 1.00 88.50 363 CYS A C 1
ATOM 2727 O O . CYS A 1 363 ? 8.598 6.388 -22.634 1.00 88.50 363 CYS A O 1
ATOM 2729 N N . GLY A 1 364 ? 7.842 4.916 -24.158 1.00 89.81 364 GLY A N 1
ATOM 2730 C CA . GLY A 1 364 ? 7.270 5.914 -25.075 1.00 89.81 364 GLY A CA 1
ATOM 2731 C C . GLY A 1 364 ? 8.142 6.174 -26.305 1.00 89.81 364 GLY A C 1
ATOM 2732 O O . GLY A 1 364 ? 7.982 7.191 -26.981 1.00 89.81 364 GLY A O 1
ATOM 2733 N N . LEU A 1 365 ? 9.068 5.259 -26.598 1.00 92.94 365 LEU A N 1
ATOM 2734 C CA . LEU A 1 365 ? 9.816 5.266 -27.847 1.00 92.94 365 LEU A CA 1
ATOM 2735 C C . LEU A 1 365 ? 8.905 4.933 -29.043 1.00 92.94 365 LEU A C 1
ATOM 2737 O O . LEU A 1 365 ? 7.759 4.496 -28.879 1.00 92.94 365 LEU A O 1
ATOM 2741 N N . ALA A 1 366 ? 9.414 5.137 -30.261 1.00 91.44 366 ALA A N 1
ATOM 2742 C CA . ALA A 1 366 ? 8.663 4.872 -31.489 1.00 91.44 366 ALA A CA 1
ATOM 2743 C C . ALA A 1 366 ? 8.080 3.446 -31.508 1.00 91.44 366 ALA A C 1
ATOM 2745 O O . ALA A 1 366 ? 8.733 2.488 -31.114 1.00 91.44 366 ALA A O 1
ATOM 2746 N N . GLY A 1 367 ? 6.828 3.286 -31.944 1.00 88.50 367 GLY A N 1
ATOM 2747 C CA . GLY A 1 367 ? 6.173 1.970 -31.945 1.00 88.50 367 GLY A CA 1
ATOM 2748 C C . GLY A 1 367 ? 5.882 1.393 -30.550 1.00 88.50 367 GLY A C 1
ATOM 2749 O O . GLY A 1 367 ? 5.616 0.201 -30.439 1.00 88.50 367 GLY A O 1
ATOM 2750 N N . GLY A 1 368 ? 5.920 2.215 -29.492 1.00 90.19 368 GLY A N 1
ATOM 2751 C CA . GLY A 1 368 ? 5.581 1.805 -28.125 1.00 90.19 368 GLY A CA 1
ATOM 2752 C C . GLY A 1 368 ? 6.722 1.124 -27.369 1.00 90.19 368 GLY A C 1
ATOM 2753 O O . GLY A 1 368 ? 6.466 0.427 -26.388 1.00 90.19 368 GLY A O 1
ATOM 2754 N N . GLY A 1 369 ? 7.966 1.289 -27.821 1.00 91.81 369 GLY A N 1
ATOM 2755 C CA . GLY A 1 369 ? 9.116 0.676 -27.170 1.00 91.81 369 GLY A CA 1
ATOM 2756 C C . GLY A 1 369 ? 9.587 1.386 -25.900 1.00 91.81 369 GLY A C 1
ATOM 2757 O O . GLY A 1 369 ? 9.140 2.483 -25.540 1.00 91.81 369 GLY A O 1
ATOM 2758 N N . CYS A 1 370 ? 10.544 0.743 -25.242 1.00 91.81 370 CYS A N 1
ATOM 2759 C CA . CYS A 1 370 ? 11.231 1.225 -24.053 1.00 91.81 370 CYS A CA 1
ATOM 2760 C C . CYS A 1 370 ? 12.739 0.999 -24.186 1.00 91.81 370 CYS A C 1
ATOM 2762 O O . CYS A 1 370 ? 13.179 0.166 -24.981 1.00 91.81 370 CYS A O 1
ATOM 2764 N N . TYR A 1 371 ? 13.534 1.713 -23.396 1.00 92.19 371 TYR A N 1
ATOM 2765 C CA . TYR A 1 371 ? 14.955 1.426 -23.249 1.00 92.19 371 TYR A CA 1
ATOM 2766 C C . TYR A 1 371 ? 15.427 1.580 -21.810 1.00 92.19 371 TYR A C 1
ATOM 2768 O O . TYR A 1 371 ? 14.839 2.315 -21.018 1.00 92.19 371 TYR A O 1
ATOM 2776 N N . GLN A 1 372 ? 16.535 0.924 -21.490 1.00 92.50 372 GLN A N 1
ATOM 2777 C CA . GLN A 1 372 ? 17.240 1.098 -20.230 1.00 92.50 372 GLN A CA 1
ATOM 2778 C C . GLN A 1 372 ? 18.747 1.165 -20.470 1.00 92.50 372 GLN A C 1
ATOM 2780 O O . GLN A 1 372 ? 19.290 0.412 -21.281 1.00 92.50 372 GLN A O 1
ATOM 2785 N N . LYS A 1 373 ? 19.416 2.072 -19.752 1.00 91.75 373 LYS A N 1
ATOM 2786 C CA . LYS A 1 373 ? 20.872 2.230 -19.795 1.00 91.75 373 LYS A CA 1
ATOM 2787 C C . LYS A 1 373 ? 21.558 1.345 -18.760 1.00 91.75 373 LYS A C 1
ATOM 2789 O O . LYS A 1 373 ? 21.101 1.229 -17.622 1.00 91.75 373 LYS A O 1
ATOM 2794 N N . PHE A 1 374 ? 22.695 0.796 -19.155 1.00 89.81 374 PHE A N 1
ATOM 2795 C CA . PHE A 1 374 ? 23.608 -0.005 -18.349 1.00 89.81 374 PHE A CA 1
ATOM 2796 C C . PHE A 1 374 ? 25.028 0.552 -18.478 1.00 89.81 374 PHE A C 1
ATOM 2798 O O . PHE A 1 374 ? 25.319 1.369 -19.352 1.00 89.81 374 PHE A O 1
ATOM 2805 N N . GLN A 1 375 ? 25.937 0.111 -17.610 1.00 88.31 375 GLN A N 1
ATOM 2806 C CA . GLN A 1 375 ? 27.337 0.554 -17.625 1.00 88.31 375 GLN A CA 1
ATOM 2807 C C . GLN A 1 375 ? 28.020 0.339 -18.990 1.00 88.31 375 GLN A C 1
ATOM 2809 O O . GLN A 1 375 ? 28.800 1.180 -19.429 1.00 88.31 375 GLN A O 1
ATOM 2814 N N . GLY A 1 376 ? 27.725 -0.777 -19.662 1.00 85.69 376 GLY A N 1
ATOM 2815 C CA . GLY A 1 376 ? 28.352 -1.184 -20.923 1.00 85.69 376 GLY A CA 1
ATOM 2816 C C . GLY A 1 376 ? 27.526 -0.935 -22.189 1.00 85.69 376 GLY A C 1
ATOM 2817 O O . GLY A 1 376 ? 27.983 -1.282 -23.279 1.00 85.69 376 GLY A O 1
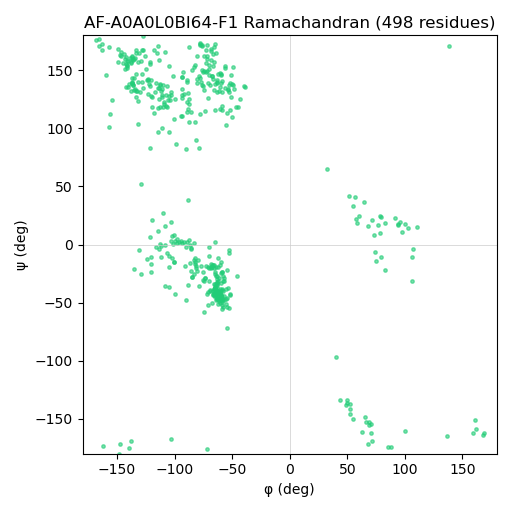ATOM 2818 N N . GLY A 1 377 ? 26.317 -0.378 -22.086 1.00 89.88 377 GLY A N 1
ATOM 2819 C CA . GLY A 1 377 ? 25.426 -0.172 -23.232 1.00 89.88 377 GLY A CA 1
ATOM 2820 C C . GLY A 1 377 ? 23.966 -0.001 -22.833 1.00 89.88 377 GLY A C 1
ATOM 2821 O O . GLY A 1 377 ? 23.671 0.240 -21.671 1.00 89.88 377 GLY A O 1
ATOM 2822 N N . ASP A 1 378 ? 23.053 -0.166 -23.786 1.00 90.94 378 ASP A N 1
ATOM 2823 C CA . ASP A 1 378 ? 21.613 -0.033 -23.545 1.00 90.94 378 ASP A CA 1
ATOM 2824 C C . ASP A 1 378 ? 20.870 -1.291 -23.989 1.00 90.94 378 ASP A C 1
ATOM 2826 O O . ASP A 1 378 ? 21.265 -1.945 -24.956 1.00 90.94 378 ASP A O 1
ATOM 2830 N N . ILE A 1 379 ? 19.748 -1.585 -23.341 1.00 91.31 379 ILE A N 1
ATOM 2831 C CA . ILE A 1 379 ? 18.760 -2.548 -23.834 1.00 91.31 379 ILE A CA 1
ATOM 2832 C C . ILE A 1 379 ? 17.578 -1.759 -24.368 1.00 91.31 379 ILE A C 1
ATOM 2834 O O . ILE A 1 379 ? 17.050 -0.906 -23.661 1.00 91.31 379 ILE A O 1
ATOM 2838 N N . HIS A 1 380 ? 17.173 -2.043 -25.604 1.00 92.56 380 HIS A N 1
ATOM 2839 C CA . HIS A 1 380 ? 15.953 -1.498 -26.197 1.00 92.56 380 HIS A CA 1
ATOM 2840 C C . HIS A 1 380 ? 14.961 -2.629 -26.435 1.00 92.56 380 HIS A C 1
ATOM 2842 O O . HIS A 1 380 ? 15.336 -3.673 -26.966 1.00 92.56 380 HIS A O 1
ATOM 2848 N N . TRP A 1 381 ? 13.705 -2.404 -26.063 1.00 92.62 381 TRP A N 1
ATOM 2849 C CA . TRP A 1 381 ? 12.588 -3.313 -26.281 1.00 92.62 381 TRP A CA 1
ATOM 2850 C C . TRP A 1 381 ? 11.505 -2.642 -27.119 1.00 92.62 381 TRP A C 1
ATOM 2852 O O . TRP A 1 381 ? 11.198 -1.470 -26.903 1.00 92.62 381 TRP A O 1
ATOM 2862 N N . ALA A 1 382 ? 10.878 -3.392 -28.024 1.00 92.44 382 ALA A N 1
ATOM 2863 C CA . ALA A 1 382 ? 9.657 -2.961 -28.698 1.00 92.44 382 ALA A CA 1
ATOM 2864 C C . ALA A 1 382 ? 8.674 -4.123 -28.924 1.00 92.44 382 ALA A C 1
ATOM 2866 O O . ALA A 1 382 ? 9.108 -5.271 -29.107 1.00 92.44 382 ALA A O 1
ATOM 2867 N N . PRO A 1 383 ? 7.356 -3.841 -28.966 1.00 90.19 383 PRO A N 1
ATOM 2868 C CA . PRO A 1 383 ? 6.346 -4.823 -29.349 1.00 90.19 383 PRO A CA 1
ATOM 2869 C C . PRO A 1 383 ? 6.677 -5.478 -30.697 1.00 90.19 383 PRO A C 1
ATOM 2871 O O . PRO A 1 383 ? 7.008 -4.799 -31.665 1.00 90.19 383 PRO A O 1
ATOM 2874 N N . GLY A 1 384 ? 6.617 -6.811 -30.757 1.00 89.12 384 GLY A N 1
ATOM 2875 C CA . GLY A 1 384 ? 6.919 -7.584 -31.970 1.00 89.12 384 GLY A CA 1
ATOM 2876 C C . GLY A 1 384 ? 8.405 -7.679 -32.352 1.00 89.12 384 GLY A C 1
ATOM 2877 O O . GLY A 1 384 ? 8.731 -8.439 -33.258 1.00 89.12 384 GLY A O 1
ATOM 2878 N N . VAL A 1 385 ? 9.306 -6.964 -31.667 1.00 91.62 385 VAL A N 1
ATOM 2879 C CA . VAL A 1 385 ? 10.765 -7.024 -31.900 1.00 91.62 385 VAL A CA 1
ATOM 2880 C C . VAL A 1 385 ? 11.491 -7.740 -30.758 1.00 91.62 385 VAL A C 1
ATOM 2882 O O . VAL A 1 385 ? 12.454 -8.471 -30.991 1.00 91.62 385 VAL A O 1
ATOM 2885 N N . GLY A 1 386 ? 11.018 -7.564 -29.522 1.00 90.31 386 GLY A N 1
ATOM 2886 C CA . GLY A 1 386 ? 11.689 -8.075 -28.325 1.00 90.31 386 GLY A CA 1
ATOM 2887 C C . GLY A 1 386 ? 12.763 -7.120 -27.802 1.00 90.31 386 GLY A C 1
ATOM 2888 O O . GLY A 1 386 ? 12.867 -5.986 -28.267 1.00 90.31 386 GLY A O 1
ATOM 2889 N N . ALA A 1 387 ? 13.511 -7.565 -26.789 1.00 89.31 387 ALA A N 1
ATOM 2890 C CA . ALA A 1 387 ? 14.535 -6.770 -26.114 1.00 89.31 387 ALA A CA 1
ATOM 2891 C C . ALA A 1 387 ? 15.935 -7.178 -26.560 1.00 89.31 387 ALA A C 1
ATOM 2893 O O . ALA A 1 387 ? 16.282 -8.356 -26.490 1.00 89.31 387 ALA A O 1
ATOM 2894 N N . HIS A 1 388 ? 16.747 -6.203 -26.969 1.00 90.44 388 HIS A N 1
ATOM 2895 C CA . HIS A 1 388 ? 18.081 -6.466 -27.505 1.00 90.44 388 HIS A CA 1
ATOM 2896 C C . HIS A 1 388 ? 19.121 -5.477 -26.967 1.00 90.44 388 HIS A C 1
ATOM 2898 O O . HIS A 1 388 ? 18.889 -4.262 -26.985 1.00 90.44 388 HIS A O 1
ATOM 2904 N N . PRO A 1 389 ? 20.277 -5.975 -26.495 1.00 90.19 389 PRO A N 1
ATOM 2905 C CA . PRO A 1 389 ? 21.357 -5.136 -26.001 1.00 90.19 389 PRO A CA 1
ATOM 2906 C C . PRO A 1 389 ? 22.195 -4.558 -27.150 1.00 90.19 389 PRO A C 1
ATOM 2908 O O . PRO A 1 389 ? 22.532 -5.269 -28.093 1.00 90.19 389 PRO A O 1
ATOM 2911 N N . THR A 1 390 ? 22.586 -3.289 -27.049 1.00 92.38 390 THR A N 1
ATOM 2912 C CA . THR A 1 390 ? 23.479 -2.588 -27.993 1.00 92.38 390 THR A CA 1
ATOM 2913 C C . THR A 1 390 ? 24.588 -1.896 -27.199 1.00 92.38 390 THR A C 1
ATOM 2915 O O . THR A 1 390 ? 24.305 -1.218 -26.208 1.00 92.38 390 THR A O 1
ATOM 2918 N N . ARG A 1 391 ? 25.857 -2.055 -27.586 1.00 91.00 391 ARG A N 1
ATOM 2919 C CA . ARG A 1 391 ? 27.027 -1.652 -26.785 1.00 91.00 391 ARG A CA 1
ATOM 2920 C C . ARG A 1 391 ? 28.067 -0.894 -27.613 1.00 91.00 391 ARG A C 1
ATOM 2922 O O . ARG A 1 391 ? 28.026 -0.848 -28.840 1.00 91.00 391 ARG A O 1
ATOM 2929 N N . ALA A 1 392 ? 29.013 -0.279 -26.899 1.00 88.31 392 ALA A N 1
ATOM 2930 C CA . ALA A 1 392 ? 30.258 0.279 -27.437 1.00 88.31 392 ALA A CA 1
ATOM 2931 C C . ALA A 1 392 ? 30.095 1.069 -28.761 1.00 88.31 392 ALA A C 1
ATOM 2933 O O . ALA A 1 392 ? 29.213 1.921 -28.883 1.00 88.31 392 ALA A O 1
ATOM 2934 N N . GLY A 1 393 ? 30.966 0.814 -29.747 1.00 91.69 393 GLY A N 1
ATOM 2935 C CA . GLY A 1 393 ? 30.986 1.532 -31.023 1.00 91.69 393 GLY A CA 1
ATOM 2936 C C . GLY A 1 393 ? 29.714 1.356 -31.854 1.00 91.69 393 GLY A C 1
ATOM 2937 O O . GLY A 1 393 ? 29.281 2.309 -32.498 1.00 91.69 393 GLY A O 1
ATOM 2938 N N . ILE A 1 394 ? 29.078 0.180 -31.799 1.00 95.44 394 ILE A N 1
ATOM 2939 C CA . ILE A 1 394 ? 27.827 -0.096 -32.521 1.00 95.44 394 ILE A CA 1
ATOM 2940 C C . ILE A 1 394 ? 26.697 0.790 -31.988 1.00 95.44 394 ILE A C 1
ATOM 2942 O O . ILE A 1 394 ? 25.993 1.429 -32.769 1.00 95.44 394 ILE A O 1
ATOM 2946 N N . ARG A 1 395 ? 26.577 0.912 -30.662 1.00 94.69 395 ARG A N 1
ATOM 2947 C CA . ARG A 1 395 ? 25.621 1.817 -30.011 1.00 94.69 395 ARG A CA 1
ATOM 2948 C C . ARG A 1 395 ? 25.847 3.271 -30.414 1.00 94.69 395 ARG A C 1
ATOM 2950 O O . ARG A 1 395 ? 24.882 3.960 -30.730 1.00 94.69 395 ARG A O 1
ATOM 2957 N N . THR A 1 396 ? 27.097 3.735 -30.422 1.00 94.75 396 THR A N 1
ATOM 2958 C CA . THR A 1 396 ? 27.432 5.107 -30.839 1.00 94.75 396 THR A CA 1
ATOM 2959 C C . THR A 1 396 ? 27.055 5.359 -32.299 1.00 94.75 396 THR A C 1
ATOM 2961 O O . THR A 1 396 ? 26.454 6.385 -32.609 1.00 94.75 396 THR A O 1
ATOM 2964 N N . ALA A 1 397 ? 27.338 4.415 -33.199 1.00 95.69 397 ALA A N 1
ATOM 2965 C CA . ALA A 1 397 ? 26.930 4.531 -34.596 1.00 95.69 397 ALA A CA 1
ATOM 2966 C C . ALA A 1 397 ? 25.401 4.543 -34.747 1.00 95.69 397 ALA A C 1
ATOM 2968 O O . ALA A 1 397 ? 24.870 5.377 -35.476 1.00 95.69 397 ALA A O 1
ATOM 2969 N N . TRP A 1 398 ? 24.676 3.686 -34.021 1.00 96.81 398 TRP A N 1
ATOM 2970 C CA . TRP A 1 398 ? 23.212 3.671 -34.060 1.00 96.81 398 TRP A CA 1
ATOM 2971 C C . TRP A 1 398 ? 22.605 4.980 -33.544 1.00 96.81 398 TRP A C 1
ATOM 2973 O O . TRP A 1 398 ? 21.706 5.538 -34.180 1.00 96.81 398 TRP A O 1
ATOM 2983 N N . ALA A 1 399 ? 23.160 5.529 -32.461 1.00 95.06 399 ALA A N 1
ATOM 2984 C CA . ALA A 1 399 ? 22.787 6.835 -31.930 1.00 95.06 399 ALA A CA 1
ATOM 2985 C C . ALA A 1 399 ? 22.899 7.938 -32.992 1.00 95.06 399 ALA A C 1
ATOM 2987 O O . ALA A 1 399 ? 21.961 8.710 -33.185 1.00 95.06 399 ALA A O 1
ATOM 2988 N N . ASN A 1 400 ? 24.005 7.951 -33.742 1.00 94.69 400 ASN A N 1
ATOM 2989 C CA . ASN A 1 400 ? 24.245 8.913 -34.821 1.00 94.69 400 ASN A CA 1
ATOM 2990 C C . ASN A 1 400 ? 23.275 8.753 -36.001 1.00 94.69 400 ASN A C 1
ATOM 2992 O O . ASN A 1 400 ? 23.080 9.693 -36.766 1.00 94.69 400 ASN A O 1
ATOM 2996 N N . THR A 1 401 ? 22.636 7.588 -36.145 1.00 93.12 401 THR A N 1
ATOM 2997 C CA . THR A 1 401 ? 21.568 7.380 -37.137 1.00 93.12 401 THR A CA 1
ATOM 2998 C C . THR A 1 401 ? 20.174 7.772 -36.641 1.00 93.12 401 THR A C 1
ATOM 3000 O O . THR A 1 401 ? 19.220 7.654 -37.407 1.00 93.12 401 THR A O 1
ATOM 3003 N N . GLY A 1 402 ? 20.037 8.242 -35.395 1.00 94.75 402 GLY A N 1
ATOM 3004 C CA . GLY A 1 402 ? 18.756 8.627 -34.794 1.00 94.75 402 GLY A CA 1
ATOM 3005 C C . GLY A 1 402 ? 18.045 7.509 -34.024 1.00 94.75 402 GLY A C 1
ATOM 3006 O O . GLY A 1 402 ? 16.825 7.573 -33.870 1.00 94.75 402 GLY A O 1
ATOM 3007 N N . TYR A 1 403 ? 18.780 6.492 -33.556 1.00 95.50 403 TYR A N 1
ATOM 3008 C CA . TYR A 1 403 ? 18.243 5.341 -32.816 1.00 95.50 403 TYR A CA 1
ATOM 3009 C C . TYR A 1 403 ? 17.036 4.687 -33.525 1.00 95.50 403 TYR A C 1
ATOM 3011 O O . TYR A 1 403 ? 17.065 4.441 -34.734 1.00 95.50 403 TYR A O 1
ATOM 3019 N N . GLU A 1 404 ? 15.959 4.397 -32.793 1.00 95.56 404 GLU A N 1
ATOM 3020 C CA . GLU A 1 404 ? 14.762 3.725 -33.287 1.00 95.56 404 GLU A CA 1
ATOM 3021 C C . GLU A 1 404 ? 13.926 4.580 -34.248 1.00 95.56 404 GLU A C 1
ATOM 3023 O O . GLU A 1 404 ? 13.138 4.042 -35.026 1.00 95.56 404 GLU A O 1
ATOM 3028 N N . ARG A 1 405 ? 14.104 5.906 -34.216 1.00 95.62 405 ARG A N 1
ATOM 3029 C CA . ARG A 1 405 ? 13.484 6.842 -35.170 1.00 95.62 405 ARG A CA 1
ATOM 3030 C C . ARG A 1 405 ? 14.266 6.931 -36.479 1.00 95.62 405 ARG A C 1
ATOM 3032 O O . ARG A 1 405 ? 13.744 7.420 -37.479 1.00 95.62 405 ARG A O 1
ATOM 3039 N N . GLY A 1 406 ? 15.513 6.472 -36.459 1.00 93.69 406 GLY A N 1
ATOM 3040 C CA . GLY A 1 406 ? 16.406 6.428 -37.599 1.00 93.69 406 GLY A CA 1
ATOM 3041 C C . GLY A 1 406 ? 16.031 5.374 -38.633 1.00 93.69 406 GLY A C 1
ATOM 3042 O O . GLY A 1 406 ? 15.205 4.488 -38.409 1.00 93.69 406 GLY A O 1
ATOM 3043 N N . SER A 1 407 ? 16.722 5.416 -39.775 1.00 92.06 407 SER A N 1
ATOM 3044 C CA . SER A 1 407 ? 16.481 4.464 -40.872 1.00 92.06 407 SER A CA 1
ATOM 3045 C C . SER A 1 407 ? 16.762 2.997 -40.513 1.00 92.06 407 SER A C 1
ATOM 3047 O O . SER A 1 407 ? 16.249 2.107 -41.184 1.00 92.06 407 SER A O 1
ATOM 3049 N N . LEU A 1 408 ? 17.534 2.737 -39.451 1.00 95.88 408 LEU A N 1
ATOM 3050 C CA . LEU A 1 408 ? 17.809 1.383 -38.967 1.00 95.88 408 LEU A CA 1
ATOM 3051 C C . LEU A 1 408 ? 16.710 0.823 -38.051 1.00 95.88 408 LEU A C 1
ATOM 3053 O O . LEU A 1 408 ? 16.538 -0.394 -38.014 1.00 95.88 408 LEU A O 1
ATOM 3057 N N . ARG A 1 409 ? 15.931 1.679 -37.374 1.00 96.75 409 ARG A N 1
ATOM 3058 C CA . ARG A 1 409 ? 14.923 1.297 -36.366 1.00 96.75 409 ARG A CA 1
ATOM 3059 C C . ARG A 1 409 ? 15.512 0.429 -35.238 1.00 96.75 409 ARG A C 1
ATOM 3061 O O . ARG A 1 409 ? 16.671 0.623 -34.881 1.00 96.75 409 ARG A O 1
ATOM 3068 N N . TYR A 1 410 ? 14.726 -0.468 -34.631 1.00 96.94 410 TYR A N 1
ATOM 3069 C CA . TYR A 1 410 ? 15.156 -1.258 -33.472 1.00 96.94 410 TYR A CA 1
ATOM 3070 C C . TYR A 1 410 ? 16.184 -2.346 -33.823 1.00 96.94 410 TYR A C 1
ATOM 3072 O O . TYR A 1 410 ? 16.120 -2.921 -34.916 1.00 96.94 410 TYR A O 1
ATOM 3080 N N . PRO A 1 411 ? 17.095 -2.686 -32.890 1.00 96.25 411 PRO A N 1
ATOM 3081 C CA . PRO A 1 411 ? 17.885 -3.911 -32.970 1.00 96.25 411 PRO A CA 1
ATOM 3082 C C . PRO A 1 411 ? 16.971 -5.144 -32.983 1.00 96.25 411 PRO A C 1
ATOM 3084 O O . PRO A 1 411 ? 15.918 -5.153 -32.354 1.00 96.25 411 PRO A O 1
ATOM 3087 N N . THR A 1 412 ? 17.381 -6.186 -33.704 1.00 95.12 412 THR A N 1
ATOM 3088 C CA . THR A 1 412 ? 16.612 -7.442 -33.886 1.00 95.12 412 THR A CA 1
ATOM 3089 C C . THR A 1 412 ? 17.307 -8.667 -33.291 1.00 95.12 412 THR A C 1
ATOM 3091 O O . THR A 1 412 ? 16.770 -9.771 -33.327 1.00 95.12 412 THR A O 1
ATOM 3094 N N . GLY A 1 413 ? 18.504 -8.476 -32.742 1.00 90.75 413 GLY A N 1
ATOM 3095 C CA . GLY A 1 413 ? 19.310 -9.501 -32.096 1.00 90.75 413 GLY A CA 1
ATOM 3096 C C . GLY A 1 413 ? 20.445 -8.867 -31.289 1.00 90.75 413 GLY A C 1
ATOM 3097 O O . GLY A 1 413 ? 20.676 -7.657 -31.408 1.00 90.75 413 GLY A O 1
ATOM 3098 N N . PRO A 1 414 ? 21.174 -9.657 -30.484 1.00 87.94 414 PRO A N 1
ATOM 3099 C CA . PRO A 1 414 ? 22.381 -9.191 -29.814 1.00 87.94 414 PRO A CA 1
ATOM 3100 C C . PRO A 1 414 ? 23.514 -8.931 -30.819 1.00 87.94 414 PRO A C 1
ATOM 3102 O O . PRO A 1 414 ? 23.475 -9.369 -31.969 1.00 87.94 414 PRO A O 1
ATOM 3105 N N . GLU A 1 415 ? 24.557 -8.242 -30.365 1.00 90.81 415 GLU A N 1
ATOM 3106 C CA . GLU A 1 415 ? 25.816 -8.140 -31.107 1.00 90.81 415 GLU A CA 1
ATOM 3107 C C . GLU A 1 415 ? 26.481 -9.514 -31.262 1.00 90.81 415 GLU A C 1
ATOM 3109 O O . GLU A 1 415 ? 26.679 -10.232 -30.278 1.00 90.81 415 GLU A O 1
ATOM 3114 N N . VAL A 1 416 ? 26.891 -9.838 -32.487 1.00 92.00 416 VAL A N 1
ATOM 3115 C CA . VAL A 1 416 ? 27.648 -11.043 -32.833 1.00 92.00 416 VAL A CA 1
ATOM 3116 C C . VAL A 1 416 ? 29.088 -10.634 -33.121 1.00 92.00 416 VAL A C 1
ATOM 3118 O O . VAL A 1 416 ? 29.353 -9.845 -34.026 1.00 92.00 416 VAL A O 1
ATOM 3121 N N . CYS A 1 417 ? 30.019 -11.157 -32.330 1.00 90.62 417 CYS A N 1
ATOM 3122 C CA . CYS A 1 417 ? 31.450 -10.879 -32.433 1.00 90.62 417 CYS A CA 1
ATOM 3123 C C . CYS A 1 417 ? 32.225 -12.128 -32.859 1.00 90.62 417 CYS A C 1
ATOM 3125 O O . CYS A 1 417 ? 31.762 -13.246 -32.647 1.00 90.62 417 CYS A O 1
ATOM 3127 N N . GLY A 1 418 ? 33.425 -11.926 -33.407 1.00 92.56 418 GLY A N 1
ATOM 3128 C CA . GLY A 1 418 ? 34.259 -13.003 -33.957 1.00 92.56 418 GLY A CA 1
ATOM 3129 C C . GLY A 1 418 ? 34.391 -12.950 -35.479 1.00 92.56 418 GLY A C 1
ATOM 3130 O O . GLY A 1 418 ? 34.823 -13.926 -36.086 1.00 92.56 418 GLY A O 1
ATOM 3131 N N . LEU A 1 419 ? 34.030 -11.820 -36.094 1.00 94.75 419 LEU A N 1
ATOM 3132 C CA . LEU A 1 419 ? 34.303 -11.575 -37.506 1.00 94.75 419 LEU A CA 1
ATOM 3133 C C . LEU A 1 419 ? 35.816 -11.441 -37.748 1.00 94.75 419 LEU A C 1
ATOM 3135 O O . LEU A 1 419 ? 36.600 -11.200 -36.821 1.00 94.75 419 LEU A O 1
ATOM 3139 N N . VAL A 1 420 ? 36.233 -11.544 -39.012 1.00 92.88 420 VAL A N 1
ATOM 3140 C CA . VAL A 1 420 ? 37.640 -11.378 -39.429 1.00 92.88 420 VAL A CA 1
ATOM 3141 C C . VAL A 1 420 ? 38.238 -10.075 -38.891 1.00 92.88 420 VAL A C 1
ATOM 3143 O O . VAL A 1 420 ? 37.539 -9.079 -38.747 1.00 92.88 420 VAL A O 1
ATOM 3146 N N . LYS A 1 421 ? 39.532 -10.053 -38.560 1.00 91.69 421 LYS A N 1
ATOM 3147 C CA . LYS A 1 421 ? 40.185 -8.898 -37.900 1.00 91.69 421 LYS A CA 1
ATOM 3148 C C . LYS A 1 421 ? 39.558 -8.497 -36.542 1.00 91.69 421 LYS A C 1
ATOM 3150 O O . LYS A 1 421 ? 39.785 -7.389 -36.070 1.00 91.69 421 LYS A O 1
ATOM 3155 N N . GLY A 1 422 ? 38.789 -9.383 -35.900 1.00 92.81 422 GLY A N 1
ATOM 3156 C CA . GLY A 1 422 ? 38.207 -9.152 -34.572 1.00 92.81 422 GLY A CA 1
ATOM 3157 C C . GLY A 1 422 ? 36.952 -8.275 -34.570 1.00 92.81 422 GLY A C 1
ATOM 3158 O O . GLY A 1 422 ? 36.653 -7.647 -33.555 1.00 92.81 422 GLY A O 1
ATOM 3159 N N . GLY A 1 423 ? 36.237 -8.197 -35.693 1.00 95.38 423 GLY A N 1
ATOM 3160 C CA . GLY A 1 423 ? 35.034 -7.380 -35.807 1.00 95.38 423 GLY A CA 1
ATOM 3161 C C . GLY A 1 423 ? 33.791 -7.978 -35.143 1.00 95.38 423 GLY A C 1
ATOM 3162 O O . GLY A 1 423 ? 33.743 -9.145 -34.732 1.00 95.38 423 GLY A O 1
ATOM 3163 N N . CYS A 1 424 ? 32.759 -7.145 -35.076 1.00 95.44 424 CYS A N 1
ATOM 3164 C CA . CYS A 1 424 ? 31.427 -7.484 -34.596 1.00 95.44 424 CYS A CA 1
ATOM 3165 C C . CYS A 1 424 ? 30.365 -6.862 -35.507 1.00 95.44 424 CYS A C 1
ATOM 3167 O O . CYS A 1 424 ? 30.609 -5.831 -36.133 1.00 95.44 424 CYS A O 1
ATOM 3169 N N . TYR A 1 425 ? 29.161 -7.422 -35.526 1.00 96.25 425 TYR A N 1
ATOM 3170 C CA . TYR A 1 425 ? 28.007 -6.786 -36.153 1.00 96.25 425 TYR A CA 1
ATOM 3171 C C . TYR A 1 425 ? 26.752 -6.918 -35.298 1.00 96.25 425 TYR A C 1
ATOM 3173 O O . TYR A 1 425 ? 26.659 -7.770 -34.415 1.00 96.25 425 TYR A O 1
ATOM 3181 N N . GLN A 1 426 ? 25.761 -6.082 -35.590 1.00 97.38 426 GLN A N 1
ATOM 3182 C CA . GLN A 1 426 ? 24.417 -6.216 -35.050 1.00 97.38 426 GLN A CA 1
ATOM 3183 C C . GLN A 1 426 ? 23.378 -5.909 -36.120 1.00 97.38 426 GLN A C 1
ATOM 3185 O O . GLN A 1 426 ? 23.523 -4.956 -36.888 1.00 97.38 426 GLN A O 1
ATOM 3190 N N . ASN A 1 427 ? 22.322 -6.720 -36.153 1.00 97.38 427 ASN A N 1
ATOM 3191 C CA . ASN A 1 427 ? 21.200 -6.535 -37.062 1.00 97.38 427 ASN A CA 1
ATOM 3192 C C . ASN A 1 427 ? 20.126 -5.637 -36.442 1.00 97.38 427 ASN A C 1
ATOM 3194 O O . ASN A 1 427 ? 19.750 -5.784 -35.277 1.00 97.38 427 ASN A O 1
ATOM 3198 N N . PHE A 1 428 ? 19.568 -4.772 -37.276 1.00 97.94 428 PHE A N 1
ATOM 3199 C CA . PHE A 1 428 ? 18.459 -3.871 -36.995 1.00 97.94 428 PHE A CA 1
ATOM 3200 C C . PHE A 1 428 ? 17.360 -4.101 -38.038 1.00 97.94 428 PHE A C 1
ATOM 3202 O O . PHE A 1 428 ? 17.622 -4.650 -39.107 1.00 97.94 428 PHE A O 1
ATOM 3209 N N . GLN A 1 429 ? 16.127 -3.668 -37.775 1.00 96.81 429 GLN A N 1
ATOM 3210 C CA . GLN A 1 429 ? 15.019 -3.906 -38.716 1.00 96.81 429 GLN A CA 1
ATOM 3211 C C . GLN A 1 429 ? 15.292 -3.314 -40.112 1.00 96.81 429 GLN A C 1
ATOM 3213 O O . GLN A 1 429 ? 14.827 -3.851 -41.111 1.00 96.81 429 GLN A O 1
ATOM 3218 N N . GLY A 1 430 ? 16.032 -2.203 -40.181 1.00 94.94 430 GLY A N 1
ATOM 3219 C CA . GLY A 1 430 ? 16.374 -1.511 -41.424 1.00 94.94 430 GLY A CA 1
ATOM 3220 C C . GLY A 1 430 ? 17.761 -1.821 -41.997 1.00 94.94 430 GLY A C 1
ATOM 3221 O O . GLY A 1 430 ? 18.128 -1.224 -43.008 1.00 94.94 430 GLY A O 1
ATOM 3222 N N . GLY A 1 431 ? 18.559 -2.701 -41.383 1.00 96.19 431 GLY A N 1
ATOM 3223 C CA . GLY A 1 431 ? 19.929 -2.962 -41.840 1.00 96.19 431 GLY A CA 1
ATOM 3224 C C . GLY A 1 431 ? 20.824 -3.609 -40.788 1.00 96.19 431 GLY A C 1
ATOM 3225 O O . GLY A 1 431 ? 20.362 -4.343 -39.924 1.00 96.19 431 GLY A O 1
ATOM 3226 N N . ALA A 1 432 ? 22.125 -3.347 -40.852 1.00 97.62 432 ALA A N 1
ATOM 3227 C CA . ALA A 1 432 ? 23.077 -3.796 -39.840 1.00 97.62 432 ALA A CA 1
ATOM 3228 C C . ALA A 1 432 ? 24.136 -2.729 -39.581 1.00 97.62 432 ALA A C 1
ATOM 3230 O O . ALA A 1 432 ? 24.444 -1.933 -40.466 1.00 97.62 432 ALA A O 1
ATOM 3231 N N . ILE A 1 433 ? 24.725 -2.740 -38.392 1.00 98.25 433 ILE A N 1
ATOM 3232 C CA . ILE A 1 433 ? 25.939 -1.977 -38.102 1.00 98.25 433 ILE A CA 1
ATOM 3233 C C . ILE A 1 433 ? 27.067 -2.975 -37.907 1.00 98.25 433 ILE A C 1
ATOM 3235 O O . ILE A 1 433 ? 26.935 -3.896 -37.101 1.00 98.25 433 ILE A O 1
ATOM 3239 N N . THR A 1 434 ? 28.168 -2.765 -38.621 1.00 97.69 434 THR A N 1
ATOM 3240 C CA . THR A 1 434 ? 29.376 -3.583 -38.508 1.00 97.69 434 THR A CA 1
ATOM 3241 C C . THR A 1 434 ? 30.507 -2.726 -37.958 1.00 97.69 434 THR A C 1
ATOM 3243 O O . THR A 1 434 ? 30.689 -1.588 -38.388 1.00 97.69 434 THR A O 1
ATOM 3246 N N . TRP A 1 435 ? 31.251 -3.262 -36.996 1.00 97.12 435 TRP A N 1
ATOM 3247 C CA . TRP A 1 435 ? 32.392 -2.625 -36.351 1.00 97.12 435 TRP A CA 1
ATOM 3248 C C . TRP A 1 435 ? 33.644 -3.491 -36.479 1.00 97.12 435 TRP A C 1
ATOM 3250 O O . TRP A 1 435 ? 33.565 -4.707 -36.314 1.00 97.12 435 TRP A O 1
ATOM 3260 N N . ALA A 1 436 ? 34.801 -2.864 -36.693 1.00 96.38 436 ALA A N 1
ATOM 3261 C CA . ALA A 1 436 ? 36.099 -3.523 -36.579 1.00 96.38 436 ALA A CA 1
ATOM 3262 C C . ALA A 1 436 ? 37.162 -2.611 -35.939 1.00 96.38 436 ALA A C 1
ATOM 3264 O O . ALA A 1 436 ? 37.087 -1.380 -36.085 1.00 96.38 436 ALA A O 1
ATOM 3265 N N . PRO A 1 437 ? 38.175 -3.190 -35.263 1.00 94.94 437 PRO A N 1
ATOM 3266 C CA . PRO A 1 437 ? 39.339 -2.447 -34.789 1.00 94.94 437 PRO A CA 1
ATOM 3267 C C . PRO A 1 437 ? 40.002 -1.663 -35.930 1.00 94.94 437 PRO A C 1
ATOM 3269 O O . PRO A 1 437 ? 40.190 -2.188 -37.023 1.00 94.94 437 PRO A O 1
ATOM 3272 N N . GLY A 1 438 ? 40.334 -0.393 -35.691 1.00 93.19 438 GLY A N 1
ATOM 3273 C CA . GLY A 1 438 ? 40.961 0.485 -36.690 1.00 93.19 438 GLY A CA 1
ATOM 3274 C C . GLY A 1 438 ? 40.030 1.017 -37.792 1.00 93.19 438 GLY A C 1
ATOM 3275 O O . GLY A 1 438 ? 40.395 1.983 -38.451 1.00 93.19 438 GLY A O 1
ATOM 3276 N N . VAL A 1 439 ? 38.825 0.456 -37.959 1.00 95.44 439 VAL A N 1
ATOM 3277 C CA . VAL A 1 439 ? 37.840 0.893 -38.972 1.00 95.44 439 VAL A CA 1
ATOM 3278 C C . VAL A 1 439 ? 36.685 1.690 -38.354 1.00 95.44 439 VAL A C 1
ATOM 3280 O O . VAL A 1 439 ? 36.200 2.659 -38.942 1.00 95.44 439 VAL A O 1
ATOM 3283 N N . GLY A 1 440 ? 36.244 1.312 -37.151 1.00 96.12 440 GLY A N 1
ATOM 3284 C CA . GLY A 1 440 ? 35.068 1.902 -36.503 1.00 96.12 440 GLY A CA 1
ATOM 3285 C C . GLY A 1 440 ? 33.758 1.206 -36.886 1.00 96.12 440 GLY A C 1
ATOM 3286 O O . GLY A 1 440 ? 33.776 0.151 -37.513 1.00 96.12 440 GLY A O 1
ATOM 3287 N N . ALA A 1 441 ? 32.625 1.760 -36.434 1.00 97.38 441 ALA A N 1
ATOM 3288 C CA . ALA A 1 441 ? 31.286 1.187 -36.613 1.00 97.38 441 ALA A CA 1
ATOM 3289 C C . ALA A 1 441 ? 30.516 1.928 -37.706 1.00 97.38 441 ALA A C 1
ATOM 3291 O O . ALA A 1 441 ? 30.309 3.136 -37.589 1.00 97.38 441 ALA A O 1
ATOM 3292 N N . HIS A 1 442 ? 30.040 1.202 -38.719 1.00 97.31 442 HIS A N 1
ATOM 3293 C CA . HIS A 1 442 ? 29.371 1.799 -39.874 1.00 97.31 442 HIS A CA 1
ATOM 3294 C C . HIS A 1 442 ? 28.063 1.072 -40.223 1.00 97.31 442 HIS A C 1
ATOM 3296 O O . HIS A 1 442 ? 28.039 -0.162 -40.287 1.00 97.31 442 HIS A O 1
ATOM 3302 N N . PRO A 1 443 ? 26.962 1.815 -40.444 1.00 96.69 443 PRO A N 1
ATOM 3303 C CA . PRO A 1 443 ? 25.676 1.253 -40.824 1.00 96.69 443 PRO A CA 1
ATOM 3304 C C . PRO A 1 443 ? 25.652 0.857 -42.304 1.00 96.69 443 PRO A C 1
ATOM 3306 O O . PRO A 1 443 ? 26.123 1.589 -43.170 1.00 96.69 443 PRO A O 1
ATOM 3309 N N . THR A 1 444 ? 25.034 -0.277 -42.610 1.00 95.62 444 THR A N 1
ATOM 3310 C CA . THR A 1 444 ? 24.776 -0.774 -43.967 1.00 95.62 444 THR A CA 1
ATOM 3311 C C . THR A 1 444 ? 23.291 -1.116 -44.092 1.00 95.62 444 THR A C 1
ATOM 3313 O O . THR A 1 444 ? 22.693 -1.666 -43.163 1.00 95.62 444 THR A O 1
ATOM 3316 N N . LYS A 1 445 ? 22.664 -0.797 -45.230 1.00 94.19 445 LYS A N 1
ATOM 3317 C CA . LYS A 1 445 ? 21.232 -1.054 -45.467 1.00 94.19 445 LYS A CA 1
ATOM 3318 C C . LYS A 1 445 ? 20.910 -1.318 -46.941 1.00 94.19 445 LYS A C 1
ATOM 3320 O O . LYS A 1 445 ? 21.745 -1.123 -47.823 1.00 94.19 445 LYS A O 1
ATOM 3325 N N . GLY A 1 446 ? 19.688 -1.793 -47.182 1.00 92.75 446 GLY A N 1
ATOM 3326 C CA . GLY A 1 446 ? 19.072 -1.877 -48.509 1.00 92.75 446 GLY A CA 1
ATOM 3327 C C . GLY A 1 446 ? 19.905 -2.584 -49.587 1.00 92.75 446 GLY A C 1
ATOM 3328 O O . GLY A 1 446 ? 20.565 -3.602 -49.346 1.00 92.75 446 GLY A O 1
ATOM 3329 N N . ALA A 1 447 ? 19.848 -2.036 -50.804 1.00 94.19 447 ALA A N 1
ATOM 3330 C CA . ALA A 1 447 ? 20.494 -2.605 -51.984 1.00 94.19 447 ALA A CA 1
ATOM 3331 C C . ALA A 1 447 ? 22.027 -2.622 -51.872 1.00 94.19 447 ALA A C 1
ATOM 3333 O O . ALA A 1 447 ? 22.650 -3.599 -52.280 1.00 94.19 447 ALA A O 1
ATOM 3334 N N . ILE A 1 448 ? 22.635 -1.591 -51.272 1.00 95.81 448 ILE A N 1
ATOM 3335 C CA . ILE A 1 448 ? 24.091 -1.530 -51.072 1.00 95.81 448 ILE A CA 1
ATOM 3336 C C . ILE A 1 448 ? 24.565 -2.654 -50.149 1.00 95.81 448 ILE A C 1
ATOM 3338 O O . ILE A 1 448 ? 25.492 -3.382 -50.504 1.00 95.81 448 ILE A O 1
ATOM 3342 N N . ARG A 1 449 ? 23.890 -2.873 -49.013 1.00 96.19 449 ARG A N 1
ATOM 3343 C CA . ARG A 1 449 ? 24.207 -3.998 -48.117 1.00 96.19 449 ARG A CA 1
ATOM 3344 C C . ARG A 1 449 ? 24.033 -5.347 -48.811 1.00 96.19 449 ARG A C 1
ATOM 3346 O O . ARG A 1 449 ? 24.833 -6.245 -48.582 1.00 96.19 449 ARG A O 1
ATOM 3353 N N . THR A 1 450 ? 23.010 -5.489 -49.651 1.00 96.75 450 THR A N 1
ATOM 3354 C CA . THR A 1 450 ? 22.771 -6.723 -50.420 1.00 96.75 450 THR A CA 1
ATOM 3355 C C . THR A 1 450 ? 23.898 -6.980 -51.423 1.00 96.75 450 THR A C 1
ATOM 3357 O O . THR A 1 450 ? 24.406 -8.094 -51.505 1.00 96.75 450 THR A O 1
ATOM 3360 N N . ALA A 1 451 ? 24.360 -5.949 -52.135 1.00 97.00 451 ALA A N 1
ATOM 3361 C CA . ALA A 1 451 ? 25.518 -6.071 -53.016 1.00 97.00 451 ALA A CA 1
ATOM 3362 C C . ALA A 1 451 ? 26.793 -6.430 -52.237 1.00 97.00 451 ALA A C 1
ATOM 3364 O O . ALA A 1 451 ? 27.535 -7.310 -52.662 1.00 97.00 451 ALA A O 1
ATOM 3365 N N . TRP A 1 452 ? 27.021 -5.818 -51.070 1.00 97.94 452 TRP A N 1
ATOM 3366 C CA . TRP A 1 452 ? 28.151 -6.167 -50.203 1.00 97.94 452 TRP A CA 1
ATOM 3367 C C . TRP A 1 452 ? 28.084 -7.625 -49.721 1.00 97.94 452 TRP A C 1
ATOM 3369 O O . TRP A 1 452 ? 29.086 -8.341 -49.792 1.00 97.94 452 TRP A O 1
ATOM 3379 N N . ALA A 1 453 ? 26.896 -8.102 -49.337 1.00 96.94 453 ALA A N 1
ATOM 3380 C CA . ALA A 1 453 ? 26.652 -9.501 -48.988 1.00 96.94 453 ALA A CA 1
ATOM 3381 C C . ALA A 1 453 ? 27.065 -10.454 -50.118 1.00 96.94 453 ALA A C 1
ATOM 3383 O O . ALA A 1 453 ? 27.806 -11.407 -49.884 1.00 96.94 453 ALA A O 1
ATOM 3384 N N . ASN A 1 454 ? 26.667 -10.144 -51.356 1.00 97.00 454 ASN A N 1
ATOM 3385 C CA . ASN A 1 454 ? 26.999 -10.936 -52.546 1.00 97.00 454 ASN A CA 1
ATOM 3386 C C . ASN A 1 454 ? 28.499 -10.943 -52.876 1.00 97.00 454 ASN A C 1
ATOM 3388 O O . ASN A 1 454 ? 28.960 -11.803 -53.619 1.00 97.00 454 ASN A O 1
ATOM 3392 N N . THR A 1 455 ? 29.271 -10.004 -52.323 1.00 96.38 455 THR A N 1
ATOM 3393 C CA . THR A 1 455 ? 30.736 -9.992 -52.439 1.00 96.38 455 THR A CA 1
ATOM 3394 C C . THR A 1 455 ? 31.454 -10.708 -51.293 1.00 96.38 455 THR A C 1
ATOM 3396 O O . THR A 1 455 ? 32.682 -10.721 -51.288 1.00 96.38 455 THR A O 1
ATOM 3399 N N . GLY A 1 456 ? 30.724 -11.303 -50.340 1.00 96.31 456 GLY A N 1
ATOM 3400 C CA . GLY A 1 456 ? 31.286 -12.009 -49.181 1.00 96.31 456 GLY A CA 1
ATOM 3401 C C . GLY A 1 456 ? 31.399 -11.167 -47.905 1.00 96.31 456 GLY A C 1
ATOM 3402 O O . GLY A 1 456 ? 32.171 -11.522 -47.014 1.00 96.31 456 GLY A O 1
ATOM 3403 N N . TYR A 1 457 ? 30.662 -10.056 -47.802 1.00 96.56 457 TYR A N 1
ATOM 3404 C CA . TYR A 1 457 ? 30.739 -9.124 -46.670 1.00 96.56 457 TYR A CA 1
ATOM 3405 C C . TYR A 1 457 ? 32.196 -8.720 -46.339 1.00 96.56 457 TYR A C 1
ATOM 3407 O O . TYR A 1 457 ? 32.985 -8.437 -47.243 1.00 96.56 457 TYR A O 1
ATOM 3415 N N . GLU A 1 458 ? 32.571 -8.680 -45.058 1.00 96.19 458 GLU A N 1
ATOM 3416 C CA . GLU A 1 458 ? 33.909 -8.315 -44.588 1.00 96.19 458 GLU A CA 1
ATOM 3417 C C . GLU A 1 458 ? 34.996 -9.338 -44.943 1.00 96.19 458 GLU A C 1
ATOM 3419 O O . GLU A 1 458 ? 36.180 -9.009 -44.898 1.00 96.19 458 GLU A O 1
ATOM 3424 N N . THR A 1 459 ? 34.612 -10.566 -45.306 1.00 96.25 459 THR A N 1
ATOM 3425 C CA . THR A 1 459 ? 35.551 -11.601 -45.773 1.00 96.25 459 THR A CA 1
ATOM 3426 C C . THR A 1 459 ? 35.909 -11.437 -47.251 1.00 96.25 459 THR A C 1
ATOM 3428 O O . THR A 1 459 ? 36.911 -11.975 -47.719 1.00 96.25 459 THR A O 1
ATOM 3431 N N . GLY A 1 460 ? 35.093 -10.678 -47.987 1.00 95.25 460 GLY A N 1
ATOM 3432 C CA . GLY A 1 460 ? 35.269 -10.394 -49.401 1.00 95.25 460 GLY A CA 1
ATOM 3433 C C . GLY A 1 460 ? 36.328 -9.334 -49.695 1.00 95.25 460 GLY A C 1
ATOM 3434 O O . GLY A 1 460 ? 36.802 -8.620 -48.814 1.00 95.25 460 GLY A O 1
ATOM 3435 N N . ARG A 1 461 ? 36.639 -9.151 -50.985 1.00 95.94 461 ARG A N 1
ATOM 3436 C CA . ARG A 1 461 ? 37.651 -8.183 -51.461 1.00 95.94 461 ARG A CA 1
ATOM 3437 C C . ARG A 1 461 ? 37.365 -6.727 -51.058 1.00 95.94 461 ARG A C 1
ATOM 3439 O O . ARG A 1 461 ? 38.290 -5.923 -51.017 1.00 95.94 461 ARG A O 1
ATOM 3446 N N . LEU A 1 462 ? 36.108 -6.373 -50.779 1.00 97.00 462 LEU A N 1
ATOM 3447 C CA . LEU A 1 462 ? 35.758 -5.037 -50.284 1.00 97.00 462 LEU A CA 1
ATOM 3448 C C . LEU A 1 462 ? 36.164 -4.817 -48.819 1.00 97.00 462 LEU A C 1
ATOM 3450 O O . LEU A 1 462 ? 36.455 -3.680 -48.460 1.00 97.00 462 LEU A O 1
ATOM 3454 N N . GLY A 1 463 ? 36.208 -5.861 -47.988 1.00 96.88 463 GLY A N 1
ATOM 3455 C CA . GLY A 1 463 ? 36.462 -5.726 -46.554 1.00 96.88 463 GLY A CA 1
ATOM 3456 C C . GLY A 1 463 ? 35.346 -4.984 -45.812 1.00 96.88 463 GLY A C 1
ATOM 3457 O O . GLY A 1 463 ? 34.178 -5.007 -46.218 1.00 96.88 463 GLY A O 1
ATOM 3458 N N . TYR A 1 464 ? 35.704 -4.339 -44.702 1.00 97.69 464 TYR A N 1
ATOM 3459 C CA . TYR A 1 464 ? 34.755 -3.612 -43.858 1.00 97.69 464 TYR A CA 1
ATOM 3460 C C . TYR A 1 464 ? 34.280 -2.294 -44.495 1.00 97.69 464 TYR A C 1
ATOM 3462 O O . TYR A 1 464 ? 35.051 -1.640 -45.203 1.00 97.69 464 TYR A O 1
ATOM 3470 N N . PRO A 1 465 ? 33.034 -1.855 -44.224 1.00 97.69 465 PRO A N 1
ATOM 3471 C CA . PRO A 1 465 ? 32.598 -0.499 -44.548 1.00 97.69 465 PRO A CA 1
ATOM 3472 C C . PRO A 1 465 ? 33.420 0.530 -43.762 1.00 97.69 465 PRO A C 1
ATOM 3474 O O . PRO A 1 465 ? 33.682 0.341 -42.578 1.00 97.69 465 PRO A O 1
ATOM 3477 N N . THR A 1 466 ? 33.799 1.628 -44.415 1.00 97.00 466 THR A N 1
ATOM 3478 C CA . THR A 1 466 ? 34.593 2.732 -43.837 1.00 97.00 466 THR A CA 1
ATOM 3479 C C . THR A 1 466 ? 33.809 4.040 -43.730 1.00 97.00 466 THR A C 1
ATOM 3481 O O . THR A 1 466 ? 34.314 5.029 -43.201 1.00 97.00 466 THR A O 1
ATOM 3484 N N . SER A 1 467 ? 32.570 4.060 -44.223 1.00 95.62 467 SER A N 1
ATOM 3485 C CA . SER A 1 467 ? 31.634 5.176 -44.087 1.00 95.62 467 SER A CA 1
ATOM 3486 C C . SER A 1 467 ? 30.200 4.683 -43.919 1.00 95.62 467 SER A C 1
ATOM 3488 O O . SER A 1 467 ? 29.872 3.536 -44.228 1.00 95.62 467 SER A O 1
ATOM 3490 N N . SER A 1 468 ? 29.322 5.576 -43.463 1.00 92.12 468 SER A N 1
ATOM 3491 C CA . SER A 1 468 ? 27.876 5.408 -43.636 1.00 92.12 468 SER A CA 1
ATOM 3492 C C . SER A 1 468 ? 27.490 5.594 -45.105 1.00 92.12 468 SER A C 1
ATOM 3494 O O . SER A 1 468 ? 28.165 6.312 -45.841 1.00 92.12 468 SER A O 1
ATOM 3496 N N . GLU A 1 469 ? 26.375 4.997 -45.527 1.00 91.31 469 GLU A N 1
ATOM 3497 C CA . GLU A 1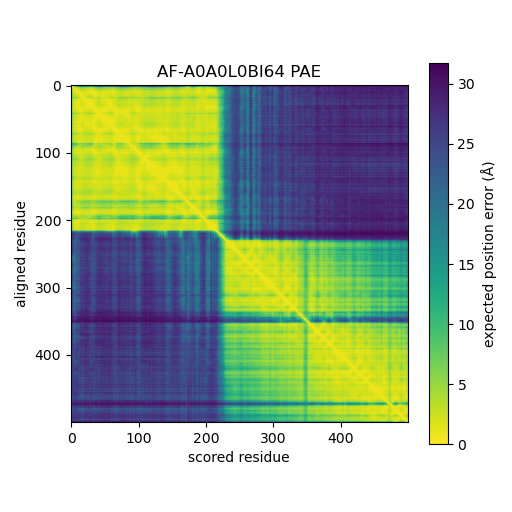 469 ? 25.805 5.266 -46.850 1.00 91.31 469 GLU A CA 1
ATOM 3498 C C . GLU A 1 469 ? 25.485 6.763 -47.011 1.00 91.31 469 GLU A C 1
ATOM 3500 O O . GLU A 1 469 ? 24.675 7.325 -46.273 1.00 91.31 469 GLU A O 1
ATOM 3505 N N . ASN A 1 470 ? 26.126 7.402 -47.989 1.00 89.62 470 ASN A N 1
ATOM 3506 C CA . ASN A 1 470 ? 25.905 8.792 -48.356 1.00 89.62 470 ASN A CA 1
ATOM 3507 C C . ASN A 1 470 ? 25.003 8.857 -49.591 1.00 89.62 470 ASN A C 1
ATOM 3509 O O . ASN A 1 470 ? 25.425 8.528 -50.702 1.00 89.62 470 ASN A O 1
ATOM 3513 N N . CYS A 1 471 ? 23.761 9.282 -49.381 1.00 86.44 471 CYS A N 1
ATOM 3514 C CA . CYS A 1 471 ? 22.797 9.547 -50.440 1.00 86.44 471 CYS A CA 1
ATOM 3515 C C . CYS A 1 471 ? 22.771 11.048 -50.728 1.00 86.44 471 CYS A C 1
ATOM 3517 O O . CYS A 1 471 ? 21.975 11.786 -50.153 1.00 86.44 471 CYS A O 1
ATOM 3519 N N . THR A 1 472 ? 23.664 11.504 -51.607 1.00 70.38 472 THR A N 1
ATOM 3520 C CA . THR A 1 472 ? 23.770 12.925 -51.978 1.00 70.38 472 THR A CA 1
ATOM 3521 C C . THR A 1 472 ? 22.560 13.420 -52.775 1.00 70.38 472 THR A C 1
ATOM 3523 O O . THR A 1 472 ? 22.315 14.621 -52.832 1.00 70.38 472 THR A O 1
ATOM 3526 N N . THR A 1 473 ? 21.787 12.508 -53.378 1.00 71.88 473 THR A N 1
ATOM 3527 C CA . THR A 1 473 ? 20.532 12.778 -54.101 1.00 71.88 473 THR A CA 1
ATOM 3528 C C . THR A 1 473 ? 19.559 11.608 -53.923 1.00 71.88 473 THR A C 1
ATOM 3530 O O . THR A 1 473 ? 19.971 10.504 -53.564 1.00 71.88 473 THR A O 1
ATOM 3533 N N . THR A 1 474 ? 18.278 11.794 -54.254 1.00 72.44 474 THR A N 1
ATOM 3534 C CA . THR A 1 474 ? 17.288 10.695 -54.317 1.00 72.44 474 THR A CA 1
ATOM 3535 C C . THR A 1 474 ? 17.626 9.630 -55.369 1.00 72.44 474 THR A C 1
ATOM 3537 O O . THR A 1 474 ? 17.030 8.556 -55.377 1.00 72.44 474 THR A O 1
ATOM 3540 N N . THR A 1 475 ? 18.594 9.901 -56.249 1.00 82.19 475 THR A N 1
ATOM 3541 C CA . THR A 1 475 ? 18.966 9.055 -57.389 1.00 82.19 475 THR A CA 1
ATOM 3542 C C . THR A 1 475 ? 20.347 8.415 -57.266 1.00 82.19 475 THR A C 1
ATOM 3544 O O . THR A 1 475 ? 20.768 7.700 -58.176 1.00 82.19 475 THR A O 1
ATOM 3547 N N . ARG A 1 476 ? 21.097 8.673 -56.188 1.00 91.75 476 ARG A N 1
ATOM 3548 C CA . ARG A 1 476 ? 22.433 8.095 -56.013 1.00 91.75 476 ARG A CA 1
ATOM 3549 C C . ARG A 1 476 ? 22.818 7.985 -54.546 1.00 91.75 476 ARG A C 1
ATOM 3551 O O . ARG A 1 476 ? 22.895 8.994 -53.849 1.00 91.75 476 ARG A O 1
ATOM 3558 N N . CYS A 1 477 ? 23.168 6.770 -54.138 1.00 93.75 477 CYS A N 1
ATOM 3559 C CA . CYS A 1 477 ? 23.746 6.485 -52.831 1.00 93.75 477 CYS A CA 1
ATOM 3560 C C . CYS A 1 477 ? 25.096 5.788 -52.993 1.00 93.75 477 CYS A C 1
ATOM 3562 O O . CYS A 1 477 ? 25.283 4.975 -53.898 1.00 93.75 477 CYS A O 1
ATOM 3564 N N . THR A 1 478 ? 26.057 6.112 -52.136 1.00 95.06 478 THR A N 1
ATOM 3565 C CA . THR A 1 478 ? 27.398 5.519 -52.167 1.00 95.06 478 THR A CA 1
ATOM 3566 C C . THR A 1 478 ? 27.861 5.145 -50.775 1.00 95.06 478 THR A C 1
ATOM 3568 O O . THR A 1 478 ? 27.631 5.899 -49.833 1.00 95.06 478 THR A O 1
ATOM 3571 N N . GLN A 1 479 ? 28.576 4.032 -50.658 1.00 97.38 479 GLN A N 1
ATOM 3572 C CA . GLN A 1 479 ? 29.242 3.630 -49.425 1.00 97.38 479 GLN A CA 1
ATOM 3573 C C . GLN A 1 479 ? 30.666 3.167 -49.726 1.00 97.38 479 GLN A C 1
ATOM 3575 O O . GLN A 1 479 ? 30.892 2.414 -50.677 1.00 97.38 479 GLN A O 1
ATOM 3580 N N . THR A 1 480 ? 31.621 3.639 -48.929 1.00 97.69 480 THR A N 1
ATOM 3581 C CA . THR A 1 480 ? 33.034 3.260 -49.047 1.00 97.69 480 THR A CA 1
ATOM 3582 C C . THR A 1 480 ? 33.358 2.086 -48.135 1.00 97.69 480 THR A C 1
ATOM 3584 O O . THR A 1 480 ? 32.784 1.935 -47.055 1.00 97.69 480 THR A O 1
ATOM 3587 N N . TYR A 1 481 ? 34.307 1.278 -48.583 1.00 98.06 481 TYR A N 1
ATOM 3588 C CA . TYR A 1 481 ? 34.831 0.091 -47.926 1.00 98.06 481 TYR A CA 1
ATOM 3589 C C . TYR A 1 481 ? 36.363 0.129 -47.980 1.00 98.06 481 TYR A C 1
ATOM 3591 O O . TYR A 1 481 ? 36.938 0.896 -48.754 1.00 98.06 481 TYR A O 1
ATOM 3599 N N . GLU A 1 482 ? 37.039 -0.696 -47.181 1.00 96.94 482 GLU A N 1
ATOM 3600 C CA . GLU A 1 482 ? 38.510 -0.786 -47.174 1.00 96.94 482 GLU A CA 1
ATOM 3601 C C . GLU A 1 482 ? 39.084 -1.015 -48.590 1.00 96.94 482 GLU A C 1
ATOM 3603 O O . GLU A 1 482 ? 40.064 -0.387 -48.991 1.00 96.94 482 GLU A O 1
ATOM 3608 N N . GLY A 1 483 ? 38.448 -1.897 -49.365 1.00 96.19 483 GLY A N 1
ATOM 3609 C CA . GLY A 1 483 ? 38.895 -2.331 -50.689 1.00 96.19 483 GLY A CA 1
ATOM 3610 C C . GLY A 1 483 ? 38.164 -1.700 -51.877 1.00 96.19 483 GLY A C 1
ATOM 3611 O O . GLY A 1 483 ? 38.373 -2.145 -53.009 1.00 96.19 483 GLY A O 1
ATOM 3612 N N . GLY A 1 484 ? 37.289 -0.709 -51.669 1.00 97.31 484 GLY A N 1
ATOM 3613 C CA . GLY A 1 484 ? 36.535 -0.099 -52.768 1.00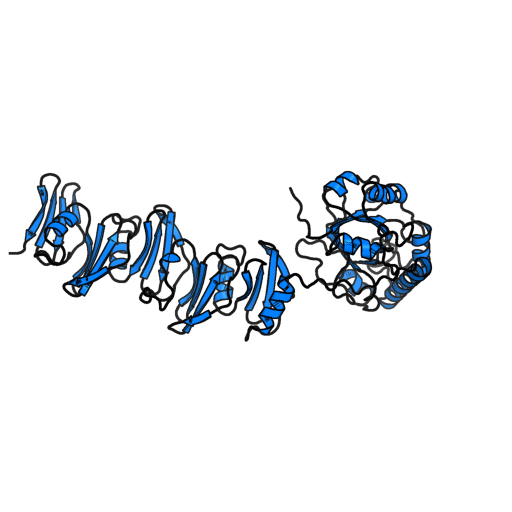 97.31 484 GLY A CA 1
ATOM 3614 C C . GLY A 1 484 ? 35.291 0.684 -52.354 1.00 97.31 484 GLY A C 1
ATOM 3615 O O . GLY A 1 484 ? 35.137 1.093 -51.210 1.00 97.31 484 GLY A O 1
ATOM 3616 N N . THR A 1 485 ? 34.369 0.870 -53.295 1.00 97.62 485 THR A N 1
ATOM 3617 C CA . THR A 1 485 ? 33.119 1.621 -53.104 1.00 97.62 485 THR A CA 1
ATOM 3618 C C . THR A 1 485 ? 31.965 0.873 -53.751 1.00 97.62 485 THR A C 1
ATOM 3620 O O . THR A 1 485 ? 32.096 0.383 -54.871 1.00 97.62 485 THR A O 1
ATOM 3623 N N . ILE A 1 486 ? 30.805 0.838 -53.099 1.00 97.75 486 ILE A N 1
ATOM 3624 C CA . ILE A 1 486 ? 29.550 0.415 -53.727 1.00 97.75 486 ILE A CA 1
ATOM 3625 C C . ILE A 1 486 ? 28.718 1.659 -54.025 1.00 97.75 486 ILE A C 1
ATOM 3627 O O . ILE A 1 486 ? 28.554 2.532 -53.174 1.00 97.75 486 ILE A O 1
ATOM 3631 N N . THR A 1 487 ? 28.205 1.749 -55.249 1.00 96.06 487 THR A N 1
ATOM 3632 C CA . THR A 1 487 ? 27.297 2.817 -55.685 1.00 96.06 487 THR A CA 1
ATOM 3633 C C . THR A 1 487 ? 25.957 2.216 -56.070 1.00 96.06 487 THR A C 1
ATOM 3635 O O . THR A 1 487 ? 25.926 1.278 -56.860 1.00 96.06 487 THR A O 1
ATOM 3638 N N . TRP A 1 488 ? 24.866 2.783 -55.566 1.00 95.56 488 TRP A N 1
ATOM 3639 C CA . TRP A 1 488 ? 23.507 2.494 -56.004 1.00 95.56 488 TRP A CA 1
ATOM 3640 C C . TRP A 1 488 ? 22.932 3.648 -56.828 1.00 95.56 488 TRP A C 1
ATOM 3642 O O . TRP A 1 488 ? 23.071 4.814 -56.450 1.00 95.56 488 TRP A O 1
ATOM 3652 N N . THR A 1 489 ? 22.260 3.310 -57.931 1.00 92.94 489 THR A N 1
ATOM 3653 C CA . THR A 1 489 ? 21.384 4.216 -58.689 1.00 92.94 489 THR A CA 1
ATOM 3654 C C . THR A 1 489 ? 20.091 3.488 -59.086 1.00 92.94 489 THR A C 1
ATOM 3656 O O . THR A 1 489 ? 20.099 2.254 -59.158 1.00 92.94 489 THR A O 1
ATOM 3659 N N . PRO A 1 490 ? 18.997 4.209 -59.402 1.00 89.62 490 PRO A N 1
ATOM 3660 C CA . PRO A 1 490 ? 17.764 3.597 -59.893 1.00 89.62 490 PRO A CA 1
ATOM 3661 C C . PRO A 1 490 ? 17.943 2.743 -61.155 1.00 89.62 490 PRO A C 1
ATOM 3663 O O . PRO A 1 490 ? 17.222 1.766 -61.325 1.00 89.62 490 PRO A O 1
ATOM 3666 N N . THR A 1 491 ? 18.889 3.089 -62.036 1.00 91.38 491 THR A N 1
ATOM 3667 C CA . THR A 1 491 ? 19.075 2.413 -63.332 1.00 91.38 491 THR A CA 1
ATOM 3668 C C . THR A 1 491 ? 20.006 1.208 -63.258 1.00 91.38 491 THR A C 1
ATOM 3670 O O . THR A 1 491 ? 19.789 0.232 -63.969 1.00 91.38 491 THR A O 1
ATOM 3673 N N . THR A 1 492 ? 21.039 1.252 -62.414 1.00 91.50 492 THR A N 1
ATOM 3674 C CA . THR A 1 492 ? 22.074 0.202 -62.359 1.00 91.50 492 THR A CA 1
ATOM 3675 C C . THR A 1 492 ? 21.960 -0.719 -61.150 1.00 91.50 492 THR A C 1
ATOM 3677 O O . THR A 1 492 ? 22.691 -1.703 -61.064 1.00 91.50 492 THR A O 1
ATOM 3680 N N . GLY A 1 493 ? 21.109 -0.391 -60.174 1.00 93.06 493 GLY A N 1
ATOM 3681 C CA . GLY A 1 493 ? 21.158 -1.035 -58.864 1.00 93.06 493 GLY A CA 1
ATOM 3682 C C . GLY A 1 493 ? 22.489 -0.766 -58.150 1.00 93.06 493 GLY A C 1
ATOM 3683 O O . GLY A 1 493 ? 23.199 0.189 -58.474 1.00 93.06 493 GLY A O 1
ATOM 3684 N N . ALA A 1 494 ? 22.811 -1.586 -57.144 1.00 96.06 494 ALA A N 1
ATOM 3685 C CA . ALA A 1 494 ? 24.021 -1.444 -56.336 1.00 96.06 494 ALA A CA 1
ATOM 3686 C C . ALA A 1 494 ? 25.197 -2.218 -56.952 1.00 96.06 494 ALA A C 1
ATOM 3688 O O . ALA A 1 494 ? 25.183 -3.446 -56.989 1.00 96.06 494 ALA A O 1
ATOM 3689 N N . THR A 1 495 ? 26.227 -1.502 -57.400 1.00 96.31 495 THR A N 1
ATOM 3690 C CA . THR A 1 495 ? 27.390 -2.075 -58.093 1.00 96.31 495 THR A CA 1
ATOM 3691 C C . THR A 1 495 ? 28.692 -1.794 -57.333 1.00 96.31 495 THR A C 1
ATOM 3693 O O . THR A 1 495 ? 28.968 -0.620 -57.042 1.00 96.31 495 THR A O 1
ATOM 3696 N N . PRO A 1 496 ? 29.509 -2.819 -57.020 1.00 96.06 496 PRO A N 1
ATOM 3697 C CA . PRO A 1 496 ? 30.810 -2.642 -56.384 1.00 96.06 496 PRO A CA 1
ATOM 3698 C C . PRO A 1 496 ? 31.885 -2.198 -57.385 1.00 96.06 496 PRO A C 1
ATOM 3700 O O . PRO A 1 496 ? 31.919 -2.641 -58.532 1.00 96.06 496 PRO A O 1
ATOM 3703 N N . ARG A 1 497 ? 32.811 -1.356 -56.928 1.00 96.38 497 ARG A N 1
ATOM 3704 C CA . ARG A 1 497 ? 34.030 -0.965 -57.641 1.00 96.38 497 ARG A CA 1
ATOM 3705 C C . ARG A 1 497 ? 35.216 -1.101 -56.697 1.00 96.38 497 ARG A C 1
ATOM 3707 O O . ARG A 1 497 ? 35.228 -0.475 -55.643 1.00 96.38 497 ARG A O 1
ATOM 3714 N N . TYR A 1 498 ? 36.212 -1.886 -57.090 1.00 96.00 498 TYR A N 1
ATOM 3715 C CA . TYR A 1 498 ? 37.405 -2.127 -56.280 1.00 96.00 498 TYR A CA 1
ATOM 3716 C C . TYR A 1 498 ? 38.456 -1.031 -56.474 1.00 96.00 498 TYR A C 1
ATOM 3718 O O . TYR A 1 498 ? 38.558 -0.443 -57.558 1.00 96.00 498 TYR A O 1
ATOM 3726 N N . ASN A 1 499 ? 39.245 -0.783 -55.429 1.00 91.38 499 ASN A N 1
ATOM 3727 C CA . ASN A 1 499 ? 40.465 0.013 -55.530 1.00 91.38 499 ASN A CA 1
ATOM 3728 C C . ASN A 1 499 ? 41.436 -0.660 -56.519 1.00 91.38 499 ASN A C 1
ATOM 3730 O O . ASN A 1 499 ? 41.404 -1.886 -56.684 1.00 91.38 499 ASN A O 1
ATOM 3734 N N . ARG A 1 500 ? 42.222 0.159 -57.229 1.00 72.12 500 ARG A N 1
ATOM 3735 C CA . ARG A 1 500 ? 43.206 -0.324 -58.207 1.00 72.12 500 ARG A CA 1
ATOM 3736 C C . ARG A 1 500 ? 44.352 -1.053 -57.532 1.00 72.12 500 ARG A C 1
ATOM 3738 O O . ARG A 1 500 ? 44.762 -0.583 -56.449 1.00 72.12 500 ARG A O 1
#

Nearest PDB structures (foldseek):
  6zm8-assembly1_A  TM=9.765E-01  e=2.875E-23  Sodiomyces alcalophilus
  6zmv-assembly2_B  TM=9.763E-01  e=3.375E-23  Trichobolus zukalii
  2x8r-assembly6_F  TM=9.762E-01  e=4.391E-22  Aspergillus fumigatus Af293
  6sx4-assembly4_DDD  TM=5.969E-01  e=2.714E-22  Corynebacterium glutamicum
  6sx4-assembly2_BBB  TM=5.930E-01  e=6.733E-22  Corynebacterium glutamicum

Mean predicted aligned error: 15.48 Å

Sequence (500 aa):
MNPWKPSGVLGVDVSSHQLTVDWRAAWNNGARFAYVKATEATSYVNPYFNPQYRGSESVGMLRGAYHFAIPNVSTGAQQANYLINNGGGWSPDGKTLPPLLDVEYNPYPSLGNSCYNMSATQMVNWIKDFSRTVYNRTGRLPMIYTTADWWNTCTGSSRAFADHPLHIASYNNSGAGRMPAGWTGYDVWQYTEHGPVVGDWNQWPASINALQAFARNNAASPAPPTTPASPGVSAIAAAASRTPGLGATTTGVVCGLVRGGCYQKFQGGDIRWTSATGAQPTKGGIRPAWGTTGYENGRLGYPTRAEECGLTGGGCYQRYEGGDIHWAPASGAHPTSGGSRPAWGHPGSGTGRLGYPTGSEVCGLAGGGCYQKFQGGDIHWAPGVGAHPTRAGIRTAWANTGYERGSLRYPTGPEVCGLVKGGCYQNFQGGAITWAPGVGAHPTKGAIRTAWANTGYETGRLGYPTSSENCTTTTRCTQTYEGGTITWTPTTGATPRYNR

pLDDT: mean 90.29, std 11.17, range [36.62, 98.81]